Protein 4WPZ (pdb70)

Secondary structure (DSSP, 8-state):
-EESSPPPPS-----THHHHHHTTT-EEEEE-TTS-EEEEE-SHHHHHHHHHSTTEE----HHHHHHHHSGGG--TTHHHHHHHHHTTTS-HHHHHHTHHHHHHHHHHHHHHHTTS-SSEEHIIIIITHHHHHHHHHHHT--GGGHHHHHHHHHHHT--STTHHHHHHHHHHHHHHHHHHHHHHHHS--SSHHHHHHHHHHSSS---HHHHHHHHHHHHHHHSHHHHHHHHHHHHHHHTSHHHHHTTTT-GGGHHHHHHHHHHHS-SSTTTTPPPEEESS-EE-TTS-EEPTT-EEEE-HHHHTT-TTTSTTTTS--TT-------TT--GGG--TTHHHHHHHHHHHHHHHHHH-TT-EESS-GGG--B-TT-SS--BS--EEE-

Foldseek 3Di:
DAEPPDDCDLFLDDPPVLCVCCVPVQKDKYAYPVGDIFIEGFALQFLQCLQAPLQWAQADLLVVVLCVLALQNDHPPVNVQLVVLLCVQLDPVLQVVCLVVLLVLLVVLVVVQVPDDPLDWCLVRHLQVSLVVSLCVQAVPDPVCPVVLSVLLVQCQDFVVPPPSNSVSSVVLLVVLVVVLVVCCVPPDSHSSVVSSVVVVPPDVDDSSSSSSHSVSCSVVGRPQLSQLLLSLVLLCQVVVVQVVVPQPPLVLLLLLLLLSLLASAFHQQLLRAWIAGQAWDAGPVGDIRHHGGGYRSRQNNNSQNCVQAPVSNDGHSNDDRGPGQSQHDHPPRNSCPSNSSSSSSSNVNVCCVPVVVKDFPDPSSPWDFDPRGSTGGTPTTRIDD

Radius of gyration: 20.85 Å; Cα contacts (8 Å, |Δi|>4): 588; chains: 1; bounding box: 43×54×55 Å

Sequence (386 aa):
PIAFPFPDPPSVELPPELAEIRDGQSVVEVKFPDGISGWMVTKHADVRKVLVDSRFSSKVTETGKLMNESLVGMDAPEHTRLRKLVTKAFTARRVETLRPRITELVGQLLDELETLPRPVDLVKNFSVPLPVRVICELLGVPAGDQDTFHAWSNALLGDWQQVVEKEAATVSLVNYFGELIAVKRENPADDLISELIAISDGDSTLTEREIIALSIGILSAGHETTANQISMFLVTLLHNPEELDKLRDNREAIPKAVDELLRFVPLTTTGGIIPRLTTAEVELSGGQVLPAGAVVLPAVATANRDPEVFEDGERLNVTRENNPHLAFGAGIHHCLGAQLARIELQEALGAILDRMPQVRLAVPESELRLKSASIIRGLESLPITW

Structure (mmCIF, N/CA/C/O backbone):
data_4WPZ
#
_entry.id   4WPZ
#
_cell.length_a   114.877
_cell.length_b   114.877
_cell.length_c   79.049
_cell.angle_alpha   90.000
_cell.angle_beta   90.000
_cell.angle_gamma   90.000
#
_symmetry.space_group_name_H-M   'P 43 21 2'
#
loop_
_entity.id
_entity.type
_entity.pdbx_description
1 polymer 'Cytochrome P450'
2 non-polymer 'POTASSIUM ION'
3 non-polymer 'PROTOPORPHYRIN IX CONTAINING FE'
4 water water
#
loop_
_atom_site.group_PDB
_atom_site.id
_atom_site.type_symbol
_atom_site.label_atom_id
_atom_site.label_alt_id
_atom_site.label_comp_id
_atom_site.label_asym_id
_atom_site.label_entity_id
_atom_site.label_seq_id
_atom_site.pdbx_PDB_ins_code
_atom_site.Cartn_x
_atom_site.Cartn_y
_atom_site.Cartn_z
_atom_site.occupancy
_atom_site.B_iso_or_equiv
_atom_site.auth_seq_id
_atom_site.auth_comp_id
_atom_site.auth_asym_id
_atom_site.auth_atom_id
_atom_site.pdbx_PDB_model_num
ATOM 1 N N . PRO A 1 1 ? -9.737 4.512 3.966 1.00 52.74 8 PRO A N 1
ATOM 2 C CA . PRO A 1 1 ? -9.926 5.987 3.967 1.00 46.46 8 PRO A CA 1
ATOM 3 C C . PRO A 1 1 ? -10.647 6.502 5.202 1.00 45.57 8 PRO A C 1
ATOM 4 O O . PRO A 1 1 ? -11.604 5.903 5.649 1.00 50.18 8 PRO A O 1
ATOM 8 N N . ILE A 1 2 ? -10.225 7.631 5.735 1.00 43.83 9 ILE A N 1
ATOM 9 C CA . ILE A 1 2 ? -10.943 8.215 6.837 1.00 40.47 9 ILE A CA 1
ATOM 10 C C . ILE A 1 2 ? -12.005 9.167 6.353 1.00 37.58 9 ILE A C 1
ATOM 11 O O . ILE A 1 2 ? -11.890 9.717 5.270 1.00 34.82 9 ILE A O 1
ATOM 16 N N . ALA A 1 3 ? -13.056 9.375 7.144 1.00 36.06 10 ALA A N 1
ATOM 17 C CA . ALA A 1 3 ? -14.177 10.240 6.708 1.00 34.74 10 ALA A CA 1
ATOM 18 C C . ALA A 1 3 ? -13.759 11.689 6.825 1.00 29.83 10 ALA A C 1
ATOM 19 O O . ALA A 1 3 ? -13.126 12.080 7.784 1.00 31.75 10 ALA A O 1
ATOM 21 N N . PHE A 1 4 ? -14.110 12.468 5.820 1.00 28.96 11 PHE A N 1
ATOM 22 C CA . PHE A 1 4 ? -13.859 13.865 5.802 1.00 27.12 11 PHE A CA 1
ATOM 23 C C . PHE A 1 4 ? -15.185 14.444 5.405 1.00 24.61 11 PHE A C 1
ATOM 24 O O . PHE A 1 4 ? -15.772 13.935 4.520 1.00 27.42 11 PHE A O 1
ATOM 32 N N . PRO A 1 5 ? -15.637 15.537 6.006 1.00 27.39 12 PRO A N 1
ATOM 33 C CA . PRO A 1 5 ? -15.024 16.359 7.030 1.00 28.69 12 PRO A CA 1
ATOM 34 C C . PRO A 1 5 ? -14.868 15.645 8.379 1.00 28.25 12 PRO A C 1
ATOM 35 O O . PRO A 1 5 ? -15.598 14.745 8.658 1.00 28.19 12 PRO A O 1
ATOM 39 N N . PHE A 1 6 ? -13.887 16.012 9.192 1.00 28.43 13 PHE A N 1
ATOM 40 C CA . PHE A 1 6 ? -13.739 15.404 10.504 1.00 31.74 13 PHE A CA 1
ATOM 41 C C . PHE A 1 6 ? -14.866 15.901 11.417 1.00 29.72 13 PHE A C 1
ATOM 42 O O . PHE A 1 6 ? -15.494 16.829 11.072 1.00 25.12 13 PHE A O 1
ATOM 50 N N . PRO A 1 7 ? -15.058 15.299 12.590 1.00 30.12 14 PRO A N 1
ATOM 51 C CA . PRO A 1 7 ? -16.023 15.843 13.567 1.00 32.97 14 PRO A CA 1
ATOM 52 C C . PRO A 1 7 ? -15.699 17.278 13.954 1.00 34.72 14 PRO A C 1
ATOM 53 O O . PRO A 1 7 ? -14.523 17.662 13.987 1.00 36.36 14 PRO A O 1
ATOM 57 N N . ASP A 1 8 ? -16.703 18.087 14.271 1.00 38.71 15 ASP A N 1
ATOM 58 C CA . ASP A 1 8 ? -16.398 19.451 14.782 1.00 37.48 15 ASP A CA 1
ATOM 59 C C . ASP A 1 8 ? -16.068 19.276 16.241 1.00 33.77 15 ASP A C 1
ATOM 60 O O . ASP A 1 8 ? -16.812 18.639 16.979 1.00 27.53 15 ASP A O 1
ATOM 65 N N . PRO A 1 9 ? -14.956 19.840 16.675 1.00 31.54 16 PRO A N 1
ATOM 66 C CA . PRO A 1 9 ? -14.605 19.846 18.108 1.00 31.78 16 PRO A CA 1
ATOM 67 C C . PRO A 1 9 ? -15.627 20.608 19.015 1.00 31.92 16 PRO A C 1
ATOM 68 O O . PRO A 1 9 ? -16.278 21.545 18.554 1.00 26.36 16 PRO A O 1
ATOM 72 N N . PRO A 1 10 ? -15.745 20.230 20.286 1.00 30.76 17 PRO A N 1
ATOM 73 C CA . PRO A 1 10 ? -16.576 20.933 21.254 1.00 32.24 17 PRO A CA 1
ATOM 74 C C . PRO A 1 10 ? -16.325 22.412 21.312 1.00 32.50 17 PRO A C 1
ATOM 75 O O . PRO A 1 10 ? -17.278 23.189 21.374 1.00 29.44 17 PRO A O 1
ATOM 79 N N . SER A 1 11 ? -15.055 22.810 21.240 1.00 29.31 18 SER A N 1
ATOM 80 C CA . SER A 1 11 ? -14.690 24.207 21.362 1.00 28.46 18 SER A CA 1
ATOM 81 C C . SER A 1 11 ? -14.392 24.894 19.997 1.00 28.19 18 SER A C 1
ATOM 82 O O . SER A 1 11 ? -13.600 24.381 19.137 1.00 24.65 18 SER A O 1
ATOM 85 N N . VAL A 1 12 ? -14.984 26.073 19.818 1.00 25.76 19 VAL A N 1
ATOM 86 C CA . VAL A 1 12 ? -14.715 26.905 18.629 1.00 25.63 19 VAL A CA 1
ATOM 87 C C . VAL A 1 12 ? -13.228 27.278 18.521 1.00 27.67 19 VAL A C 1
ATOM 88 O O . VAL A 1 12 ? -12.793 27.647 17.446 1.00 30.45 19 VAL A O 1
ATOM 100 N N . GLU A 1 14 ? -10.641 25.160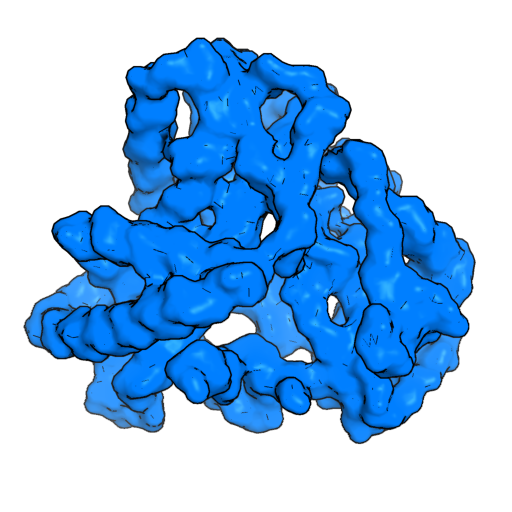 19.038 1.00 29.38 21 GLU A N 1
ATOM 101 C CA . GLU A 1 14 ? -9.829 23.975 18.725 1.00 31.46 21 GLU A CA 1
ATOM 102 C C . GLU A 1 14 ? -10.059 23.554 17.300 1.00 26.35 21 GLU A C 1
ATOM 103 O O . GLU A 1 14 ? -11.146 23.676 16.793 1.00 27.56 21 GLU A O 1
ATOM 109 N N . LEU A 1 15 ? -9.033 23.016 16.650 1.00 26.58 22 LEU A N 1
ATOM 110 C CA . LEU A 1 15 ? -9.225 22.316 15.377 1.00 24.08 22 LEU A CA 1
ATOM 111 C C . LEU A 1 15 ? -9.423 20.810 15.580 1.00 22.93 22 LEU A C 1
ATOM 112 O O . LEU A 1 15 ? -8.922 20.227 16.522 1.00 24.24 22 LEU A O 1
ATOM 117 N N . PRO A 1 16 ? -10.001 20.146 14.607 1.00 22.56 23 PRO A N 1
ATOM 118 C CA . PRO A 1 16 ? -9.953 18.713 14.703 1.00 23.24 23 PRO A CA 1
ATOM 119 C C . PRO A 1 16 ? -8.567 18.141 14.996 1.00 23.64 23 PRO A C 1
ATOM 120 O O . PRO A 1 16 ? -7.612 18.373 14.213 1.00 24.31 23 PRO A O 1
ATOM 124 N N . PRO A 1 17 ? -8.443 17.381 16.103 1.00 22.63 24 PRO A N 1
ATOM 125 C CA . PRO A 1 17 ? -7.178 16.818 16.485 1.00 23.66 24 PRO A CA 1
ATOM 126 C C . PRO A 1 17 ? -6.635 15.818 15.491 1.00 22.94 24 PRO A C 1
ATOM 127 O O . PRO A 1 17 ? -5.460 15.518 15.528 1.00 22.78 24 PRO A O 1
ATOM 131 N N . GLU A 1 18 ? -7.457 15.314 14.602 1.00 23.25 25 GLU A N 1
ATOM 132 C CA . GLU A 1 18 ? -6.961 14.382 13.578 1.00 26.37 25 GLU A CA 1
ATOM 133 C C . GLU A 1 18 ? -5.977 15.029 12.569 1.00 27.35 25 GLU A C 1
ATOM 134 O O . GLU A 1 18 ? -5.116 14.344 12.052 1.00 25.81 25 GLU A O 1
ATOM 140 N N . LEU A 1 19 ? -6.094 16.340 12.346 1.00 23.50 26 LEU A N 1
ATOM 141 C CA . LEU A 1 19 ? -5.173 17.068 11.488 1.00 23.53 26 LEU A CA 1
ATOM 142 C C . LEU A 1 19 ? -3.691 16.967 11.882 1.00 21.85 26 LEU A C 1
ATOM 143 O O . LEU A 1 19 ? -2.879 16.511 11.063 1.00 20.56 26 LEU A O 1
ATOM 148 N N . ALA A 1 20 ? -3.372 17.384 13.099 1.00 19.55 27 ALA A N 1
ATOM 149 C CA . ALA A 1 20 ? -2.009 17.272 13.629 1.00 24.87 27 ALA A CA 1
ATOM 150 C C . ALA A 1 20 ? -1.499 15.863 13.714 1.00 26.26 27 ALA A C 1
ATOM 151 O O . ALA A 1 20 ? -0.311 15.655 13.493 1.00 25.66 27 ALA A O 1
ATOM 153 N N . GLU A 1 21 ? -2.365 14.939 14.091 1.00 27.38 28 GLU A N 1
ATOM 154 C CA . GLU A 1 21 ? -1.994 13.506 14.151 1.00 31.12 28 GLU A CA 1
ATOM 155 C C . GLU A 1 21 ? -1.602 12.985 12.746 1.00 28.03 28 GLU A C 1
ATOM 156 O O . GLU A 1 21 ? -0.614 12.322 12.593 1.00 28.77 28 GLU A O 1
ATOM 162 N N . ILE A 1 22 ? -2.373 13.312 11.720 1.00 22.98 29 ILE A N 1
ATOM 163 C CA . ILE A 1 22 ? -1.975 13.006 10.359 1.00 23.14 29 ILE A CA 1
ATOM 164 C C . ILE A 1 22 ? -0.678 13.754 9.971 1.00 23.59 29 ILE A C 1
ATOM 165 O O . ILE A 1 22 ? 0.268 13.128 9.449 1.00 23.13 29 ILE A O 1
ATOM 170 N N . ARG A 1 23 ? -0.624 15.070 10.231 1.00 21.10 30 ARG A N 1
ATOM 171 C CA . ARG A 1 23 ? 0.505 15.902 9.710 1.00 21.86 30 ARG A CA 1
ATOM 172 C C . ARG A 1 23 ? 1.834 15.338 10.222 1.00 22.78 30 ARG A C 1
ATOM 173 O O . ARG A 1 23 ? 2.817 15.187 9.511 1.00 18.96 30 ARG A O 1
ATOM 181 N N . ASP A 1 24 ? 1.801 15.033 11.498 1.00 23.26 31 ASP A N 1
ATOM 182 C CA . ASP A 1 24 ? 2.934 14.582 12.196 1.00 26.69 31 ASP A CA 1
ATOM 183 C C . ASP A 1 24 ? 3.241 13.042 12.122 1.00 28.35 31 ASP A C 1
ATOM 184 O O . ASP A 1 24 ? 4.254 12.609 12.646 1.00 27.79 31 ASP A O 1
ATOM 189 N N . GLY A 1 25 ? 2.397 12.255 11.434 1.00 31.45 32 GLY A N 1
ATOM 190 C CA . GLY A 1 25 ? 2.605 10.817 11.230 1.00 29.83 32 GLY A CA 1
ATOM 191 C C . GLY A 1 25 ? 2.588 10.511 9.734 1.00 28.45 32 GLY A C 1
ATOM 192 O O . GLY A 1 25 ? 3.532 10.792 9.017 1.00 31.01 32 GLY A O 1
ATOM 193 N N . GLN A 1 26 ? 1.474 10.031 9.241 1.00 26.32 33 GLN A N 1
ATOM 194 C CA . GLN A 1 26 ? 1.403 9.527 7.874 1.00 31.51 33 GLN A CA 1
ATOM 195 C C . GLN A 1 26 ? 1.476 10.599 6.799 1.00 29.17 33 GLN A C 1
ATOM 196 O O . GLN A 1 26 ? 1.819 10.301 5.690 1.00 26.05 33 GLN A O 1
ATOM 202 N N . SER A 1 27 ? 1.039 11.821 7.124 1.00 26.92 34 SER A N 1
ATOM 203 C CA . SER A 1 27 ? 1.206 13.031 6.296 1.00 23.71 34 SER A CA 1
ATOM 204 C C . SER A 1 27 ? 0.240 13.219 5.144 1.00 22.16 34 SER A C 1
ATOM 205 O O . SER A 1 27 ? -0.390 14.270 5.018 1.00 20.67 34 SER A O 1
ATOM 208 N N . VAL A 1 28 ? 0.146 12.211 4.289 1.00 20.73 35 VAL A N 1
ATOM 209 C CA . VAL A 1 28 ? -0.709 12.225 3.155 1.00 20.03 35 VAL A CA 1
ATOM 210 C C . VAL A 1 28 ? -1.602 11.037 3.344 1.00 23.10 35 VAL A C 1
ATOM 211 O O . VAL A 1 28 ? -1.127 9.910 3.532 1.00 20.68 35 VAL A O 1
ATOM 215 N N . VAL A 1 29 ? -2.912 11.247 3.317 1.00 24.39 36 VAL A N 1
ATOM 216 C CA . VAL A 1 29 ? -3.829 10.120 3.552 1.00 23.09 36 VAL A CA 1
ATOM 217 C C . VAL A 1 29 ? -5.014 10.226 2.646 1.00 26.61 36 VAL A C 1
ATOM 218 O O . VAL A 1 29 ? -5.377 11.301 2.154 1.00 20.25 36 VAL A O 1
ATOM 222 N N . GLU A 1 30 ? -5.633 9.079 2.452 1.00 25.21 37 GLU A N 1
ATOM 223 C CA . GLU A 1 30 ? -6.785 8.988 1.659 1.00 28.39 37 GLU A CA 1
ATOM 224 C C . GLU A 1 30 ? -8.005 9.326 2.496 1.00 24.58 37 GLU A C 1
ATOM 225 O O . GLU A 1 30 ? -8.096 8.966 3.626 1.00 27.31 37 GLU A O 1
ATOM 231 N N . VAL A 1 31 ? -8.962 10.037 1.930 1.00 26.25 38 VAL A N 1
ATOM 232 C CA . VAL A 1 31 ? -10.146 10.364 2.658 1.00 24.76 38 VAL A CA 1
ATOM 233 C C . VAL A 1 31 ? -11.336 9.914 1.852 1.00 26.79 38 VAL A C 1
ATOM 234 O O . VAL A 1 31 ? -11.200 9.620 0.673 1.00 26.26 38 VAL A O 1
ATOM 238 N N . LYS A 1 32 ? -12.494 9.875 2.498 1.00 28.42 39 LYS A N 1
ATOM 239 C CA . LYS A 1 32 ? -13.734 9.525 1.829 1.00 32.61 39 LYS A CA 1
ATOM 240 C C . LYS A 1 32 ? -14.790 10.572 2.168 1.00 29.08 39 LYS A C 1
ATOM 241 O O . LYS A 1 32 ? -14.998 10.908 3.323 1.00 28.23 39 LYS A O 1
ATOM 247 N N . PHE A 1 33 ? -15.411 11.167 1.169 1.00 30.56 40 PHE A N 1
ATOM 248 C CA . PHE A 1 33 ? -16.371 12.215 1.421 1.00 32.36 40 PHE A CA 1
ATOM 249 C C . PHE A 1 33 ? -17.727 11.569 1.733 1.00 37.60 40 PHE A C 1
ATOM 250 O O . PHE A 1 33 ? -17.876 10.365 1.550 1.00 37.58 40 PHE A O 1
ATOM 258 N N . PRO A 1 34 ? -18.713 12.367 2.184 1.00 39.20 41 PRO A N 1
ATOM 259 C CA . PRO A 1 34 ? -20.033 11.810 2.545 1.00 45.12 41 PRO A CA 1
ATOM 260 C C . PRO A 1 34 ? -20.772 11.227 1.351 1.00 45.88 41 PRO A C 1
ATOM 261 O O . PRO A 1 34 ? -21.466 10.235 1.529 1.00 46.74 41 PRO A O 1
ATOM 265 N N . ASP A 1 35 ? -20.598 11.806 0.162 1.00 43.61 42 ASP A N 1
ATOM 266 C CA . ASP A 1 35 ? -21.154 11.199 -1.075 1.00 50.34 42 ASP A CA 1
ATOM 267 C C . ASP A 1 35 ? -20.385 9.975 -1.587 1.00 48.97 42 ASP A C 1
ATOM 268 O O . ASP A 1 35 ? -20.672 9.506 -2.659 1.00 47.35 42 ASP A O 1
ATOM 273 N N . GLY A 1 36 ? -19.424 9.453 -0.832 1.00 47.70 43 GLY A N 1
ATOM 274 C CA . GLY A 1 36 ? -18.670 8.292 -1.262 1.00 47.13 43 GLY A CA 1
ATOM 275 C C . GLY A 1 36 ? -17.500 8.514 -2.239 1.00 48.56 43 GLY A C 1
ATOM 276 O O . GLY A 1 36 ? -16.738 7.587 -2.490 1.00 44.01 43 GLY A O 1
ATOM 277 N N . ILE A 1 37 ? -17.331 9.700 -2.819 1.00 45.42 44 ILE A N 1
ATOM 278 C CA . ILE A 1 37 ? -16.079 9.965 -3.544 1.00 41.76 44 ILE A CA 1
ATOM 279 C C . ILE A 1 37 ? -14.903 9.871 -2.578 1.00 39.50 44 ILE A C 1
ATOM 280 O O . ILE A 1 37 ? -14.975 10.328 -1.421 1.00 36.63 44 ILE A O 1
ATOM 285 N N . SER A 1 38 ? -13.840 9.244 -3.066 1.00 37.20 45 SER A N 1
ATOM 286 C CA . SER A 1 38 ? -12.560 9.103 -2.395 1.00 39.68 45 SER A CA 1
ATOM 287 C C . SER A 1 38 ? -11.506 10.174 -2.826 1.00 39.22 45 SER A C 1
ATOM 288 O O . SER A 1 38 ? -11.375 10.518 -4.002 1.00 41.48 45 SER A O 1
ATOM 291 N N . GLY A 1 39 ? -10.730 10.681 -1.886 1.00 32.70 46 GLY A N 1
ATOM 292 C CA . GLY A 1 39 ? -9.702 11.657 -2.256 1.00 30.97 46 GLY A CA 1
ATOM 293 C C . GLY A 1 39 ? -8.408 11.513 -1.489 1.00 28.98 46 GLY A C 1
ATOM 294 O O . GLY A 1 39 ? -8.180 10.512 -0.770 1.00 28.19 46 GLY A O 1
ATOM 295 N N . TRP A 1 40 ? -7.579 12.536 -1.602 1.00 25.39 47 TRP A N 1
ATOM 296 C CA . TRP A 1 40 ? -6.331 12.609 -0.831 1.00 25.87 47 TRP A CA 1
ATOM 297 C C . TRP A 1 40 ? -6.225 13.892 -0.084 1.00 23.78 47 TRP A C 1
ATOM 298 O O . TRP A 1 40 ? -6.560 14.924 -0.594 1.00 26.49 47 TRP A O 1
ATOM 309 N N . MET A 1 41 ? -5.740 13.820 1.127 1.00 21.32 48 MET A N 1
ATOM 310 C CA . MET A 1 41 ? -5.440 15.003 1.840 1.00 23.11 48 MET A CA 1
ATOM 311 C C . MET A 1 41 ? -3.956 15.122 2.119 1.00 21.10 48 MET A C 1
ATOM 312 O O . MET A 1 41 ? -3.303 14.179 2.545 1.00 20.61 48 MET A O 1
ATOM 317 N N . VAL A 1 42 ? -3.420 16.327 1.901 1.00 19.48 49 VAL A N 1
ATOM 318 C CA . VAL A 1 42 ? -2.052 16.628 2.273 1.00 18.03 49 VAL A CA 1
ATOM 319 C C . VAL A 1 42 ? -2.056 17.681 3.341 1.00 16.72 49 VAL A C 1
ATOM 320 O O . VAL A 1 42 ? -2.973 18.533 3.400 1.00 16.72 49 VAL A O 1
ATOM 324 N N . THR A 1 43 ? -1.061 17.623 4.201 1.00 16.69 50 THR A N 1
ATOM 325 C CA . THR A 1 43 ? -1.059 18.394 5.425 1.00 17.06 50 THR A CA 1
ATOM 326 C C . THR A 1 43 ? 0.169 19.222 5.724 1.00 16.82 50 THR A C 1
ATOM 327 O O . THR A 1 43 ? 0.092 20.188 6.509 1.00 17.03 50 THR A O 1
ATOM 331 N N . LYS A 1 44 ? 1.334 18.805 5.218 1.00 16.56 51 LYS A N 1
ATOM 332 C CA . LYS A 1 44 ? 2.574 19.538 5.488 1.00 18.84 51 LYS A CA 1
ATOM 333 C C . LYS A 1 44 ? 2.606 20.869 4.678 1.00 17.87 51 LYS A C 1
ATOM 334 O O . LYS A 1 44 ? 2.026 20.911 3.599 1.00 15.70 51 LYS A O 1
ATOM 340 N N . HIS A 1 45 ? 3.214 21.923 5.234 1.00 15.49 52 HIS A N 1
ATOM 341 C CA . HIS A 1 45 ? 3.309 23.189 4.569 1.00 15.66 52 HIS A CA 1
ATOM 342 C C . HIS A 1 45 ? 3.875 23.038 3.138 1.00 16.29 52 HIS A C 1
ATOM 343 O O . HIS A 1 45 ? 3.284 23.648 2.172 1.00 13.15 52 HIS A O 1
ATOM 350 N N . ALA A 1 46 ? 4.869 22.157 2.933 1.00 16.00 53 ALA A N 1
ATOM 351 C CA . ALA A 1 46 ? 5.438 22.017 1.532 1.00 18.28 53 ALA A CA 1
ATOM 352 C C . ALA A 1 46 ? 4.498 21.356 0.578 1.00 18.52 53 ALA A C 1
ATOM 353 O O . ALA A 1 46 ? 4.484 21.652 -0.611 1.00 16.03 53 ALA A O 1
ATOM 355 N N . ASP A 1 47 ? 3.661 20.454 1.074 1.00 17.87 54 ASP A N 1
ATOM 356 C CA . ASP A 1 47 ? 2.743 19.789 0.164 1.00 17.04 54 ASP A CA 1
ATOM 357 C C . ASP A 1 47 ? 1.553 20.641 -0.157 1.00 17.62 54 ASP A C 1
ATOM 358 O O . ASP A 1 47 ? 1.035 20.595 -1.299 1.00 16.79 54 ASP A O 1
ATOM 363 N N . VAL A 1 48 ? 1.013 21.318 0.858 1.00 15.94 55 VAL A N 1
ATOM 364 C CA . VAL A 1 48 ? -0.067 22.242 0.583 1.00 16.88 55 VAL A CA 1
ATOM 365 C C . VAL A 1 48 ? 0.362 23.325 -0.407 1.00 16.40 55 VAL A C 1
ATOM 366 O O . VAL A 1 48 ? -0.340 23.634 -1.352 1.00 16.79 55 VAL A O 1
ATOM 370 N N . ARG A 1 49 ? 1.519 23.939 -0.212 1.00 16.25 56 ARG A N 1
ATOM 371 C CA . ARG A 1 49 ? 1.942 24.939 -1.127 1.00 18.11 56 ARG A CA 1
ATOM 372 C C . ARG A 1 49 ? 2.116 24.369 -2.560 1.00 21.04 56 ARG A C 1
ATOM 373 O O . ARG A 1 49 ? 1.718 24.948 -3.577 1.00 19.44 56 ARG A O 1
ATOM 381 N N . LYS A 1 50 ? 2.697 23.193 -2.639 1.00 21.08 57 LYS A N 1
ATOM 382 C CA . LYS A 1 50 ? 2.792 22.524 -3.942 1.00 22.51 57 LYS A CA 1
ATOM 383 C C . LYS A 1 50 ? 1.483 22.300 -4.647 1.00 19.78 57 LYS A C 1
ATOM 384 O O . LYS A 1 50 ? 1.341 22.503 -5.877 1.00 18.30 57 LYS A O 1
ATOM 390 N N . VAL A 1 51 ? 0.492 21.875 -3.889 1.00 16.22 58 VAL A N 1
ATOM 391 C CA . VAL A 1 51 ? -0.812 21.671 -4.469 1.00 16.88 58 VAL A CA 1
ATOM 392 C C . VAL A 1 51 ? -1.420 22.955 -5.064 1.00 17.06 58 VAL A C 1
ATOM 393 O O . VAL A 1 51 ? -2.172 22.927 -6.016 1.00 16.57 58 VAL A O 1
ATOM 397 N N . LEU A 1 52 ? -1.084 24.068 -4.469 1.00 17.57 59 LEU A N 1
ATOM 398 C CA . LEU A 1 52 ? -1.558 25.375 -4.950 1.00 18.19 59 LEU A CA 1
ATOM 399 C C . LEU A 1 52 ? -0.716 26.040 -6.012 1.00 19.19 59 LEU A C 1
ATOM 400 O O . LEU A 1 52 ? -1.222 26.878 -6.757 1.00 20.83 59 LEU A O 1
ATOM 405 N N . VAL A 1 53 ? 0.585 25.715 -6.057 1.00 18.46 60 VAL A N 1
ATOM 406 C CA . VAL A 1 53 ? 1.471 26.312 -6.967 1.00 20.45 60 VAL A CA 1
ATOM 407 C C . VAL A 1 53 ? 1.779 25.506 -8.233 1.00 24.94 60 VAL A C 1
ATOM 408 O O . VAL A 1 53 ? 2.147 26.092 -9.227 1.00 25.44 60 VAL A O 1
ATOM 412 N N . ASP A 1 54 ? 1.695 24.182 -8.182 1.00 26.26 61 ASP A N 1
ATOM 413 C CA . ASP A 1 54 ? 2.165 23.323 -9.263 1.00 25.07 61 ASP A CA 1
ATOM 414 C C . ASP A 1 54 ? 1.129 23.335 -10.410 1.00 26.26 61 ASP A C 1
ATOM 415 O O . ASP A 1 54 ? -0.045 23.210 -10.143 1.00 23.59 61 ASP A O 1
ATOM 420 N N . SER A 1 55 ? 1.604 23.415 -11.677 1.00 29.96 62 SER A N 1
ATOM 421 C CA . SER A 1 55 ? 0.747 23.331 -12.908 1.00 30.03 62 SER A CA 1
ATOM 422 C C . SER A 1 55 ? -0.156 22.079 -13.029 1.00 27.27 62 SER A C 1
ATOM 423 O O . SER A 1 55 ? -1.143 22.135 -13.716 1.00 31.42 62 SER A O 1
ATOM 426 N N . ARG A 1 56 ? 0.097 20.993 -12.312 1.00 25.93 63 ARG A N 1
ATOM 427 C CA . ARG A 1 56 ? -0.674 19.739 -12.501 1.00 26.57 63 ARG A CA 1
ATOM 428 C C . ARG A 1 56 ? -1.931 19.612 -11.670 1.00 26.19 63 ARG A C 1
ATOM 429 O O . ARG A 1 56 ? -2.603 18.579 -11.666 1.00 25.95 63 ARG A O 1
ATOM 437 N N . PHE A 1 57 ? -2.298 20.689 -10.997 1.00 23.23 64 PHE A N 1
ATOM 438 C CA . PHE A 1 57 ? -3.534 20.684 -10.216 1.00 22.33 64 PHE A CA 1
ATOM 439 C C . PHE A 1 57 ? -4.526 21.685 -10.745 1.00 23.75 64 PHE A C 1
ATOM 440 O O . PHE A 1 57 ? -4.273 22.860 -10.739 1.00 26.95 64 PHE A O 1
ATOM 448 N N . SER A 1 58 ? -5.682 21.224 -11.153 1.00 21.46 65 SER A N 1
ATOM 449 C CA . SER A 1 58 ? -6.666 22.032 -11.777 1.00 20.82 65 SER A CA 1
ATOM 450 C C . SER A 1 58 ? -7.742 22.441 -10.762 1.00 22.76 65 SER A C 1
ATOM 451 O O . SER A 1 58 ? -8.149 21.648 -9.894 1.00 19.46 65 SER A O 1
ATOM 454 N N . SER A 1 59 ? -8.263 23.634 -10.947 1.00 22.24 66 SER A N 1
ATOM 455 C CA . SER A 1 59 ? -9.407 24.080 -10.184 1.00 24.45 66 SER A CA 1
ATOM 456 C C . SER A 1 59 ? -10.714 23.900 -10.964 1.00 27.26 66 SER A C 1
ATOM 457 O O . SER A 1 59 ? -11.753 24.260 -10.479 1.00 29.34 66 SER A O 1
ATOM 460 N N . LYS A 1 60 ? -10.676 23.424 -12.189 1.00 31.67 67 LYS A N 1
ATOM 461 C CA . LYS A 1 60 ? -11.903 23.515 -13.030 1.00 37.20 67 LYS A CA 1
ATOM 462 C C . LYS A 1 60 ? -12.869 22.439 -12.584 1.00 37.30 67 LYS A C 1
ATOM 463 O O . LYS A 1 60 ? -12.505 21.276 -12.532 1.00 41.59 67 LYS A O 1
ATOM 469 N N . VAL A 1 61 ? -14.098 22.812 -12.271 1.00 42.60 68 VAL A N 1
ATOM 470 C CA . VAL A 1 61 ? -15.054 21.887 -11.602 1.00 51.80 68 VAL A CA 1
ATOM 471 C C . VAL A 1 61 ? -15.810 21.011 -12.605 1.00 55.31 68 VAL A C 1
ATOM 472 O O . VAL A 1 61 ? -15.457 19.862 -12.830 1.00 55.00 68 VAL A O 1
ATOM 476 N N . THR A 1 72 ? -29.061 28.102 -13.879 1.00 42.50 79 THR A N 1
ATOM 477 C CA . THR A 1 72 ? -29.268 29.116 -12.861 1.00 39.01 79 THR A CA 1
ATOM 478 C C . THR A 1 72 ? -28.235 30.234 -13.041 1.00 35.44 79 THR A C 1
ATOM 479 O O . THR A 1 72 ? -27.123 29.997 -13.564 1.00 29.25 79 THR A O 1
ATOM 483 N N . GLU A 1 73 ? -28.595 31.450 -12.617 1.00 30.11 80 GLU A N 1
ATOM 484 C CA . GLU A 1 73 ? -27.618 32.556 -12.564 1.00 30.72 80 GLU A CA 1
ATOM 485 C C . GLU A 1 73 ? -26.402 32.250 -11.674 1.00 29.07 80 GLU A C 1
ATOM 486 O O . GLU A 1 73 ? -25.262 32.504 -12.088 1.00 27.19 80 GLU A O 1
ATOM 492 N N . THR A 1 74 ? -26.663 31.608 -10.533 1.00 26.89 81 THR A N 1
ATOM 493 C CA . THR A 1 74 ? -25.644 31.159 -9.616 1.00 30.78 81 THR A CA 1
ATOM 494 C C . THR A 1 74 ? -24.643 30.197 -10.288 1.00 33.10 81 THR A C 1
ATOM 495 O O . THR A 1 74 ? -23.426 30.313 -10.148 1.00 29.38 81 THR A O 1
ATOM 499 N N . GLY A 1 75 ? -25.152 29.271 -11.065 1.00 34.66 82 GLY A N 1
ATOM 500 C CA . GLY A 1 75 ? -24.274 28.380 -11.798 1.00 32.23 82 GLY A CA 1
ATOM 501 C C . GLY A 1 75 ? -23.470 29.085 -12.876 1.00 30.58 82 GLY A C 1
ATOM 502 O O . GLY A 1 75 ? -22.285 28.838 -13.008 1.00 32.49 82 GLY A O 1
ATOM 503 N N . LYS A 1 76 ? -24.066 30.007 -13.617 1.00 30.02 83 LYS A N 1
ATOM 504 C CA . LYS A 1 76 ? -23.275 30.688 -14.649 1.00 33.08 83 LYS A CA 1
ATOM 505 C C . LYS A 1 76 ? -22.065 31.430 -14.003 1.00 32.86 83 LYS A C 1
ATOM 506 O O . LYS A 1 76 ? -20.951 31.442 -14.518 1.00 27.57 83 LYS A O 1
ATOM 512 N N . LEU A 1 77 ? -22.355 32.114 -12.900 1.00 29.14 84 LEU A N 1
ATOM 513 C CA . LEU A 1 77 ? -21.381 32.964 -12.234 1.00 30.24 84 LEU A CA 1
ATOM 514 C C . LEU A 1 77 ? -20.228 32.154 -11.714 1.00 29.61 84 LEU A C 1
ATOM 515 O O . LEU A 1 77 ? -19.097 32.613 -11.744 1.00 29.23 84 LEU A O 1
ATOM 520 N N . MET A 1 78 ? -20.521 30.955 -11.238 1.00 30.69 85 MET A N 1
ATOM 521 C CA . MET A 1 78 ? -19.476 30.079 -10.770 1.00 33.69 85 MET A CA 1
ATOM 522 C C . MET A 1 78 ? -18.553 29.710 -11.908 1.00 32.60 85 MET A C 1
ATOM 523 O O . MET A 1 78 ? -17.348 29.711 -11.703 1.00 33.15 85 MET A O 1
ATOM 528 N N . ASN A 1 79 ? -19.109 29.503 -13.107 1.00 28.78 86 ASN A N 1
ATOM 529 C CA . ASN A 1 79 ? -18.306 29.280 -14.297 1.00 30.73 86 ASN A CA 1
ATOM 530 C C . ASN A 1 79 ? -17.547 30.465 -14.808 1.00 27.05 86 ASN A C 1
ATOM 531 O O . ASN A 1 79 ? -16.670 30.313 -15.611 1.00 28.79 86 ASN A O 1
ATOM 536 N N . GLU A 1 80 ? -17.909 31.635 -14.343 1.00 26.01 87 GLU A N 1
ATOM 537 C CA . GLU A 1 80 ? -17.309 32.851 -14.796 1.00 24.44 87 GLU A CA 1
ATOM 538 C C . GLU A 1 80 ? -16.355 33.426 -13.796 1.00 21.73 87 GLU A C 1
ATOM 539 O O . GLU A 1 80 ? -15.732 34.455 -14.083 1.00 23.29 87 GLU A O 1
ATOM 545 N N . SER A 1 81 ? -16.233 32.781 -12.635 1.00 20.51 88 SER A N 1
ATOM 546 C CA . SER A 1 81 ? -15.435 33.317 -11.543 1.00 21.94 88 SER A CA 1
ATOM 547 C C . SER A 1 81 ? -13.959 32.940 -11.717 1.00 21.23 88 SER A C 1
ATOM 548 O O . SER A 1 81 ? -13.638 31.856 -12.203 1.00 19.27 88 SER A O 1
ATOM 551 N N . LEU A 1 82 ? -13.059 33.809 -11.295 1.00 19.07 89 LEU A N 1
ATOM 552 C CA . LEU A 1 82 ? -11.653 33.507 -11.335 1.00 19.97 89 LEU A CA 1
ATOM 553 C C . LEU A 1 82 ? -11.327 32.250 -10.636 1.00 19.44 89 LEU A C 1
ATOM 554 O O . LEU A 1 82 ? -10.483 31.474 -11.096 1.00 19.54 89 LEU A O 1
ATOM 559 N N . VAL A 1 83 ? -11.953 32.036 -9.497 1.00 18.30 90 VAL A N 1
ATOM 560 C CA . VAL A 1 83 ? -11.566 30.907 -8.662 1.00 19.75 90 VAL A CA 1
ATOM 561 C C . VAL A 1 83 ? -11.859 29.546 -9.293 1.00 18.76 90 VAL A C 1
ATOM 562 O O . VAL A 1 83 ? -11.203 28.604 -9.013 1.00 21.75 90 VAL A O 1
ATOM 566 N N . GLY A 1 84 ? -12.812 29.448 -10.208 1.00 21.26 91 GLY A N 1
ATOM 567 C CA . GLY A 1 84 ? -13.042 28.171 -10.896 1.00 20.66 91 GLY A CA 1
ATOM 568 C C . GLY A 1 84 ? -12.306 28.060 -12.233 1.00 21.54 91 GLY A C 1
ATOM 569 O O . GLY A 1 84 ? -12.546 27.103 -12.961 1.00 22.72 91 GLY A O 1
ATOM 570 N N . MET A 1 85 ? -11.442 29.024 -12.611 1.00 20.32 92 MET A N 1
ATOM 571 C CA . MET A 1 85 ? -10.753 28.943 -13.908 1.00 20.91 92 MET A CA 1
ATOM 572 C C . MET A 1 85 ? -9.330 28.358 -13.853 1.00 22.96 92 MET A C 1
ATOM 573 O O . MET A 1 85 ? -8.653 28.460 -12.834 1.00 23.57 92 MET A O 1
ATOM 578 N N . ASP A 1 86 ? -8.850 27.772 -14.949 1.00 21.63 93 ASP A N 1
ATOM 579 C CA . ASP A 1 86 ? -7.461 27.367 -15.017 1.00 21.71 93 ASP A CA 1
ATOM 580 C C . ASP A 1 86 ? -6.904 28.300 -16.058 1.00 20.91 93 ASP A C 1
ATOM 581 O O . ASP A 1 86 ? -7.657 28.926 -16.799 1.00 19.38 93 ASP A O 1
ATOM 586 N N . ALA A 1 87 ? -5.594 28.390 -16.135 1.00 23.78 94 ALA A N 1
ATOM 587 C CA . ALA A 1 87 ? -4.954 29.023 -17.298 1.00 28.09 94 ALA A CA 1
ATOM 588 C C . ALA A 1 87 ? -5.338 28.244 -18.607 1.00 27.65 94 ALA A C 1
ATOM 589 O O . ALA A 1 87 ? -5.667 27.116 -18.546 1.00 24.45 94 ALA A O 1
ATOM 591 N N . PRO A 1 88 ? -5.377 28.904 -19.769 1.00 26.10 95 PRO A N 1
ATOM 592 C CA . PRO A 1 88 ? -5.091 30.294 -20.020 1.00 26.22 95 PRO A CA 1
ATOM 593 C C . PRO A 1 88 ? -6.223 31.297 -19.664 1.00 23.06 95 PRO A C 1
ATOM 594 O O . PRO A 1 88 ? -5.976 32.476 -19.622 1.00 22.81 95 PRO A O 1
ATOM 598 N N . GLU A 1 89 ? -7.443 30.832 -19.472 1.00 23.57 96 GLU A N 1
ATOM 599 C CA . GLU A 1 89 ? -8.580 31.748 -19.240 1.00 24.68 96 GLU A CA 1
ATOM 600 C C . GLU A 1 89 ? -8.361 32.528 -17.969 1.00 20.15 96 GLU A C 1
ATOM 601 O O . GLU A 1 89 ? -8.617 33.700 -17.926 1.00 18.20 96 GLU A O 1
ATOM 607 N N . HIS A 1 90 ? -7.834 31.862 -16.954 1.00 19.57 97 HIS A N 1
ATOM 608 C CA . HIS A 1 90 ? -7.617 32.504 -15.693 1.00 20.65 97 HIS A CA 1
ATOM 609 C C . HIS A 1 90 ? -6.549 33.553 -15.823 1.00 20.17 97 HIS A C 1
ATOM 610 O O . HIS A 1 90 ? -6.641 34.650 -15.250 1.00 19.59 97 HIS A O 1
ATOM 617 N N . THR A 1 91 ? -5.517 33.241 -16.572 1.00 18.78 98 THR A N 1
ATOM 618 C CA . THR A 1 91 ? -4.437 34.214 -16.771 1.00 19.19 98 THR A CA 1
ATOM 619 C C . THR A 1 91 ? -4.935 35.499 -17.417 1.00 20.28 98 THR A C 1
ATOM 620 O O . THR A 1 91 ? -4.597 36.640 -16.957 1.00 19.61 98 THR A O 1
ATOM 624 N N . ARG A 1 92 ? -5.734 35.350 -18.471 1.00 21.27 99 ARG A N 1
ATOM 625 C CA . ARG A 1 92 ? -6.317 36.543 -19.130 1.00 22.40 99 ARG A CA 1
ATOM 626 C C . ARG A 1 92 ? -7.179 37.357 -18.171 1.00 20.44 99 ARG A C 1
ATOM 627 O O . ARG A 1 92 ? -7.072 38.601 -18.086 1.00 20.54 99 ARG A O 1
ATOM 635 N N . LEU A 1 93 ? -8.068 36.711 -17.454 1.00 18.37 100 LEU A N 1
ATOM 636 C CA . LEU A 1 93 ? -9.020 37.499 -16.700 1.00 20.02 100 LEU A CA 1
ATOM 637 C C . LEU A 1 93 ? -8.322 38.238 -15.570 1.00 20.67 100 LEU A C 1
ATOM 638 O O . LEU A 1 93 ? -8.586 39.389 -15.295 1.00 20.72 100 LEU A O 1
ATOM 643 N N . ARG A 1 94 ? -7.450 37.541 -14.872 1.00 21.34 101 ARG A N 1
ATOM 644 C CA . ARG A 1 94 ? -6.708 38.143 -13.762 1.00 21.82 101 ARG A CA 1
ATOM 645 C C . ARG A 1 94 ? -5.856 39.291 -14.184 1.00 22.33 101 ARG A C 1
ATOM 646 O O . ARG A 1 94 ? -5.780 40.328 -13.492 1.00 21.67 101 ARG A O 1
ATOM 654 N N . LYS A 1 95 ? -5.254 39.171 -15.354 1.00 19.87 102 LYS A N 1
ATOM 655 C CA . LYS A 1 95 ? -4.494 40.280 -15.871 1.00 21.95 102 LYS A CA 1
ATOM 656 C C . LYS A 1 95 ? -5.391 41.480 -16.230 1.00 21.24 102 LYS A C 1
ATOM 657 O O . LYS A 1 95 ? -4.962 42.638 -16.082 1.00 23.97 102 LYS A O 1
ATOM 663 N N . LEU A 1 96 ? -6.638 41.241 -16.626 1.00 19.95 103 LEU A N 1
ATOM 664 C CA . LEU A 1 96 ? -7.582 42.334 -16.880 1.00 20.75 103 LEU A CA 1
ATOM 665 C C . LEU A 1 96 ? -8.063 42.926 -15.581 1.00 19.98 103 LEU A C 1
ATOM 666 O O . LEU A 1 96 ? -8.077 44.134 -15.423 1.00 19.38 103 LEU A O 1
ATOM 671 N N . VAL A 1 97 ? -8.379 42.106 -14.607 1.00 20.25 104 VAL A N 1
ATOM 672 C CA . VAL A 1 97 ? -8.909 42.696 -13.348 1.00 21.74 104 VAL A CA 1
ATOM 673 C C . VAL A 1 97 ? -7.840 43.541 -12.626 1.00 19.79 104 VAL A C 1
ATOM 674 O O . VAL A 1 97 ? -8.163 44.581 -12.071 1.00 18.10 104 VAL A O 1
ATOM 678 N N . THR A 1 98 ? -6.564 43.130 -12.694 1.00 18.57 105 THR A N 1
ATOM 679 C CA . THR A 1 98 ? -5.505 43.817 -11.948 1.00 17.83 105 THR A CA 1
ATOM 680 C C . THR A 1 98 ? -4.997 45.018 -12.665 1.00 17.26 105 THR A C 1
ATOM 681 O O . THR A 1 98 ? -4.090 45.709 -12.176 1.00 20.83 105 THR A O 1
ATOM 685 N N . LYS A 1 99 ? -5.590 45.329 -13.795 1.00 19.44 106 LYS A N 1
ATOM 686 C CA . LYS A 1 99 ? -5.434 46.651 -14.324 1.00 20.53 106 LYS A CA 1
ATOM 687 C C . LYS A 1 99 ? -6.128 47.675 -13.481 1.00 21.68 106 LYS A C 1
ATOM 688 O O . LYS A 1 99 ? -5.756 48.838 -13.566 1.00 21.78 106 LYS A O 1
ATOM 694 N N . ALA A 1 100 ? -7.190 47.300 -12.763 1.00 20.19 107 ALA A N 1
ATOM 695 C CA . ALA A 1 100 ? -7.870 48.230 -11.877 1.00 19.04 107 ALA A CA 1
ATOM 696 C C . ALA A 1 100 ? -7.685 47.879 -10.393 1.00 19.17 107 ALA A C 1
ATOM 697 O O . ALA A 1 100 ? -7.624 48.779 -9.540 1.00 20.85 107 ALA A O 1
ATOM 699 N N . PHE A 1 101 ? -7.639 46.592 -10.083 1.00 17.81 108 PHE A N 1
ATOM 700 C CA . PHE A 1 101 ? -7.566 46.099 -8.710 1.00 19.50 108 PHE A CA 1
ATOM 701 C C . PHE A 1 101 ? -6.079 46.017 -8.411 1.00 19.86 108 PHE A C 1
ATOM 702 O O . PHE A 1 101 ? -5.471 44.994 -8.666 1.00 19.04 108 PHE A O 1
ATOM 710 N N . THR A 1 102 ? -5.509 47.126 -7.990 1.00 19.14 109 THR A N 1
ATOM 711 C CA . THR A 1 102 ? -4.096 47.227 -7.730 1.00 20.84 109 THR A CA 1
ATOM 712 C C . THR A 1 102 ? -3.749 47.443 -6.248 1.00 20.13 109 THR A C 1
ATOM 713 O O . THR A 1 102 ? -4.586 47.863 -5.423 1.00 17.08 109 THR A O 1
ATOM 717 N N . ALA A 1 103 ? -2.485 47.253 -5.922 1.00 20.47 110 ALA A N 1
ATOM 718 C CA . ALA A 1 103 ? -2.041 47.510 -4.521 1.00 22.64 110 ALA A CA 1
ATOM 719 C C . ALA A 1 103 ? -2.226 48.988 -4.192 1.00 19.40 110 ALA A C 1
ATOM 720 O O . ALA A 1 103 ? -2.563 49.338 -3.054 1.00 19.83 110 ALA A O 1
ATOM 722 N N . ARG A 1 104 ? -2.029 49.863 -5.163 1.00 19.16 111 ARG A N 1
ATOM 723 C CA . ARG A 1 104 ? -2.196 51.266 -4.930 1.00 18.23 111 ARG A CA 1
ATOM 724 C C . ARG A 1 104 ? -3.640 51.553 -4.619 1.00 19.26 111 ARG A C 1
ATOM 725 O O . ARG A 1 104 ? -3.897 52.313 -3.710 1.00 18.46 111 ARG A O 1
ATOM 733 N N . ARG A 1 105 ? -4.583 51.034 -5.402 1.00 17.63 112 ARG A N 1
ATOM 734 C CA . ARG A 1 105 ? -5.992 51.259 -5.106 1.00 18.12 112 ARG A CA 1
ATOM 735 C C . ARG A 1 105 ? -6.349 50.779 -3.710 1.00 18.56 112 ARG A C 1
ATOM 736 O O . ARG A 1 105 ? -7.015 51.479 -2.928 1.00 16.32 112 ARG A O 1
ATOM 744 N N . VAL A 1 106 ? -5.868 49.602 -3.361 1.00 17.50 113 VAL A N 1
ATOM 745 C CA . VAL A 1 106 ? -6.185 49.064 -2.035 1.00 19.23 113 VAL A CA 1
ATOM 746 C C . VAL A 1 106 ? -5.575 49.834 -0.889 1.00 19.29 113 VAL A C 1
ATOM 747 O O . VAL A 1 106 ? -6.282 50.189 0.051 1.00 17.24 113 VAL A O 1
ATOM 751 N N . GLU A 1 107 ? -4.281 50.141 -0.969 1.00 20.27 114 GLU A N 1
ATOM 752 C CA . GLU A 1 107 ? -3.636 50.882 0.091 1.00 21.07 114 GLU A CA 1
ATOM 753 C C . GLU A 1 107 ? -4.297 52.222 0.297 1.00 19.26 114 GLU A C 1
ATOM 754 O O . GLU A 1 107 ? -4.476 52.631 1.417 1.00 19.59 114 GLU A O 1
ATOM 760 N N . THR A 1 108 ? -4.633 52.894 -0.770 1.00 20.44 115 THR A N 1
ATOM 761 C CA . THR A 1 108 ? -5.244 54.220 -0.660 1.00 24.17 115 THR A CA 1
ATOM 762 C C . THR A 1 108 ? -6.714 54.197 -0.149 1.00 20.53 115 THR A C 1
ATOM 763 O O . THR A 1 108 ? -7.228 55.228 0.236 1.00 19.84 115 THR A O 1
ATOM 767 N N . LEU A 1 109 ? -7.345 53.024 -0.087 1.00 20.25 116 LEU A N 1
ATOM 768 C CA . LEU A 1 109 ? -8.666 52.856 0.555 1.00 21.16 116 LEU A CA 1
ATOM 769 C C . LEU A 1 109 ? -8.590 52.786 2.127 1.00 17.18 116 LEU A C 1
ATOM 770 O O . LEU A 1 109 ? -9.627 52.794 2.835 1.00 16.52 116 LEU A O 1
ATOM 775 N N . ARG A 1 110 ? -7.396 52.677 2.679 1.00 16.69 117 ARG A N 1
ATOM 776 C CA . ARG A 1 110 ? -7.271 52.402 4.110 1.00 16.44 117 ARG A CA 1
ATOM 777 C C . ARG A 1 110 ? -7.994 53.530 4.882 1.00 15.93 117 ARG A C 1
ATOM 778 O O . ARG A 1 110 ? -8.725 53.230 5.791 1.00 14.91 117 ARG A O 1
ATOM 786 N N . PRO A 1 111 ? -7.765 54.827 4.520 1.00 17.15 118 PRO A N 1
ATOM 787 C CA . PRO A 1 111 ? -8.499 55.825 5.325 1.00 16.38 118 PRO A CA 1
ATOM 788 C C . PRO A 1 111 ? -10.027 55.652 5.313 1.00 15.59 118 PRO A C 1
ATOM 789 O O . PRO A 1 111 ? -10.688 55.820 6.370 1.00 14.46 118 PRO A O 1
ATOM 793 N N . ARG A 1 112 ? -10.618 55.350 4.162 1.00 16.21 119 ARG A N 1
ATOM 794 C CA . ARG A 1 112 ? -12.086 55.129 4.135 1.00 15.74 119 ARG A CA 1
ATOM 795 C C . ARG A 1 112 ? -12.475 53.881 4.921 1.00 15.04 119 ARG A C 1
ATOM 796 O O . ARG A 1 112 ? -13.483 53.887 5.587 1.00 14.04 119 ARG A O 1
ATOM 804 N N . ILE A 1 113 ? -11.640 52.841 4.894 1.00 15.23 120 ILE A N 1
ATOM 805 C CA . ILE A 1 113 ? -11.967 51.626 5.658 1.00 15.72 120 ILE A CA 1
ATOM 806 C C . ILE A 1 113 ? -11.999 52.024 7.152 1.00 16.77 120 ILE A C 1
ATOM 807 O O . ILE A 1 113 ? -12.878 51.611 7.900 1.00 15.58 120 ILE A O 1
ATOM 812 N N . THR A 1 114 ? -11.029 52.812 7.571 1.00 16.45 121 THR A N 1
ATOM 813 C CA . THR A 1 114 ? -10.968 53.242 8.986 1.00 16.08 121 THR A CA 1
ATOM 814 C C . THR A 1 114 ? -12.270 53.974 9.305 1.00 16.21 121 THR A C 1
ATOM 815 O O . THR A 1 114 ? -12.847 53.754 10.382 1.00 15.40 121 THR A O 1
ATOM 819 N N . GLU A 1 115 ? -12.751 54.849 8.408 1.00 16.43 122 GLU A N 1
ATOM 820 C CA . GLU A 1 115 ? -14.023 55.555 8.675 1.00 15.91 122 GLU A CA 1
ATOM 821 C C . GLU A 1 115 ? -15.199 54.653 8.751 1.00 16.79 122 GLU A C 1
ATOM 822 O O . GLU A 1 115 ? -16.079 54.863 9.555 1.00 15.64 122 GLU A O 1
ATOM 828 N N . LEU A 1 116 ? -15.218 53.623 7.899 1.00 16.07 123 LEU A N 1
ATOM 829 C CA . LEU A 1 116 ? -16.315 52.697 7.913 1.00 15.91 123 LEU A CA 1
ATOM 830 C C . LEU A 1 116 ? -16.324 51.870 9.156 1.00 15.91 123 LEU A C 1
ATOM 831 O O . LEU A 1 116 ? -17.407 51.569 9.712 1.00 16.54 123 LEU A O 1
ATOM 836 N N . VAL A 1 117 ? -15.140 51.472 9.615 1.00 14.74 124 VAL A N 1
ATOM 837 C CA . VAL A 1 117 ? -15.060 50.796 10.885 1.00 14.49 124 VAL A CA 1
ATOM 838 C C . VAL A 1 117 ? -15.582 51.671 11.984 1.00 15.22 124 VAL A C 1
ATOM 839 O O . VAL A 1 117 ? -16.392 51.220 12.798 1.00 16.05 124 VAL A O 1
ATOM 843 N N . GLY A 1 118 ? -15.145 52.934 12.021 1.00 16.67 125 GLY A N 1
ATOM 844 C CA . GLY A 1 118 ? -15.587 53.896 13.092 1.00 16.40 125 GLY A CA 1
ATOM 845 C C . GLY A 1 118 ? -17.093 54.100 13.120 1.00 17.50 125 GLY A C 1
ATOM 846 O O . GLY A 1 118 ? -17.715 54.126 14.209 1.00 17.66 125 GLY A O 1
ATOM 847 N N . GLN A 1 119 ? -17.686 54.263 11.938 1.00 18.69 126 GLN A N 1
ATOM 848 C CA . GLN A 1 119 ? -19.124 54.379 11.821 1.00 19.80 126 GLN A CA 1
ATOM 849 C C . GLN A 1 119 ? -19.852 53.191 12.397 1.00 18.37 126 GLN A C 1
ATOM 850 O O . GLN A 1 119 ? -20.886 53.323 13.111 1.00 16.97 126 GLN A O 1
ATOM 856 N N . LEU A 1 120 ? -19.430 52.008 12.002 1.00 18.34 127 LEU A N 1
ATOM 857 C CA . LEU A 1 120 ? -20.091 50.811 12.577 1.00 16.60 127 LEU A CA 1
ATOM 858 C C . LEU A 1 120 ? -19.911 50.697 14.068 1.00 17.20 127 LEU A C 1
ATOM 859 O O . LEU A 1 120 ? -20.796 50.243 14.741 1.00 15.13 127 LEU A O 1
ATOM 864 N N . LEU A 1 121 ? -18.753 51.077 14.605 1.00 17.49 128 LEU A N 1
ATOM 865 C CA . LEU A 1 121 ? -18.583 51.076 16.053 1.00 17.64 128 LEU A CA 1
ATOM 866 C C . LEU A 1 121 ? -19.379 52.201 16.747 1.00 18.43 128 LEU A C 1
ATOM 867 O O . LEU A 1 121 ? -19.846 51.996 17.868 1.00 17.33 128 LEU A O 1
ATOM 872 N N . ASP A 1 122 ? -19.569 53.342 16.081 1.00 17.39 129 ASP A N 1
ATOM 873 C CA . ASP A 1 122 ? -20.433 54.373 16.605 1.00 18.17 129 ASP A CA 1
ATOM 874 C C . ASP A 1 122 ? -21.845 53.870 16.764 1.00 19.06 129 ASP A C 1
ATOM 875 O O . ASP A 1 122 ? -22.505 54.214 17.735 1.00 18.35 129 ASP A O 1
ATOM 880 N N . GLU A 1 123 ? -22.335 53.065 15.804 1.00 19.16 130 GLU A N 1
ATOM 881 C CA . GLU A 1 123 ? -23.623 52.483 15.885 1.00 19.50 130 GLU A CA 1
ATOM 882 C C . GLU A 1 123 ? -23.682 51.390 16.954 1.00 18.98 130 GLU A C 1
ATOM 883 O O . GLU A 1 123 ? -24.669 51.269 17.652 1.00 19.19 130 GLU A O 1
ATOM 889 N N . LEU A 1 124 ? -22.683 50.550 17.020 1.00 16.52 131 LEU A N 1
ATOM 890 C CA . LEU A 1 124 ? -22.654 49.447 17.985 1.00 17.39 131 LEU A CA 1
ATOM 891 C C . LEU A 1 124 ? -22.787 49.889 19.423 1.00 18.12 131 LEU A C 1
ATOM 892 O O . LEU A 1 124 ? -23.374 49.187 20.242 1.00 16.26 131 LEU A O 1
ATOM 897 N N . GLU A 1 125 ? -22.084 50.967 19.760 1.00 17.32 132 GLU A N 1
ATOM 898 C CA . GLU A 1 125 ? -22.030 51.439 21.114 1.00 19.53 132 GLU A CA 1
ATOM 899 C C . GLU A 1 125 ? -23.325 52.103 21.618 1.00 17.34 132 GLU A C 1
ATOM 900 O O . GLU A 1 125 ? -23.382 52.448 22.788 1.00 19.08 132 GLU A O 1
ATOM 906 N N . THR A 1 126 ? -24.341 52.248 20.775 1.00 16.20 133 THR A N 1
ATOM 907 C CA . THR A 1 126 ? -25.647 52.762 21.178 1.00 17.60 133 THR A CA 1
ATOM 908 C C . THR A 1 126 ? -26.695 51.679 21.254 1.00 18.87 133 THR A C 1
ATOM 909 O O . THR A 1 126 ? -27.854 51.971 21.579 1.00 17.20 133 THR A O 1
ATOM 913 N N . LEU A 1 127 ? -26.281 50.415 21.030 1.00 19.02 134 LEU A N 1
ATOM 914 C CA . LEU A 1 127 ? -27.244 49.285 21.136 1.00 19.35 134 LEU A CA 1
ATOM 915 C C . LEU A 1 127 ? -27.317 48.770 22.532 1.00 17.95 134 LEU A C 1
ATOM 916 O O . LEU A 1 127 ? -26.354 48.817 23.239 1.00 19.70 134 LEU A O 1
ATOM 921 N N . PRO A 1 128 ? -28.465 48.227 22.942 1.00 21.28 135 PRO A N 1
ATOM 922 C CA . PRO A 1 128 ? -28.542 47.546 24.221 1.00 20.99 135 PRO A CA 1
ATOM 923 C C . PRO A 1 128 ? -27.461 46.472 24.359 1.00 21.78 135 PRO A C 1
ATOM 924 O O . PRO A 1 128 ? -27.052 45.841 23.363 1.00 20.44 135 PRO A O 1
ATOM 928 N N . ARG A 1 129 ? -26.974 46.273 25.556 1.00 18.44 136 ARG A N 1
ATOM 929 C CA . ARG A 1 129 ? -25.859 45.431 25.755 1.00 22.88 136 ARG A CA 1
ATOM 930 C C . ARG A 1 129 ? -26.242 44.313 26.715 1.00 25.37 136 ARG A C 1
ATOM 931 O O . ARG A 1 129 ? -26.873 44.609 27.714 1.00 26.32 136 ARG A O 1
ATOM 939 N N . PRO A 1 130 ? -25.697 43.094 26.544 1.00 27.22 137 PRO A N 1
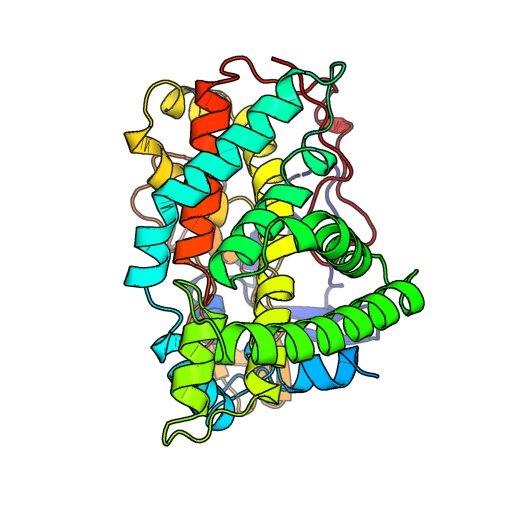ATOM 940 C CA . PRO A 1 130 ? -24.549 42.780 25.662 1.00 27.41 137 PRO A CA 1
ATOM 941 C C . PRO A 1 130 ? -25.012 42.708 24.246 1.00 25.44 137 PRO A C 1
ATOM 942 O O . PRO A 1 130 ? -26.177 42.574 24.003 1.00 25.04 137 PRO A O 1
ATOM 946 N N . VAL A 1 131 ? -24.128 42.941 23.314 1.00 21.59 138 VAL A N 1
ATOM 947 C CA . VAL A 1 131 ? -24.532 43.130 21.952 1.00 21.29 138 VAL A CA 1
ATOM 948 C C . VAL A 1 131 ? -23.780 42.086 21.084 1.00 21.34 138 VAL A C 1
ATOM 949 O O . VAL A 1 131 ? -22.656 41.694 21.384 1.00 19.46 138 VAL A O 1
ATOM 953 N N . ASP A 1 132 ? -24.471 41.572 20.091 1.00 20.36 139 ASP A N 1
ATOM 954 C CA . ASP A 1 132 ? -23.955 40.580 19.164 1.00 21.49 139 ASP A CA 1
ATOM 955 C C . ASP A 1 132 ? -23.033 41.239 18.129 1.00 22.86 139 ASP A C 1
ATOM 956 O O . ASP A 1 132 ? -23.481 41.967 17.253 1.00 21.09 139 ASP A O 1
ATOM 961 N N . LEU A 1 133 ? -21.736 40.957 18.226 1.00 20.88 140 LEU A N 1
ATOM 962 C CA . LEU A 1 133 ? -20.808 41.465 17.242 1.00 18.65 140 LEU A CA 1
ATOM 963 C C . LEU A 1 133 ? -21.038 40.985 15.794 1.00 18.06 140 LEU A C 1
ATOM 964 O O . LEU A 1 133 ? -20.776 41.714 14.814 1.00 17.55 140 LEU A O 1
ATOM 969 N N . VAL A 1 134 ? -21.601 39.794 15.624 1.00 17.74 141 VAL A N 1
ATOM 970 C CA . VAL A 1 134 ? -21.753 39.183 14.290 1.00 17.00 141 VAL A CA 1
ATOM 971 C C . VAL A 1 134 ? -22.686 39.969 13.449 1.00 18.51 141 VAL A C 1
ATOM 972 O O . VAL A 1 134 ? -22.316 40.520 12.438 1.00 17.90 141 VAL A O 1
ATOM 976 N N . LYS A 1 135 ? -23.926 40.108 13.921 1.00 20.80 142 LYS A N 1
ATOM 977 C CA . LYS A 1 135 ? -24.937 40.825 13.204 1.00 20.53 142 LYS A CA 1
ATOM 978 C C . LYS A 1 135 ? -24.675 42.324 13.052 1.00 19.72 142 LYS A C 1
ATOM 979 O O . LYS A 1 135 ? -24.969 42.885 12.052 1.00 18.33 142 LYS A O 1
ATOM 985 N N . ASN A 1 136 ? -24.126 42.955 14.057 1.00 18.62 143 ASN A N 1
ATOM 986 C CA . ASN A 1 136 ? -24.066 44.379 14.104 1.00 21.01 143 ASN A CA 1
ATOM 987 C C . ASN A 1 136 ? -22.723 44.992 13.653 1.00 19.67 143 ASN A C 1
ATOM 988 O O . ASN A 1 136 ? -22.574 46.246 13.633 1.00 23.12 143 ASN A O 1
ATOM 993 N N . PHE A 1 137 ? -21.718 44.179 13.369 1.00 18.85 144 PHE A N 1
ATOM 994 C CA . PHE A 1 137 ? -20.376 44.705 13.003 1.00 16.86 144 PHE A CA 1
ATOM 995 C C . PHE A 1 137 ? -19.736 43.818 11.956 1.00 18.02 144 PHE A C 1
ATOM 996 O O . PHE A 1 137 ? -19.466 44.276 10.855 1.00 16.36 144 PHE A O 1
ATOM 1004 N N . SER A 1 138 ? -19.489 42.543 12.293 1.00 18.43 145 SER A N 1
ATOM 1005 C CA . SER A 1 138 ? -18.659 41.678 11.432 1.00 17.85 145 SER A CA 1
ATOM 1006 C C . SER A 1 138 ? -19.302 41.370 10.103 1.00 18.91 145 SER A C 1
ATOM 1007 O O . SER A 1 138 ? -18.614 41.417 9.097 1.00 17.41 145 SER A O 1
ATOM 1010 N N . VAL A 1 139 ? -20.617 41.091 10.102 1.00 17.18 146 VAL A N 1
ATOM 1011 C CA . VAL A 1 139 ? -21.367 40.885 8.853 1.00 19.52 146 VAL A CA 1
ATOM 1012 C C . VAL A 1 139 ? -21.462 42.120 7.998 1.00 19.79 146 VAL A C 1
ATOM 1013 O O . VAL A 1 139 ? -21.152 42.057 6.782 1.00 18.45 146 VAL A O 1
ATOM 1017 N N . PRO A 1 140 ? -21.839 43.282 8.583 1.00 18.69 147 PRO A N 1
ATOM 1018 C CA . PRO A 1 140 ? -21.917 44.412 7.622 1.00 17.04 147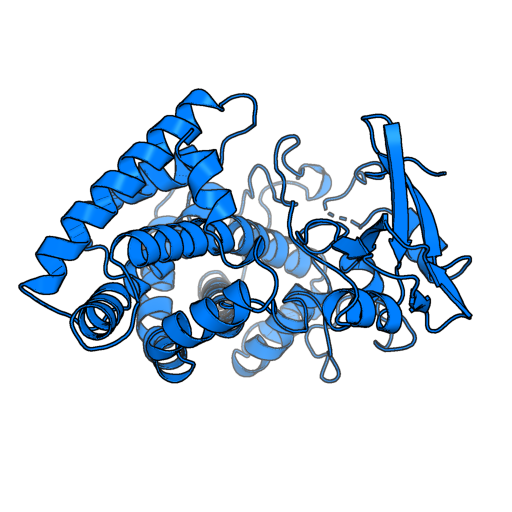 PRO A CA 1
ATOM 1019 C C . PRO A 1 140 ? -20.595 45.037 7.157 1.00 17.29 147 PRO A C 1
ATOM 1020 O O . PRO A 1 140 ? -20.514 45.655 6.021 1.00 17.59 147 PRO A O 1
ATOM 1024 N N . LEU A 1 141 ? -19.549 44.945 7.975 1.00 15.12 148 LEU A N 1
ATOM 1025 C CA . LEU A 1 141 ? -18.314 45.664 7.578 1.00 16.15 148 LEU A CA 1
ATOM 1026 C C . LEU A 1 141 ? -17.723 45.257 6.227 1.00 15.70 148 LEU A C 1
ATOM 1027 O O . LEU A 1 141 ? -17.403 46.134 5.436 1.00 14.75 148 LEU A O 1
ATOM 1032 N N . PRO A 1 142 ? -17.551 43.930 5.959 1.00 17.11 149 PRO A N 1
ATOM 1033 C CA . PRO A 1 142 ? -16.964 43.567 4.663 1.00 17.92 149 PRO A CA 1
ATOM 1034 C C . PRO A 1 142 ? -17.804 44.043 3.458 1.00 18.20 149 PRO A C 1
ATOM 1035 O O . PRO A 1 142 ? -17.257 44.263 2.412 1.00 16.99 149 PRO A O 1
ATOM 1039 N N . VAL A 1 143 ? -19.107 44.168 3.628 1.00 17.78 150 VAL A N 1
ATOM 1040 C CA . VAL A 1 143 ? -19.954 44.653 2.543 1.00 20.28 150 VAL A CA 1
ATOM 1041 C C . VAL A 1 143 ? -19.786 46.145 2.383 1.00 19.44 150 VAL A C 1
ATOM 1042 O O . VAL A 1 143 ? -19.758 46.639 1.289 1.00 21.01 150 VAL A O 1
ATOM 1046 N N . ARG A 1 144 ? -19.683 46.881 3.471 1.00 18.78 151 ARG A N 1
ATOM 1047 C CA . ARG A 1 144 ? -19.409 48.297 3.345 1.00 18.85 151 ARG A CA 1
ATOM 1048 C C . ARG A 1 144 ? -18.114 48.514 2.616 1.00 18.84 151 ARG A C 1
ATOM 1049 O O . ARG A 1 144 ? -18.011 49.430 1.773 1.00 17.53 151 ARG A O 1
ATOM 1057 N N . VAL A 1 145 ? -17.105 47.706 2.959 1.00 16.71 152 VAL A N 1
ATOM 1058 C CA . VAL A 1 145 ? -15.803 47.930 2.336 1.00 17.35 152 VAL A CA 1
ATOM 1059 C C . VAL A 1 145 ? -15.902 47.569 0.833 1.00 17.42 152 VAL A C 1
ATOM 1060 O O . VAL A 1 145 ? -15.475 48.310 -0.032 1.00 14.89 152 VAL A O 1
ATOM 1064 N N . ILE A 1 146 ? -16.570 46.478 0.526 1.00 16.82 153 ILE A N 1
ATOM 1065 C CA . ILE A 1 146 ? -16.744 46.112 -0.886 1.00 17.47 153 ILE A CA 1
ATOM 1066 C C . ILE A 1 146 ? -17.536 47.116 -1.691 1.00 18.07 153 ILE A C 1
ATOM 1067 O O . ILE A 1 146 ? -17.167 47.454 -2.836 1.00 15.74 153 ILE A O 1
ATOM 1072 N N . CYS A 1 147 ? -18.607 47.634 -1.087 1.00 19.85 154 CYS A N 1
ATOM 1073 C CA . CYS A 1 147 ? -19.329 48.699 -1.708 1.00 19.20 154 CYS A CA 1
ATOM 1074 C C . CYS A 1 147 ? -18.449 49.896 -2.032 1.00 21.10 154 CYS A C 1
ATOM 1075 O O . CYS A 1 147 ? -18.622 50.508 -3.084 1.00 19.91 154 CYS A O 1
ATOM 1078 N N . GLU A 1 148 ? -17.554 50.241 -1.114 1.00 19.97 155 GLU A N 1
ATOM 1079 C CA . GLU A 1 148 ? -16.728 51.399 -1.270 1.00 19.80 155 GLU A CA 1
ATOM 1080 C C . GLU A 1 148 ? -15.732 51.162 -2.416 1.00 17.73 155 GLU A C 1
ATOM 1081 O O . GLU A 1 148 ? -15.507 52.012 -3.225 1.00 17.01 155 GLU A O 1
ATOM 1087 N N . LEU A 1 149 ? -15.129 49.993 -2.440 1.00 15.95 156 LEU A N 1
ATOM 1088 C CA . LEU A 1 149 ? -14.247 49.581 -3.508 1.00 17.75 156 LEU A CA 1
ATOM 1089 C C . LEU A 1 149 ? -14.903 49.596 -4.891 1.00 17.38 156 LEU A C 1
ATOM 1090 O O . LEU A 1 149 ? -14.416 50.187 -5.843 1.00 18.47 156 LEU A O 1
ATOM 1095 N N . LEU A 1 150 ? -16.031 48.958 -4.975 1.00 16.89 157 LEU A N 1
ATOM 1096 C CA . LEU A 1 150 ? -16.743 48.821 -6.244 1.00 19.35 157 LEU A CA 1
ATOM 1097 C C . LEU A 1 150 ? -17.348 50.070 -6.758 1.00 18.93 157 LEU A C 1
ATOM 1098 O O . LEU A 1 150 ? -17.366 50.260 -7.950 1.00 21.48 157 LEU A O 1
ATOM 1103 N N . GLY A 1 151 ? -17.811 50.904 -5.856 1.00 20.39 158 GLY A N 1
ATOM 1104 C CA . GLY A 1 151 ? -18.501 52.114 -6.159 1.00 21.06 158 GLY A CA 1
ATOM 1105 C C . GLY A 1 151 ? -19.998 52.032 -5.988 1.00 23.62 158 GLY A C 1
ATOM 1106 O O . GLY A 1 151 ? -20.714 52.744 -6.651 1.00 20.35 158 GLY A O 1
ATOM 1107 N N . VAL A 1 152 ? -20.516 51.184 -5.129 1.00 21.69 159 VAL A N 1
ATOM 1108 C CA . VAL A 1 152 ? -21.957 51.170 -4.856 1.00 22.22 159 VAL A CA 1
ATOM 1109 C C . VAL A 1 152 ? -22.322 52.409 -4.010 1.00 25.03 159 VAL A C 1
ATOM 1110 O O . VAL A 1 152 ? -21.841 52.568 -2.932 1.00 24.46 159 VAL A O 1
ATOM 1114 N N . PRO A 1 153 ? -23.222 53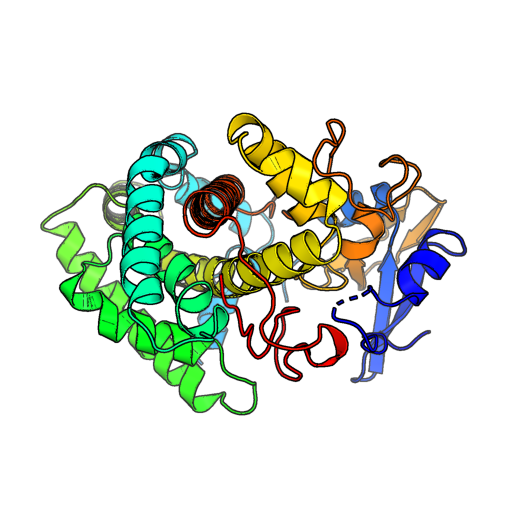.269 -4.461 1.00 28.27 160 PRO A N 1
ATOM 1115 C CA . PRO A 1 153 ? -23.439 54.457 -3.653 1.00 25.88 160 PRO A CA 1
ATOM 1116 C C . PRO A 1 153 ? -24.256 54.214 -2.423 1.00 26.23 160 PRO A C 1
ATOM 1117 O O . PRO A 1 153 ? -24.939 53.202 -2.330 1.00 22.51 160 PRO A O 1
ATOM 1121 N N . ALA A 1 154 ? -24.099 55.086 -1.412 1.00 27.78 161 ALA A N 1
ATOM 1122 C CA . ALA A 1 154 ? -24.696 54.911 -0.071 1.00 28.82 161 ALA A CA 1
ATOM 1123 C C . ALA A 1 154 ? -26.220 54.773 -0.106 1.00 26.84 161 ALA A C 1
ATOM 1124 O O . ALA A 1 154 ? -26.809 53.971 0.628 1.00 26.19 161 ALA A O 1
ATOM 1126 N N . GLY A 1 155 ? -26.838 55.539 -0.984 1.00 26.55 162 GLY A N 1
ATOM 1127 C CA . GLY A 1 155 ? -28.269 55.407 -1.278 1.00 28.01 162 GLY A CA 1
ATOM 1128 C C . GLY A 1 155 ? -28.686 54.019 -1.724 1.00 30.08 162 GLY A C 1
ATOM 1129 O O . GLY A 1 155 ? -29.827 53.647 -1.520 1.00 31.19 162 GLY A O 1
ATOM 1130 N N . ASP A 1 156 ? -27.801 53.231 -2.340 1.00 28.78 163 ASP A N 1
ATOM 1131 C CA . ASP A 1 156 ? -28.124 51.804 -2.676 1.00 26.30 163 ASP A CA 1
ATOM 1132 C C . ASP A 1 156 ? -27.758 50.740 -1.605 1.00 27.56 163 ASP A C 1
ATOM 1133 O O . ASP A 1 156 ? -28.078 49.569 -1.713 1.00 25.49 163 ASP A O 1
ATOM 1138 N N . GLN A 1 157 ? -27.122 51.163 -0.527 1.00 27.06 164 GLN A N 1
ATOM 1139 C CA . GLN A 1 157 ? -26.503 50.248 0.369 1.00 28.76 164 GLN A CA 1
ATOM 1140 C C . GLN A 1 157 ? -27.413 49.449 1.214 1.00 30.52 164 GLN A C 1
ATOM 1141 O O . GLN A 1 157 ? -27.047 48.310 1.486 1.00 26.19 164 GLN A O 1
ATOM 1147 N N . ASP A 1 158 ? -28.533 49.995 1.708 1.00 30.32 165 ASP A N 1
ATOM 1148 C CA . ASP A 1 158 ? -29.398 49.160 2.581 1.00 32.69 165 ASP A CA 1
ATOM 1149 C C . ASP A 1 158 ? -29.864 47.929 1.815 1.00 29.56 165 ASP A C 1
ATOM 1150 O O . ASP A 1 158 ? -29.735 46.796 2.270 1.00 29.53 165 ASP A O 1
ATOM 1155 N N . THR A 1 159 ? -30.388 48.202 0.637 1.00 27.37 166 THR A N 1
ATOM 1156 C CA . THR A 1 159 ? -30.830 47.167 -0.317 1.00 31.41 166 THR A CA 1
ATOM 1157 C C . THR A 1 159 ? -29.695 46.202 -0.689 1.00 29.65 166 THR A C 1
ATOM 1158 O O . THR A 1 159 ? -29.872 44.982 -0.626 1.00 30.35 166 THR A O 1
ATOM 1162 N N . PHE A 1 160 ? -28.511 46.751 -0.990 1.00 27.72 167 PHE A N 1
ATOM 1163 C CA . PHE A 1 160 ? -27.357 45.903 -1.276 1.00 25.37 167 PHE A CA 1
ATOM 1164 C C . PHE A 1 160 ? -27.016 44.982 -0.124 1.00 24.73 167 PHE A C 1
ATOM 1165 O O . PHE A 1 160 ? -26.755 43.842 -0.365 1.00 22.88 167 PHE A O 1
ATOM 1173 N N . HIS A 1 161 ? -27.026 45.447 1.124 1.00 24.92 168 HIS A N 1
ATOM 1174 C CA . HIS A 1 161 ? -26.900 44.554 2.276 1.00 25.59 168 HIS A CA 1
ATOM 1175 C C . HIS A 1 161 ? -27.951 43.426 2.311 1.00 27.90 168 HIS A C 1
ATOM 1176 O O . HIS A 1 161 ? -27.683 42.284 2.708 1.00 24.50 168 HIS A O 1
ATOM 1183 N N . ALA A 1 162 ? -29.167 43.739 1.906 1.00 27.79 169 ALA A N 1
ATOM 1184 C CA . ALA A 1 162 ? -30.224 42.736 2.048 1.00 30.08 169 ALA A CA 1
ATOM 1185 C C . ALA A 1 162 ? -29.904 41.639 1.052 1.00 25.41 169 ALA A C 1
ATOM 1186 O O . ALA A 1 162 ? -29.851 40.459 1.409 1.00 27.95 169 ALA A O 1
ATOM 1188 N N . TRP A 1 163 ? -29.595 42.038 -0.170 1.00 22.99 170 TRP A N 1
ATOM 1189 C CA . TRP A 1 163 ? -29.072 41.042 -1.145 1.00 24.53 170 TRP A CA 1
ATOM 1190 C C . TRP A 1 163 ? -27.901 40.248 -0.665 1.00 22.96 170 TRP A C 1
ATOM 1191 O O . TRP A 1 163 ? -27.904 39.062 -0.756 1.00 22.16 170 TRP A O 1
ATOM 1202 N N . SER A 1 164 ? -26.895 40.906 -0.114 1.00 26.18 171 SER A N 1
ATOM 1203 C CA . SER A 1 164 ? -25.661 40.230 0.268 1.00 23.49 171 SER A CA 1
ATOM 1204 C C . SER A 1 164 ? -25.938 39.261 1.352 1.00 23.08 171 SER A C 1
ATOM 1205 O O . SER A 1 164 ? -25.381 38.131 1.356 1.00 21.72 171 SER A O 1
ATOM 1208 N N . ASN A 1 165 ? -26.742 39.691 2.321 1.00 20.71 172 ASN A N 1
ATOM 1209 C CA . ASN A 1 165 ? -27.053 38.805 3.421 1.00 23.44 172 ASN A CA 1
ATOM 1210 C C . ASN A 1 165 ? -27.882 37.576 3.004 1.00 24.43 172 ASN A C 1
ATOM 1211 O O . ASN A 1 165 ? -27.650 36.515 3.522 1.00 27.29 172 ASN A O 1
ATOM 1216 N N . ALA A 1 166 ? -28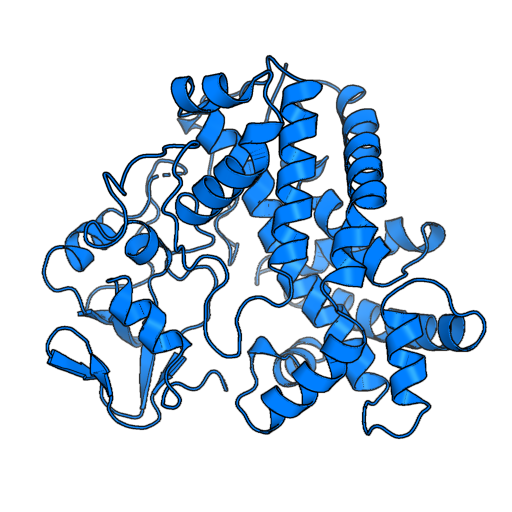.743 37.710 1.992 1.00 25.11 173 ALA A N 1
ATOM 1217 C CA . ALA A 1 166 ? -29.514 36.583 1.452 1.00 28.33 173 ALA A CA 1
ATOM 1218 C C . ALA A 1 166 ? -28.574 35.540 0.788 1.00 33.20 173 ALA A C 1
ATOM 1219 O O . ALA A 1 166 ? -28.846 34.355 0.791 1.00 39.98 173 ALA A O 1
ATOM 1221 N N . LEU A 1 167 ? -27.447 36.011 0.260 1.00 31.42 174 LEU A N 1
ATOM 1222 C CA . LEU A 1 167 ? -26.483 35.164 -0.369 1.00 30.68 174 LEU A CA 1
ATOM 1223 C C . LEU A 1 167 ? -25.841 34.199 0.596 1.00 35.92 174 LEU A C 1
ATOM 1224 O O . LEU A 1 167 ? -25.449 33.108 0.174 1.00 36.10 174 LEU A O 1
ATOM 1229 N N . LEU A 1 168 ? -25.736 34.592 1.872 1.00 37.58 175 LEU A N 1
ATOM 1230 C CA . LEU A 1 168 ? -25.084 33.805 2.904 1.00 40.65 175 LEU A CA 1
ATOM 1231 C C . LEU A 1 168 ? -25.937 32.690 3.488 1.00 48.04 175 LEU A C 1
ATOM 1232 O O . LEU A 1 168 ? -25.469 31.966 4.362 1.00 52.31 175 LEU A O 1
ATOM 1237 N N . GLY A 1 169 ? -27.180 32.559 3.050 1.00 49.40 176 GLY A N 1
ATOM 1238 C CA . GLY A 1 169 ? -28.043 31.479 3.512 1.00 55.43 176 GLY A CA 1
ATOM 1239 C C . GLY A 1 169 ? -27.453 30.072 3.398 1.00 64.40 176 GLY A C 1
ATOM 1240 O O . GLY A 1 169 ? -26.245 29.898 3.117 1.00 57.10 176 GLY A O 1
ATOM 1241 N N . ASP A 1 170 ? -28.340 29.075 3.544 1.00 73.92 177 ASP A N 1
ATOM 1242 C CA . ASP A 1 170 ? -27.988 27.726 4.047 1.00 71.30 177 ASP A CA 1
ATOM 1243 C C . ASP A 1 170 ? -27.651 26.553 3.052 1.00 70.62 177 ASP A C 1
ATOM 1244 O O . ASP A 1 170 ? -26.728 25.777 3.295 1.00 62.48 177 ASP A O 1
ATOM 1249 N N . TRP A 1 171 ? -28.400 26.452 1.951 1.00 68.72 178 TRP A N 1
ATOM 1250 C CA . TRP A 1 171 ? -28.648 25.207 1.135 1.00 66.41 178 TRP A CA 1
ATOM 1251 C C . TRP A 1 171 ? -30.095 24.913 1.391 1.00 59.47 178 TRP A C 1
ATOM 1252 O O . TRP A 1 171 ? -30.875 24.662 0.493 1.00 59.90 178 TRP A O 1
ATOM 1263 N N . GLN A 1 172 ? -30.480 25.059 2.639 1.00 57.81 179 GLN A N 1
ATOM 1264 C CA . GLN A 1 172 ? -31.881 25.166 2.937 1.00 57.99 179 GLN A CA 1
ATOM 1265 C C . GLN A 1 172 ? -32.508 26.420 2.294 1.00 60.67 179 GLN A C 1
ATOM 1266 O O . GLN A 1 172 ? -33.691 26.355 1.999 1.00 65.18 179 GLN A O 1
ATOM 1272 N N . GLN A 1 173 ? -31.795 27.533 2.006 1.00 64.60 180 GLN A N 1
ATOM 1273 C CA . GLN A 1 173 ? -32.421 28.470 0.986 1.00 65.64 180 GLN A CA 1
ATOM 1274 C C . GLN A 1 173 ? -31.752 28.781 -0.384 1.00 55.40 180 GLN A C 1
ATOM 1275 O O . GLN A 1 173 ? -31.344 29.916 -0.717 1.00 44.41 180 GLN A O 1
ATOM 1281 N N . VAL A 1 174 ? -31.830 27.769 -1.230 1.00 54.06 181 VAL A N 1
ATOM 1282 C CA . VAL A 1 174 ? -31.411 27.877 -2.600 1.00 49.42 181 VAL A CA 1
ATOM 1283 C C . VAL A 1 174 ? -32.266 28.883 -3.320 1.00 41.39 181 VAL A C 1
ATOM 1284 O O . VAL A 1 174 ? -31.748 29.624 -4.139 1.00 41.43 181 VAL A O 1
ATOM 1288 N N . VAL A 1 175 ? -33.557 28.973 -3.022 1.00 37.01 182 VAL A N 1
ATOM 1289 C CA . VAL A 1 175 ? -34.367 29.907 -3.799 1.00 38.25 182 VAL A CA 1
ATOM 1290 C C . VAL A 1 175 ? -34.059 31.397 -3.467 1.00 37.57 182 VAL A C 1
ATOM 1291 O O . VAL A 1 175 ? -34.097 32.257 -4.384 1.00 35.89 182 VAL A O 1
ATOM 1295 N N . GLU A 1 176 ? -33.832 31.688 -2.169 1.00 38.43 183 GLU A N 1
ATOM 1296 C CA . GLU A 1 176 ? -33.515 33.061 -1.661 1.00 45.62 183 GLU A CA 1
ATOM 1297 C C . GLU A 1 176 ? -32.211 33.562 -2.298 1.00 35.59 183 GLU A C 1
ATOM 1298 O O . GLU A 1 176 ? -32.136 34.646 -2.794 1.00 37.41 183 GLU A O 1
ATOM 1304 N N . LYS A 1 177 ? -31.217 32.713 -2.254 1.00 32.99 184 LYS A N 1
ATOM 1305 C CA . LYS A 1 177 ? -29.902 32.982 -2.783 1.00 33.67 184 LYS A CA 1
ATOM 1306 C C . LYS A 1 177 ? -29.884 33.171 -4.278 1.00 32.66 184 LYS A C 1
ATOM 1307 O O . LYS A 1 177 ? -29.307 34.122 -4.770 1.00 27.50 184 LYS A O 1
ATOM 1313 N N . GLU A 1 178 ? -30.521 32.267 -5.017 1.00 32.93 185 GLU A N 1
ATOM 1314 C CA . GLU A 1 178 ? -30.647 32.458 -6.437 1.00 33.58 185 GLU A CA 1
ATOM 1315 C C . GLU A 1 178 ? -31.346 33.787 -6.753 1.00 34.23 185 GLU A C 1
ATOM 1316 O O . GLU A 1 178 ? -30.926 34.543 -7.647 1.00 31.08 185 GLU A O 1
ATOM 1322 N N . ALA A 1 179 ? -32.419 34.113 -6.034 1.00 31.91 186 ALA A N 1
ATOM 1323 C CA . ALA A 1 179 ? -33.120 35.370 -6.339 1.00 28.95 186 ALA A CA 1
ATOM 1324 C C . ALA A 1 179 ? -32.231 36.611 -5.969 1.00 27.20 186 ALA A C 1
ATOM 1325 O O . ALA A 1 179 ? -32.185 37.633 -6.632 1.00 28.07 186 ALA A O 1
ATOM 1327 N N . ALA A 1 180 ? -31.484 36.504 -4.895 1.00 29.12 187 ALA A N 1
ATOM 1328 C CA . ALA A 1 180 ? -30.552 37.618 -4.536 1.00 27.01 187 ALA A CA 1
ATOM 1329 C C . ALA A 1 180 ? -29.471 37.762 -5.631 1.00 23.26 187 ALA A C 1
ATOM 1330 O O . ALA A 1 180 ? -29.119 38.852 -6.077 1.00 23.90 187 ALA A O 1
ATOM 1332 N N . THR A 1 181 ? -29.006 36.636 -6.136 1.00 22.96 188 THR A N 1
ATOM 1333 C CA . THR A 1 181 ? -28.002 36.642 -7.215 1.00 24.86 188 THR A CA 1
ATOM 1334 C C . THR A 1 181 ? -28.519 37.295 -8.486 1.00 24.60 188 THR A C 1
ATOM 1335 O O . THR A 1 181 ? -27.838 38.053 -9.141 1.00 24.57 188 THR A O 1
ATOM 1339 N N . VAL A 1 182 ? -29.757 37.009 -8.811 1.00 26.98 189 VAL A N 1
ATOM 1340 C CA . VAL A 1 182 ? -30.404 37.635 -9.941 1.00 26.42 189 VAL A CA 1
ATOM 1341 C C . VAL A 1 182 ? -30.498 39.129 -9.709 1.00 24.73 189 VAL A C 1
ATOM 1342 O O . VAL A 1 182 ? -30.227 39.915 -10.608 1.00 25.60 189 VAL A O 1
ATOM 1346 N N . SER A 1 183 ? -30.914 39.558 -8.521 1.00 25.89 190 SER A N 1
ATOM 1347 C CA . SER A 1 183 ? -31.022 40.989 -8.323 1.00 25.53 190 SER A CA 1
ATOM 1348 C C . SER A 1 183 ? -29.640 41.693 -8.453 1.00 23.98 190 SER A C 1
ATOM 1349 O O . SER A 1 183 ? -29.536 42.832 -8.916 1.00 21.29 190 SER A O 1
ATOM 1352 N N . LEU A 1 184 ? -28.602 41.025 -7.966 1.00 25.22 191 LEU A N 1
ATOM 1353 C CA . LEU A 1 184 ? -27.241 41.603 -7.967 1.00 24.26 191 LEU A CA 1
ATOM 1354 C C . LEU A 1 184 ? -26.787 41.676 -9.390 1.00 26.06 191 LEU A C 1
ATOM 1355 O O . LEU A 1 184 ? -26.230 42.689 -9.815 1.00 23.95 191 LEU A O 1
ATOM 1360 N N . VAL A 1 185 ? -27.102 40.638 -10.176 1.00 26.45 192 VAL A N 1
ATOM 1361 C CA . VAL A 1 185 ? -26.726 40.689 -11.577 1.00 26.86 192 VAL A CA 1
ATOM 1362 C C . VAL A 1 185 ? -27.398 41.870 -12.292 1.00 27.62 192 VAL A C 1
ATOM 1363 O O . VAL A 1 185 ? -26.737 42.565 -13.066 1.00 23.18 192 VAL A O 1
ATOM 1367 N N . ASN A 1 186 ? -28.695 42.096 -12.072 1.00 27.92 193 ASN A N 1
ATOM 1368 C CA . ASN A 1 186 ? -29.355 43.269 -12.753 1.00 31.21 193 ASN A CA 1
ATOM 1369 C C . ASN A 1 186 ? -28.947 44.581 -12.120 1.00 26.69 193 ASN A C 1
ATOM 1370 O O . ASN A 1 186 ? -28.761 45.585 -12.800 1.00 22.58 193 ASN A O 1
ATOM 1375 N N . TYR A 1 187 ? -28.754 44.573 -10.803 1.00 24.45 194 TYR A N 1
ATOM 1376 C CA . TYR A 1 187 ? -28.182 45.792 -10.177 1.00 22.80 194 TYR A CA 1
ATOM 1377 C C . TYR A 1 187 ? -26.847 46.230 -10.798 1.00 22.24 194 TYR A C 1
ATOM 1378 O O . TYR A 1 187 ? -26.682 47.385 -11.181 1.00 23.57 194 TYR A O 1
ATOM 1387 N N . PHE A 1 188 ? -25.892 45.316 -10.973 1.00 23.46 195 PHE A N 1
ATOM 1388 C CA . PHE A 1 188 ? -24.592 45.721 -11.505 1.00 23.82 195 PHE A CA 1
ATOM 1389 C C . PHE A 1 188 ? -24.685 46.173 -12.980 1.00 25.34 195 PHE A C 1
ATOM 1390 O O . PHE A 1 188 ? -23.941 47.063 -13.403 1.00 23.75 195 PHE A O 1
ATOM 1398 N N . GLY A 1 189 ? -25.602 45.615 -13.755 1.00 27.26 196 GLY A N 1
ATOM 1399 C CA . GLY A 1 189 ? -25.828 46.137 -15.137 1.00 27.99 196 GLY A CA 1
ATOM 1400 C C . GLY A 1 189 ? -26.235 47.611 -15.099 1.00 28.78 196 GLY A C 1
ATOM 1401 O O . GLY A 1 189 ? -25.657 48.455 -15.757 1.00 30.34 196 GLY A O 1
ATOM 1402 N N . GLU A 1 190 ? -27.173 47.938 -14.234 1.00 31.20 197 GLU A N 1
ATOM 1403 C CA . GLU A 1 190 ? -27.598 49.340 -14.093 1.00 34.88 197 GLU A CA 1
ATOM 1404 C C . GLU A 1 190 ? -26.489 50.226 -13.571 1.00 33.95 197 GLU A C 1
ATOM 1405 O O . GLU A 1 190 ? -26.353 51.358 -14.030 1.00 33.57 197 GLU A O 1
ATOM 1411 N N . LEU A 1 191 ? -25.717 49.734 -12.581 1.00 30.84 198 LEU A N 1
ATOM 1412 C CA . LEU A 1 191 ? -24.610 50.519 -12.020 1.00 27.40 198 LEU A CA 1
ATOM 1413 C C . LEU A 1 191 ? -23.560 50.801 -13.099 1.00 27.40 198 LEU A C 1
ATOM 1414 O O . LEU A 1 191 ? -22.979 51.867 -13.128 1.00 28.41 198 LEU A O 1
ATOM 1419 N N . ILE A 1 192 ? -23.378 49.889 -14.043 1.00 31.36 199 ILE A N 1
ATOM 1420 C CA . ILE A 1 192 ? -22.388 50.100 -15.118 1.00 32.06 199 ILE A CA 1
ATOM 1421 C C . ILE A 1 192 ? -22.788 51.303 -15.984 1.00 32.28 199 ILE A C 1
ATOM 1422 O O . ILE A 1 192 ? -21.962 52.180 -16.263 1.00 29.76 199 ILE A O 1
ATOM 1427 N N . ALA A 1 193 ? -24.068 51.390 -16.355 1.00 37.64 200 ALA A N 1
ATOM 1428 C CA . ALA A 1 193 ? -24.541 52.563 -17.108 1.00 35.78 200 ALA A CA 1
ATOM 1429 C C . ALA A 1 193 ? -24.422 53.828 -16.287 1.00 34.09 200 ALA A C 1
ATOM 1430 O O . ALA A 1 193 ? -24.019 54.854 -16.802 1.00 32.79 200 ALA A O 1
ATOM 1432 N N . VAL A 1 194 ? -24.754 53.806 -15.009 1.00 34.23 201 VAL A N 1
ATOM 1433 C CA . VAL A 1 194 ? -24.522 55.058 -14.249 1.00 35.64 201 VAL A CA 1
ATOM 1434 C C . VAL A 1 194 ? -23.039 55.446 -14.199 1.00 36.46 201 VAL A C 1
ATOM 1435 O O . VAL A 1 194 ? -22.671 56.625 -14.409 1.00 35.04 201 VAL A O 1
ATOM 1439 N N . LYS A 1 195 ? -22.173 54.474 -13.965 1.00 32.58 202 LYS A N 1
ATOM 1440 C CA . LYS A 1 195 ? -20.747 54.809 -13.854 1.00 32.22 202 LYS A CA 1
ATOM 1441 C C . LYS A 1 195 ? -20.134 55.141 -15.207 1.00 33.37 202 LYS A C 1
ATOM 1442 O O . LYS A 1 195 ? -19.177 55.870 -15.229 1.00 39.61 202 LYS A O 1
ATOM 1448 N N . ARG A 1 196 ? -20.622 54.577 -16.308 1.00 32.68 203 ARG A N 1
ATOM 1449 C CA . ARG A 1 196 ? -20.119 54.984 -17.629 1.00 38.26 203 ARG A CA 1
ATOM 1450 C C . ARG A 1 196 ? -20.341 56.475 -17.777 1.00 41.04 203 ARG A C 1
ATOM 1451 O O . ARG A 1 196 ? -19.441 57.171 -18.195 1.00 42.35 203 ARG A O 1
ATOM 1459 N N . GLU A 1 197 ? -21.496 56.977 -17.356 1.00 44.22 204 GLU A N 1
ATOM 1460 C CA . GLU A 1 197 ? -21.815 58.415 -17.539 1.00 47.89 204 GLU A CA 1
ATOM 1461 C C . GLU A 1 197 ? -21.112 59.315 -16.574 1.00 43.69 204 GLU A C 1
ATOM 1462 O O . GLU A 1 197 ? -20.678 60.372 -16.968 1.00 41.45 204 GLU A O 1
ATOM 1468 N N . ASN A 1 198 ? -21.078 58.952 -15.293 1.00 41.26 205 ASN A N 1
ATOM 1469 C CA . ASN A 1 198 ? -20.359 59.753 -14.307 1.00 42.73 205 ASN A CA 1
ATOM 1470 C C . ASN A 1 198 ? -19.338 58.892 -13.586 1.00 37.36 205 ASN A C 1
ATOM 1471 O O . ASN A 1 198 ? -19.645 58.347 -12.554 1.00 39.21 205 ASN A O 1
ATOM 1476 N N . PRO A 1 199 ? -18.133 58.764 -14.134 1.00 35.99 206 PRO A N 1
ATOM 1477 C CA . PRO A 1 199 ? -17.154 57.889 -13.496 1.00 34.34 206 PRO A CA 1
ATOM 1478 C C . PRO A 1 199 ? -16.677 58.425 -12.183 1.00 34.16 206 PRO A C 1
ATOM 1479 O O . PRO A 1 199 ? -16.679 59.591 -12.020 1.00 32.39 206 PRO A O 1
ATOM 1483 N N . ALA A 1 200 ? -16.226 57.584 -11.254 1.00 33.26 207 ALA A N 1
ATOM 1484 C CA . ALA A 1 200 ? -15.750 58.075 -9.961 1.00 29.94 207 ALA A CA 1
ATOM 1485 C C . ALA A 1 200 ? -14.551 57.257 -9.572 1.00 27.56 207 ALA A C 1
ATOM 1486 O O . ALA A 1 200 ? -14.110 56.455 -10.355 1.00 28.43 207 ALA A O 1
ATOM 1488 N N . ASP A 1 201 ? -14.019 57.466 -8.368 1.00 27.32 208 ASP A N 1
ATOM 1489 C CA . ASP A 1 201 ? -12.812 56.743 -7.944 1.00 27.66 208 ASP A CA 1
ATOM 1490 C C . ASP A 1 201 ? -13.198 55.410 -7.344 1.00 22.48 208 ASP A C 1
ATOM 1491 O O . ASP A 1 201 ? -13.396 55.277 -6.123 1.00 23.53 208 ASP A O 1
ATOM 1496 N N . ASP A 1 202 ? -13.444 54.459 -8.211 1.00 20.84 209 ASP A N 1
ATOM 1497 C CA . ASP A 1 202 ? -13.883 53.138 -7.751 1.00 20.18 209 ASP A CA 1
ATOM 1498 C C . ASP A 1 202 ? -13.588 52.128 -8.790 1.00 19.89 209 ASP A C 1
ATOM 1499 O O . ASP A 1 202 ? -13.259 52.488 -9.893 1.00 21.66 209 ASP A O 1
ATOM 1504 N N . LEU A 1 203 ? -13.687 50.851 -8.437 1.00 17.46 210 LEU A N 1
ATOM 1505 C CA . LEU A 1 203 ? -13.229 49.823 -9.271 1.00 18.49 210 LEU A CA 1
ATOM 1506 C C . LEU A 1 203 ? -14.112 49.680 -10.539 1.00 19.19 210 LEU A C 1
ATOM 1507 O O . LEU A 1 203 ? -13.596 49.424 -11.606 1.00 19.00 210 LEU A O 1
ATOM 1512 N N . ILE A 1 204 ? -15.423 49.818 -10.425 1.00 20.44 211 ILE A N 1
ATOM 1513 C CA . ILE A 1 204 ? -16.280 49.562 -11.567 1.00 22.47 211 ILE A CA 1
ATOM 1514 C C . ILE A 1 204 ? -16.042 50.630 -12.655 1.00 24.24 211 ILE A C 1
ATOM 1515 O O . ILE A 1 204 ? -16.026 50.298 -13.845 1.00 24.50 211 ILE A O 1
ATOM 1520 N N . SER A 1 205 ? -15.800 51.881 -12.223 1.00 24.55 212 SER A N 1
ATOM 1521 C CA . SER A 1 205 ? -15.549 53.002 -13.145 1.00 28.32 212 SER A CA 1
ATOM 1522 C C . SER A 1 205 ? -14.315 52.702 -13.933 1.00 29.58 212 SER A C 1
ATOM 1523 O O . SER A 1 205 ? -14.310 52.870 -15.135 1.00 25.44 212 SER A O 1
ATOM 1526 N N . GLU A 1 206 ? -13.274 52.215 -13.266 1.00 26.53 213 GLU A N 1
ATOM 1527 C CA . GLU A 1 206 ? -12.059 51.906 -14.001 1.00 26.14 213 GLU A CA 1
ATOM 1528 C C . GLU A 1 206 ? -12.199 50.733 -14.913 1.00 23.14 213 GLU A C 1
ATOM 1529 O O . GLU A 1 206 ? -11.661 50.755 -16.022 1.00 22.06 213 GLU A O 1
ATOM 1535 N N . LEU A 1 207 ? -12.856 49.671 -14.442 1.00 19.14 214 LEU A N 1
ATOM 1536 C CA . LEU A 1 207 ? -13.035 48.557 -15.270 1.00 20.18 214 LEU A CA 1
ATOM 1537 C C . LEU A 1 207 ? -13.817 48.891 -16.575 1.00 23.64 214 LEU A C 1
ATOM 1538 O O . LEU A 1 207 ? -13.599 48.249 -17.597 1.00 21.52 214 LEU A O 1
ATOM 1543 N N . ILE A 1 208 ? -14.811 49.768 -16.463 1.00 23.46 215 ILE A N 1
ATOM 1544 C CA . ILE A 1 208 ? -15.651 50.147 -17.604 1.00 27.13 215 ILE A CA 1
ATOM 1545 C C . ILE A 1 208 ? -14.783 50.867 -18.621 1.00 31.46 215 ILE A C 1
ATOM 1546 O O . ILE A 1 208 ? -14.918 50.624 -19.828 1.00 30.74 215 ILE A O 1
ATOM 1551 N N . ALA A 1 209 ? -13.897 51.737 -18.131 1.00 29.65 216 ALA A N 1
ATOM 1552 C CA . ALA A 1 209 ? -12.970 52.461 -18.996 1.00 32.01 216 ALA A CA 1
ATOM 1553 C C . ALA A 1 209 ? -12.065 51.499 -19.703 1.00 32.30 216 ALA A C 1
ATOM 1554 O O . ALA A 1 209 ? -11.874 51.629 -20.910 1.00 30.78 216 ALA A O 1
ATOM 1556 N N . ILE A 1 210 ? -11.569 50.482 -19.007 1.00 28.97 217 ILE A N 1
ATOM 1557 C CA . ILE A 1 210 ? -10.793 49.400 -19.675 1.00 27.47 217 ILE A CA 1
ATOM 1558 C C . ILE A 1 210 ? -11.580 48.631 -20.729 1.00 29.06 217 ILE A C 1
ATOM 1559 O O . ILE A 1 210 ? -11.082 48.356 -21.822 1.00 29.92 217 ILE A O 1
ATOM 1564 N N . SER A 1 211 ? -12.797 48.245 -20.372 1.00 29.08 218 SER A N 1
ATOM 1565 C CA . SER A 1 211 ? -13.716 47.571 -21.258 1.00 26.56 218 SER A CA 1
ATOM 1566 C C . SER A 1 211 ? -14.035 48.409 -22.533 1.00 33.71 218 SER A C 1
ATOM 1567 O O . SER A 1 211 ? -13.957 47.873 -23.634 1.00 30.00 218 SER A O 1
ATOM 1570 N N . ASP A 1 212 ? -14.395 49.691 -22.356 1.00 32.71 219 ASP A N 1
ATOM 1571 C CA . ASP A 1 212 ? -14.650 50.612 -23.477 1.00 35.69 219 ASP A CA 1
ATOM 1572 C C . ASP A 1 212 ? -13.402 50.886 -24.333 1.00 37.92 219 ASP A C 1
ATOM 1573 O O . ASP A 1 212 ? -13.547 51.188 -25.477 1.00 43.25 219 ASP A O 1
ATOM 1578 N N . GLY A 1 213 ? -12.190 50.730 -23.796 1.00 41.84 220 GLY A N 1
ATOM 1579 C CA . GLY A 1 213 ? -10.940 50.941 -24.568 1.00 42.76 220 GLY A CA 1
ATOM 1580 C C . GLY A 1 213 ? -10.722 49.726 -25.441 1.00 45.81 220 GLY A C 1
ATOM 1581 O O . GLY A 1 213 ? -11.668 48.997 -25.716 1.00 50.53 220 GLY A O 1
ATOM 1582 N N . ASP A 1 214 ? -9.509 49.449 -25.877 1.00 51.41 221 ASP A N 1
ATOM 1583 C CA . ASP A 1 214 ? -9.351 48.162 -26.574 1.00 58.02 221 ASP A CA 1
ATOM 1584 C C . ASP A 1 214 ? -8.743 47.120 -25.638 1.00 49.40 221 ASP A C 1
ATOM 1585 O O . ASP A 1 214 ? -7.547 46.981 -25.458 1.00 52.04 221 ASP A O 1
ATOM 1590 N N . SER A 1 215 ? -9.616 46.431 -24.960 1.00 37.83 222 SER A N 1
ATOM 1591 C CA . SER A 1 215 ? -9.193 45.247 -24.315 1.00 34.28 222 SER A CA 1
ATOM 1592 C C . SER A 1 215 ? -10.391 44.457 -24.659 1.00 30.77 222 SER A C 1
ATOM 1593 O O . SER A 1 215 ? -11.348 45.021 -25.176 1.00 25.85 222 SER A O 1
ATOM 1596 N N . THR A 1 216 ? -10.365 43.173 -24.365 1.00 25.14 223 THR A N 1
ATOM 1597 C CA . THR A 1 216 ? -11.510 42.349 -24.659 1.00 25.67 223 THR A CA 1
ATOM 1598 C C . THR A 1 216 ? -12.379 42.234 -23.444 1.00 25.24 223 THR A C 1
ATOM 1599 O O . THR A 1 216 ? -13.279 41.436 -23.456 1.00 24.18 223 THR A O 1
ATOM 1603 N N . LEU A 1 217 ? -12.149 43.044 -22.400 1.00 2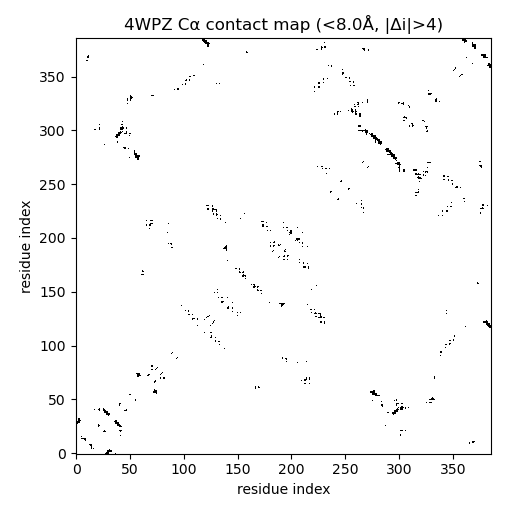4.97 224 LEU A N 1
ATOM 1604 C CA . LEU A 1 217 ? -12.973 42.930 -21.183 1.00 25.37 224 LEU A CA 1
ATOM 1605 C C . LEU A 1 217 ? -14.435 43.281 -21.495 1.00 25.27 224 LEU A C 1
ATOM 1606 O O . LEU A 1 217 ? -14.724 44.333 -22.045 1.00 24.50 224 LEU A O 1
ATOM 1611 N N . THR A 1 218 ? -15.364 42.425 -21.087 1.00 27.03 225 THR A N 1
ATOM 1612 C CA . THR A 1 218 ? -16.771 42.657 -21.397 1.00 27.75 225 THR A CA 1
ATOM 1613 C C . THR A 1 218 ? -17.512 43.167 -20.175 1.00 28.89 225 THR A C 1
ATOM 1614 O O . THR A 1 218 ? -17.034 42.974 -19.059 1.00 26.64 225 THR A O 1
ATOM 1618 N N . GLU A 1 219 ? -18.711 43.733 -20.398 1.00 28.11 226 GLU A N 1
ATOM 1619 C CA . GLU A 1 219 ? -19.577 44.176 -19.318 1.00 27.28 226 GLU A CA 1
ATOM 1620 C C . GLU A 1 219 ? -19.950 43.056 -18.448 1.00 25.67 226 GLU A C 1
ATOM 1621 O O . GLU A 1 219 ? -19.893 43.233 -17.253 1.00 23.12 226 GLU A O 1
ATOM 1627 N N . ARG A 1 220 ? -20.331 41.916 -19.032 1.00 22.88 227 ARG A N 1
ATOM 1628 C CA . ARG A 1 220 ? -20.641 40.722 -18.254 1.00 23.94 227 ARG A CA 1
ATOM 1629 C C . ARG A 1 220 ? -19.513 40.268 -17.310 1.00 22.13 227 ARG A C 1
ATOM 1630 O O . ARG A 1 220 ? -19.772 39.790 -16.168 1.00 20.53 227 ARG A O 1
ATOM 1638 N N . GLU A 1 221 ? -18.282 40.392 -17.788 1.00 22.06 228 GLU A N 1
ATOM 1639 C CA . GLU A 1 221 ? -17.113 40.022 -17.000 1.00 21.81 228 GLU A CA 1
ATOM 1640 C C . GLU A 1 221 ? -16.982 40.966 -15.817 1.00 20.10 228 GLU A C 1
ATOM 1641 O O . GLU A 1 221 ? -16.610 40.542 -14.754 1.00 21.83 228 GLU A O 1
ATOM 1647 N N . ILE A 1 222 ? -17.339 42.218 -16.007 1.00 19.18 229 ILE A N 1
ATOM 1648 C CA . ILE A 1 222 ? -17.380 43.185 -14.914 1.00 21.26 229 ILE A CA 1
ATOM 1649 C C . ILE A 1 222 ? -18.381 42.810 -13.821 1.00 20.37 229 ILE A C 1
ATOM 1650 O O . ILE A 1 222 ? -18.113 42.933 -12.600 1.00 18.87 229 ILE A O 1
ATOM 1655 N N . ILE A 1 223 ? -19.527 42.315 -14.268 1.00 19.53 230 ILE A N 1
ATOM 1656 C CA . ILE A 1 223 ? -20.565 41.890 -13.397 1.00 18.70 230 ILE A CA 1
ATOM 1657 C C . ILE A 1 223 ? -20.107 40.661 -12.674 1.00 19.98 230 ILE A C 1
ATOM 1658 O O . ILE A 1 223 ? -20.237 40.597 -11.450 1.00 20.85 230 ILE A O 1
ATOM 1663 N N . ALA A 1 224 ? -19.528 39.702 -13.398 1.00 18.23 231 ALA A N 1
ATOM 1664 C CA . ALA A 1 224 ? -19.134 38.470 -12.774 1.00 19.06 231 ALA A CA 1
ATOM 1665 C C . ALA A 1 224 ? -17.984 38.753 -11.768 1.00 20.40 231 ALA A C 1
ATOM 1666 O O . ALA A 1 224 ? -17.937 38.118 -10.732 1.00 20.17 231 ALA A O 1
ATOM 1668 N N . LEU A 1 225 ? -17.098 39.712 -12.082 1.00 19.88 232 LEU A N 1
ATOM 1669 C CA . LEU A 1 225 ? -15.986 40.104 -11.151 1.00 19.63 232 LEU A CA 1
ATOM 1670 C C . LEU A 1 225 ? -16.522 40.680 -9.856 1.00 18.45 232 LEU A C 1
ATOM 1671 O O . LEU A 1 225 ? -16.067 40.328 -8.747 1.00 19.86 232 LEU A O 1
ATOM 1676 N N . SER A 1 226 ? -17.487 41.591 -10.028 1.00 16.17 233 SER A N 1
ATOM 1677 C CA . SER A 1 226 ? -18.113 42.316 -8.925 1.00 17.07 233 SER A CA 1
ATOM 1678 C C . SER A 1 226 ? -18.767 41.343 -7.958 1.00 17.48 233 SER A C 1
ATOM 1679 O O . SER A 1 226 ? -18.589 41.421 -6.722 1.00 16.47 233 SER A O 1
ATOM 1682 N N . ILE A 1 227 ? -19.502 40.386 -8.496 1.00 18.54 234 ILE A N 1
ATOM 1683 C CA . ILE A 1 227 ? -20.141 39.421 -7.626 1.00 19.41 234 ILE A CA 1
ATOM 1684 C C . ILE A 1 227 ? -19.151 38.418 -7.072 1.00 19.17 234 ILE A C 1
ATOM 1685 O O . ILE A 1 227 ? -19.298 37.960 -5.959 1.00 19.86 234 ILE A O 1
ATOM 1690 N N . GLY A 1 228 ? -18.156 38.033 -7.863 1.00 17.53 235 GLY A N 1
ATOM 1691 C CA . GLY A 1 228 ? -17.154 37.143 -7.355 1.00 17.11 235 GLY A CA 1
ATOM 1692 C C . GLY A 1 228 ? -16.364 37.753 -6.186 1.00 17.11 235 GLY A C 1
ATOM 1693 O O . GLY A 1 228 ? -16.005 37.058 -5.242 1.00 16.18 235 GLY A O 1
ATOM 1694 N N . ILE A 1 229 ? -16.125 39.049 -6.232 1.00 17.85 236 ILE A N 1
ATOM 1695 C CA . ILE A 1 229 ? -15.434 39.770 -5.132 1.00 19.26 236 ILE A CA 1
ATOM 1696 C C . ILE A 1 229 ? -16.315 39.786 -3.877 1.00 19.47 236 ILE A C 1
ATOM 1697 O O . ILE A 1 229 ? -15.880 39.363 -2.777 1.00 17.34 236 ILE A O 1
ATOM 1702 N N . LEU A 1 230 ? -17.606 40.088 -4.084 1.00 19.10 237 LEU A N 1
ATOM 1703 C CA . LEU A 1 230 ? -18.585 40.058 -2.994 1.00 21.63 237 LEU A CA 1
ATOM 1704 C C . LEU A 1 230 ? -18.561 38.734 -2.310 1.00 20.47 237 LEU A C 1
ATOM 1705 O O . LEU A 1 230 ? -18.395 38.588 -1.092 1.00 22.49 237 LEU A O 1
ATOM 1710 N N . SER A 1 231 ? -18.686 37.729 -3.146 1.00 21.97 238 SER A N 1
ATOM 1711 C CA . SER A 1 231 ? -18.760 36.407 -2.697 1.00 21.87 238 SER A CA 1
ATOM 1712 C C . SER A 1 231 ? -17.460 35.895 -2.044 1.00 23.19 238 SER A C 1
ATOM 1713 O O . SER A 1 231 ? -17.523 35.243 -1.003 1.00 23.71 238 SER A O 1
ATOM 1716 N N . ALA A 1 232 ? -16.297 36.264 -2.552 1.00 19.22 239 ALA A N 1
ATOM 1717 C CA . ALA A 1 232 ? -15.067 35.799 -1.949 1.00 19.47 239 ALA A CA 1
ATOM 1718 C C . ALA A 1 232 ? -14.734 36.567 -0.647 1.00 16.66 239 ALA A C 1
ATOM 1719 O O . ALA A 1 232 ? -14.053 36.055 0.272 1.00 16.12 239 ALA A O 1
ATOM 1721 N N . GLY A 1 233 ? -15.180 37.792 -0.591 1.00 16.50 240 GLY A N 1
ATOM 1722 C CA . GLY A 1 233 ? -14.782 38.639 0.432 1.00 16.12 240 GLY A CA 1
ATOM 1723 C C . GLY A 1 233 ? -15.740 38.976 1.548 1.00 18.26 240 GLY A C 1
ATOM 1724 O O . GLY A 1 233 ? -15.311 39.707 2.469 1.00 17.76 240 GLY A O 1
ATOM 1725 N N . HIS A 1 234 ? -17.017 38.555 1.480 1.00 16.83 241 HIS A N 1
ATOM 1726 C CA . HIS A 1 234 ? -17.970 38.916 2.549 1.00 16.97 241 HIS A CA 1
ATOM 1727 C C . HIS A 1 234 ? -17.916 37.961 3.705 1.00 17.28 241 HIS A C 1
ATOM 1728 O O . HIS A 1 234 ? -17.522 38.336 4.815 1.00 17.40 241 HIS A O 1
ATOM 1735 N N . GLU A 1 235 ? -18.235 36.691 3.445 1.00 17.18 242 GLU A N 1
ATOM 1736 C CA . GLU A 1 235 ? -18.394 35.734 4.525 1.00 18.81 242 GLU A CA 1
ATOM 1737 C C . GLU A 1 235 ? -17.076 35.323 5.130 1.00 18.25 242 GLU A C 1
ATOM 1738 O O . GLU A 1 235 ? -16.974 35.077 6.352 1.00 16.57 242 GLU A O 1
ATOM 1744 N N . THR A 1 236 ? -16.018 35.350 4.320 1.00 17.70 243 THR A N 1
ATOM 1745 C CA . THR A 1 236 ? -14.699 35.094 4.844 1.00 17.92 243 THR A CA 1
ATOM 1746 C C . THR A 1 236 ? -14.285 36.163 5.894 1.00 17.29 243 THR A C 1
ATOM 1747 O O . THR A 1 236 ? -13.973 35.868 7.058 1.00 17.81 243 THR A O 1
ATOM 1751 N N . THR A 1 237 ? -14.262 37.401 5.478 1.00 17.39 244 THR A N 1
ATOM 1752 C CA . THR A 1 237 ? -13.809 38.469 6.324 1.00 16.20 244 THR A CA 1
ATOM 1753 C C . THR A 1 237 ? -14.720 38.532 7.543 1.00 15.77 244 THR A C 1
ATOM 1754 O O . THR A 1 237 ? -14.232 38.670 8.649 1.00 15.28 244 THR A O 1
ATOM 1758 N N . ALA A 1 238 ? -16.020 38.446 7.310 1.00 14.49 245 ALA A N 1
ATOM 1759 C CA . ALA A 1 238 ? -16.992 38.486 8.374 1.00 16.68 245 ALA A CA 1
ATOM 1760 C C . ALA A 1 238 ? -16.736 37.469 9.490 1.00 17.14 245 ALA A C 1
ATOM 1761 O O . ALA A 1 238 ? -16.658 37.848 10.691 1.00 15.33 245 ALA A O 1
ATOM 1763 N N . ASN A 1 239 ? -16.540 36.231 9.074 1.00 17.32 246 ASN A N 1
ATOM 1764 C CA . ASN A 1 239 ? -16.326 35.167 10.018 1.00 17.36 246 ASN A CA 1
ATOM 1765 C C . ASN A 1 239 ? -15.017 35.346 10.755 1.00 17.34 246 ASN A C 1
ATOM 1766 O O . ASN A 1 239 ? -14.948 35.050 11.939 1.00 17.91 246 ASN A O 1
ATOM 1771 N N . GLN A 1 240 ? -13.965 35.779 10.056 1.00 16.27 247 GLN A N 1
ATOM 1772 C CA . GLN A 1 240 ? -12.670 35.966 10.651 1.00 18.24 247 GLN A CA 1
ATOM 1773 C C . GLN A 1 240 ? -12.646 37.099 11.699 1.00 16.91 247 GLN A C 1
ATOM 1774 O O . GLN A 1 240 ? -12.014 36.929 12.732 1.00 18.31 247 GLN A O 1
ATOM 1780 N N . ILE A 1 241 ? -13.356 38.192 11.475 1.00 16.54 248 ILE A N 1
ATOM 1781 C CA . ILE A 1 241 ? -13.293 39.291 12.448 1.00 19.66 248 ILE A CA 1
ATOM 1782 C C . ILE A 1 241 ? -13.731 38.746 13.863 1.00 18.66 248 ILE A C 1
ATOM 1783 O O . ILE A 1 241 ? -13.077 39.022 14.872 1.00 17.78 248 ILE A O 1
ATOM 1788 N N . SER A 1 242 ? -14.860 38.033 13.890 1.00 17.70 249 SER A N 1
ATOM 1789 C CA . SER A 1 242 ? -15.451 37.577 15.135 1.00 18.39 249 SER A CA 1
ATOM 1790 C C . SER A 1 242 ? -14.630 36.479 15.709 1.00 18.08 249 SER A C 1
ATOM 1791 O O . SER A 1 242 ? -14.386 36.479 16.915 1.00 17.07 249 SER A O 1
ATOM 1794 N N . MET A 1 243 ? -14.157 35.559 14.860 1.00 17.35 250 MET A N 1
ATOM 1795 C CA . MET A 1 243 ? -13.292 34.463 15.366 1.00 18.39 250 MET A CA 1
ATOM 1796 C C . MET A 1 243 ? -11.958 34.956 15.896 1.00 17.55 250 MET A C 1
ATOM 1797 O O . MET A 1 243 ? -11.407 34.412 16.882 1.00 17.97 250 MET A O 1
ATOM 1802 N N . PHE A 1 244 ? -11.433 36.007 15.267 1.00 15.89 251 PHE A N 1
ATOM 1803 C CA . PHE A 1 244 ? -10.214 36.596 15.743 1.00 16.22 251 PHE A CA 1
ATOM 1804 C C . PHE A 1 244 ? -10.360 37.157 17.158 1.00 17.56 251 PHE A C 1
ATOM 1805 O O . PHE A 1 244 ? -9.474 36.973 18.025 1.00 17.24 251 PHE A O 1
ATOM 1813 N N . LEU A 1 245 ? -11.412 37.937 17.353 1.00 17.44 252 LEU A N 1
ATOM 1814 C CA . LEU A 1 245 ? -11.693 38.501 18.704 1.00 17.63 252 LEU A CA 1
ATOM 1815 C C . LEU A 1 245 ? -11.838 37.396 19.764 1.00 18.06 252 LEU A C 1
ATOM 1816 O O . LEU A 1 245 ? -11.275 37.454 20.836 1.00 18.95 252 LEU A O 1
ATOM 1821 N N . VAL A 1 246 ? -12.515 36.324 19.443 1.00 20.21 253 VAL A N 1
ATOM 1822 C CA . VAL A 1 246 ? -12.618 35.217 20.407 1.00 20.41 253 VAL A CA 1
ATOM 1823 C C . VAL A 1 246 ? -11.295 34.574 20.726 1.00 19.83 253 VAL A C 1
ATOM 1824 O O . VAL A 1 246 ? -10.990 34.243 21.879 1.00 19.15 253 VAL A O 1
ATOM 1828 N N . THR A 1 247 ? -10.470 34.409 19.708 1.00 20.73 254 THR A N 1
ATOM 1829 C CA . THR A 1 247 ? -9.160 33.779 19.892 1.00 19.89 254 THR A CA 1
ATOM 1830 C C . THR A 1 247 ? -8.309 34.639 20.787 1.00 20.86 254 THR A C 1
ATOM 1831 O O . THR A 1 247 ? -7.532 34.144 21.595 1.00 19.46 254 THR A O 1
ATOM 1835 N N . LEU A 1 248 ? -8.396 35.951 20.568 1.00 19.75 255 LEU A N 1
ATOM 1836 C CA . LEU A 1 248 ? -7.560 36.865 21.286 1.00 21.18 255 LEU A CA 1
ATOM 1837 C C . LEU A 1 248 ? -7.943 36.853 22.792 1.00 22.00 255 LEU A C 1
ATOM 1838 O O . LEU A 1 248 ? -7.077 36.923 23.713 1.00 23.34 255 LEU A O 1
ATOM 1843 N N . LEU A 1 249 ? -9.237 36.807 23.026 1.00 20.40 256 LEU A N 1
ATOM 1844 C CA . LEU A 1 249 ? -9.794 36.791 24.370 1.00 21.59 256 LEU A CA 1
ATOM 1845 C C . LEU A 1 249 ? -9.429 35.481 25.097 1.00 23.51 256 LEU A C 1
ATOM 1846 O O . LEU A 1 249 ? -9.204 35.481 26.310 1.00 23.70 256 LEU A O 1
ATOM 1851 N N . HIS A 1 250 ? -9.270 34.402 24.318 1.00 23.51 257 HIS A N 1
ATOM 1852 C CA . HIS A 1 250 ? -9.002 33.107 24.835 1.00 23.21 257 HIS A CA 1
ATOM 1853 C C . HIS A 1 250 ? -7.540 33.090 25.184 1.00 22.75 257 HIS A C 1
ATOM 1854 O O . HIS A 1 250 ? -7.103 32.162 25.825 1.00 23.65 257 HIS A O 1
ATOM 1861 N N . ASN A 1 251 ? -6.765 34.033 24.654 1.00 20.40 258 ASN A N 1
ATOM 1862 C CA . ASN A 1 251 ? -5.291 34.093 24.846 1.00 20.38 258 ASN A CA 1
ATOM 1863 C C . ASN A 1 251 ? -4.936 35.442 25.431 1.00 22.63 258 ASN A C 1
ATOM 1864 O O . ASN A 1 251 ? -4.313 36.306 24.762 1.00 24.46 258 ASN A O 1
ATOM 1869 N N . PRO A 1 252 ? -5.338 35.680 26.684 1.00 26.37 259 PRO A N 1
ATOM 1870 C CA . PRO A 1 252 ? -5.177 37.067 27.215 1.00 25.89 259 PRO A CA 1
ATOM 1871 C C . PRO A 1 252 ? -3.762 37.647 27.315 1.00 26.02 259 PRO A C 1
ATOM 1872 O O . PRO A 1 252 ? -3.601 38.831 27.139 1.00 24.95 259 PRO A O 1
ATOM 1876 N N . GLU A 1 253 ? -2.745 36.823 27.486 1.00 26.80 260 GLU A N 1
ATOM 1877 C CA . GLU A 1 253 ? -1.377 37.288 27.454 1.00 32.87 260 GLU A CA 1
ATOM 1878 C C . GLU A 1 253 ? -0.959 37.765 26.028 1.00 29.02 260 GLU A C 1
ATOM 1879 O O . GLU A 1 253 ? -0.085 38.605 25.901 1.00 28.60 260 GLU A O 1
ATOM 1885 N N . GLU A 1 254 ? -1.577 37.229 24.961 1.00 27.81 261 GLU A N 1
ATOM 1886 C CA . GLU A 1 254 ? -1.298 37.721 23.567 1.00 26.28 261 GLU A CA 1
ATOM 1887 C C . GLU A 1 254 ? -2.014 39.028 23.342 1.00 24.66 261 GLU A C 1
ATOM 1888 O O . GLU A 1 254 ? -1.445 39.968 22.826 1.00 26.26 261 GLU A O 1
ATOM 1894 N N . LEU A 1 255 ? -3.265 39.072 23.746 1.00 22.77 262 LEU A N 1
ATOM 1895 C CA . LEU A 1 255 ? -4.052 40.262 23.617 1.00 27.43 262 LEU A CA 1
ATOM 1896 C C . LEU A 1 255 ? -3.402 41.439 24.359 1.00 29.43 262 LEU A C 1
ATOM 1897 O O . LEU A 1 255 ? -3.462 42.573 23.885 1.00 28.59 262 LEU A O 1
ATOM 1902 N N . ASP A 1 256 ? -2.803 41.177 25.522 1.00 28.77 263 ASP A N 1
ATOM 1903 C CA . ASP A 1 256 ? -2.154 42.253 26.278 1.00 31.15 263 ASP A CA 1
ATOM 1904 C C . ASP A 1 256 ? -1.028 42.864 25.496 1.00 33.36 263 ASP A C 1
ATOM 1905 O O . ASP A 1 256 ? -0.765 44.062 25.631 1.00 33.70 263 ASP A O 1
ATOM 1910 N N . LYS A 1 257 ? -0.365 42.085 24.645 1.00 29.01 264 LYS A N 1
ATOM 1911 C CA . LYS A 1 257 ? 0.730 42.659 23.893 1.00 26.69 264 LYS A CA 1
ATOM 1912 C C . LYS A 1 257 ? 0.241 43.676 22.889 1.00 27.60 264 LYS A C 1
ATOM 1913 O O . LYS A 1 257 ? 1.047 44.383 22.324 1.00 33.82 264 LYS A O 1
ATOM 1919 N N . LEU A 1 258 ? -1.055 43.727 22.619 1.00 25.81 265 LEU A N 1
ATOM 1920 C CA . LEU A 1 258 ? -1.576 44.614 21.581 1.00 29.79 265 LEU A CA 1
ATOM 1921 C C . LEU A 1 258 ? -2.193 45.914 22.143 1.00 33.93 265 LEU A C 1
ATOM 1922 O O . LEU A 1 258 ? -2.419 46.861 21.404 1.00 30.45 265 LEU A O 1
ATOM 1927 N N . ARG A 1 259 ? -2.504 45.905 23.427 1.00 34.37 266 ARG A N 1
ATOM 1928 C CA . ARG A 1 259 ? -3.375 46.911 24.047 1.00 45.45 266 ARG A CA 1
ATOM 1929 C C . ARG A 1 259 ? -3.043 48.392 23.900 1.00 48.62 266 ARG A C 1
ATOM 1930 O O . ARG A 1 259 ? -3.963 49.188 23.909 1.00 62.60 266 ARG A O 1
ATOM 1938 N N . ASP A 1 260 ? -1.806 48.810 23.766 1.00 46.72 267 ASP A N 1
ATOM 1939 C CA . ASP A 1 260 ? -1.651 50.222 23.426 1.00 50.26 267 ASP A CA 1
ATOM 1940 C C . ASP A 1 260 ? -0.560 50.319 22.454 1.00 47.29 267 ASP A C 1
ATOM 1941 O O . ASP A 1 260 ? 0.448 50.949 22.700 1.00 42.90 267 ASP A O 1
ATOM 1946 N N . ASN A 1 261 ? -0.770 49.690 21.310 1.00 45.77 268 ASN A N 1
ATOM 1947 C CA . ASN A 1 261 ? 0.351 49.289 20.539 1.00 41.42 268 ASN A CA 1
ATOM 1948 C C . ASN A 1 261 ? -0.107 48.866 19.202 1.00 43.72 268 ASN A C 1
ATOM 1949 O O . ASN A 1 261 ? -0.033 47.686 18.838 1.00 34.51 268 ASN A O 1
ATOM 1954 N N . ARG A 1 262 ? -0.567 49.868 18.480 1.00 37.20 269 ARG A N 1
ATOM 1955 C CA . ARG A 1 262 ? -1.162 49.671 17.217 1.00 40.59 269 ARG A CA 1
ATOM 1956 C C . ARG A 1 262 ? -0.143 49.344 16.172 1.00 38.31 269 ARG A C 1
ATOM 1957 O O . ARG A 1 262 ? -0.508 48.828 15.107 1.00 34.63 269 ARG A O 1
ATOM 1965 N N . GLU A 1 263 ? 1.129 49.619 16.463 1.00 30.79 270 GLU A N 1
ATOM 1966 C CA . GLU A 1 263 ? 2.242 49.157 15.630 1.00 32.23 270 GLU A CA 1
ATOM 1967 C C . GLU A 1 263 ? 2.282 47.658 15.512 1.00 26.49 270 GLU A C 1
ATOM 1968 O O . GLU A 1 263 ? 2.795 47.147 14.541 1.00 28.81 270 GLU A O 1
ATOM 1974 N N . ALA A 1 264 ? 1.846 46.958 16.541 1.00 24.83 271 ALA A N 1
ATOM 1975 C CA . ALA A 1 264 ? 1.926 45.480 16.548 1.00 26.91 271 ALA A CA 1
ATOM 1976 C C . ALA A 1 264 ? 0.748 44.845 15.800 1.00 25.95 271 ALA A C 1
ATOM 1977 O O . ALA A 1 264 ? 0.695 43.624 15.644 1.00 24.35 271 ALA A O 1
ATOM 1979 N N . ILE A 1 265 ? -0.218 45.648 15.375 1.00 23.46 272 ILE A N 1
ATOM 1980 C CA . ILE A 1 265 ? -1.401 45.079 14.805 1.00 22.81 272 ILE A CA 1
ATOM 1981 C C . ILE A 1 265 ? -1.182 44.292 13.475 1.00 20.79 272 ILE A C 1
ATOM 1982 O O . ILE A 1 265 ? -1.711 43.213 13.344 1.00 17.69 272 ILE A O 1
ATOM 1987 N N . PRO A 1 266 ? -0.445 44.843 12.518 1.00 21.59 273 PRO A N 1
ATOM 1988 C CA . PRO A 1 266 ? -0.231 44.084 11.330 1.00 21.85 273 PRO A CA 1
ATOM 1989 C C . PRO A 1 266 ? 0.315 42.620 11.562 1.00 22.38 273 PRO A C 1
ATOM 1990 O O . PRO A 1 266 ? -0.243 41.671 11.005 1.00 18.32 273 PRO A O 1
ATOM 1994 N N . LYS A 1 267 ? 1.348 42.441 12.373 1.00 20.16 274 LYS A N 1
ATOM 1995 C CA . LYS A 1 267 ? 1.883 41.068 12.652 1.00 20.72 274 LYS A CA 1
ATOM 1996 C C . LYS A 1 267 ? 0.917 40.183 13.367 1.00 18.03 274 LYS A C 1
ATOM 1997 O O . LYS A 1 267 ? 0.908 38.966 13.115 1.00 18.19 274 LYS A O 1
ATOM 2003 N N . ALA A 1 268 ? 0.116 40.783 14.238 1.00 17.13 275 ALA A N 1
ATOM 2004 C CA . ALA A 1 268 ? -0.935 40.082 14.951 1.00 18.05 275 ALA A CA 1
ATOM 2005 C C . ALA A 1 268 ? -2.036 39.545 14.009 1.00 17.25 275 ALA A C 1
ATOM 2006 O O . ALA A 1 268 ? -2.456 38.376 14.125 1.00 14.69 275 ALA A O 1
ATOM 2008 N N . VAL A 1 269 ? -2.459 40.376 13.066 1.00 16.43 276 VAL A N 1
ATOM 2009 C CA . VAL A 1 269 ? -3.447 39.946 12.057 1.00 16.35 276 VAL A CA 1
ATOM 2010 C C . VAL A 1 269 ? -2.982 38.758 11.212 1.00 16.24 276 VAL A C 1
ATOM 2011 O O . VAL A 1 269 ? -3.751 37.849 10.976 1.00 16.05 276 VAL A O 1
ATOM 2015 N N . ASP A 1 270 ? -1.724 38.795 10.755 1.00 15.62 277 ASP A N 1
ATOM 2016 C CA . ASP A 1 270 ? -1.120 37.692 10.059 1.00 15.80 277 ASP A CA 1
ATOM 2017 C C . ASP A 1 270 ? -0.972 36.454 10.907 1.00 15.31 277 ASP A C 1
ATOM 2018 O O . ASP A 1 270 ? -1.161 35.318 10.410 1.00 12.92 277 ASP A O 1
ATOM 2023 N N . GLU A 1 271 ? -0.661 36.638 12.200 1.00 16.88 278 GLU A N 1
ATOM 2024 C CA . GLU A 1 271 ? -0.683 35.493 13.144 1.00 16.69 278 GLU A CA 1
ATOM 2025 C C . GLU A 1 271 ? -2.086 34.944 13.317 1.00 16.63 278 GLU A C 1
ATOM 2026 O O . GLU A 1 271 ? -2.290 33.701 13.311 1.00 16.52 278 GLU A O 1
ATOM 2032 N N . LEU A 1 272 ? -3.083 35.807 13.354 1.00 15.70 279 LEU A N 1
ATOM 2033 C CA . LEU A 1 272 ? -4.446 35.315 13.456 1.00 15.56 279 LEU A CA 1
ATOM 2034 C C . LEU A 1 272 ? -4.913 34.612 12.198 1.00 15.70 279 LEU A C 1
ATOM 2035 O O . LEU A 1 272 ? -5.594 33.608 12.278 1.00 14.79 279 LEU A O 1
ATOM 2040 N N . LEU A 1 273 ? -4.551 35.151 11.048 1.00 13.88 280 LEU A N 1
ATOM 2041 C CA . LEU A 1 273 ? -4.829 34.485 9.787 1.00 14.32 280 LEU A CA 1
ATOM 2042 C C . LEU A 1 273 ? -4.247 33.104 9.757 1.00 13.64 280 LEU A C 1
ATOM 2043 O O . LEU A 1 273 ? -4.881 32.145 9.315 1.00 14.23 280 LEU A O 1
ATOM 2048 N N . ARG A 1 274 ? -3.033 32.994 10.229 1.00 14.84 281 ARG A N 1
ATOM 2049 C CA . ARG A 1 274 ? -2.376 31.685 10.296 1.00 16.00 281 ARG A CA 1
ATOM 2050 C C . ARG A 1 274 ? -3.103 30.693 11.233 1.00 15.51 281 ARG A C 1
ATOM 2051 O O . ARG A 1 274 ? -3.262 29.530 10.909 1.00 16.49 281 ARG A O 1
ATOM 2059 N N . PHE A 1 275 ? -3.463 31.156 12.402 1.00 15.81 282 PHE A N 1
ATOM 2060 C CA . PHE A 1 275 ? -3.889 30.291 13.471 1.00 18.33 282 PHE A CA 1
ATOM 2061 C C . PHE A 1 275 ? -5.400 30.013 13.561 1.00 18.54 282 PHE A C 1
ATOM 2062 O O . PHE A 1 275 ? -5.796 29.075 14.226 1.00 19.38 282 PHE A O 1
ATOM 2070 N N . VAL A 1 276 ? -6.221 30.818 12.886 1.00 17.52 283 VAL A N 1
ATOM 2071 C CA . VAL A 1 276 ? -7.654 30.763 12.980 1.00 18.23 283 VAL A CA 1
ATOM 2072 C C . VAL A 1 276 ? -8.177 30.528 11.558 1.00 18.68 283 VAL A C 1
ATOM 2073 O O . VAL A 1 276 ? -8.446 31.478 10.799 1.00 17.75 283 VAL A O 1
ATOM 2077 N N . PRO A 1 277 ? -8.292 29.261 11.170 1.00 20.30 284 PRO A N 1
ATOM 2078 C CA . PRO A 1 277 ? -8.481 29.012 9.727 1.00 20.54 284 PRO A CA 1
ATOM 2079 C C . PRO A 1 277 ? -9.926 29.109 9.279 1.00 21.42 284 PRO A C 1
ATOM 2080 O O . PRO A 1 277 ? -10.834 28.856 10.096 1.00 21.42 284 PRO A O 1
ATOM 2084 N N . LEU A 1 278 ? -10.145 29.410 7.988 1.00 18.53 285 LEU A N 1
ATOM 2085 C CA . LEU A 1 278 ? -11.499 29.436 7.433 1.00 19.82 285 LEU A CA 1
ATOM 2086 C C . LEU A 1 278 ? -12.210 28.071 7.472 1.00 21.09 285 LEU A C 1
ATOM 2087 O O . LEU A 1 278 ? -13.358 28.006 7.855 1.00 18.08 285 LEU A O 1
ATOM 2092 N N . THR A 1 279 ? -11.509 27.011 7.058 1.00 18.50 286 THR A N 1
ATOM 2093 C CA . THR A 1 279 ? -11.943 25.646 7.192 1.00 18.98 286 THR A CA 1
ATOM 2094 C C . THR A 1 279 ? -10.660 24.845 7.307 1.00 19.11 286 THR A C 1
ATOM 2095 O O . THR A 1 279 ? -9.488 25.420 7.249 1.00 18.66 286 THR A O 1
ATOM 2099 N N . THR A 1 280 ? -10.837 23.530 7.392 1.00 17.49 287 THR A N 1
ATOM 2100 C CA . THR A 1 280 ? -9.713 22.615 7.274 1.00 18.41 287 THR A CA 1
ATOM 2101 C C . THR A 1 280 ? -8.855 22.902 6.034 1.00 17.01 287 THR A C 1
ATOM 2102 O O . THR A 1 280 ? -7.591 22.861 6.116 1.00 16.02 287 THR A O 1
ATOM 2106 N N . THR A 1 281 ? -9.458 23.280 4.920 1.00 14.98 288 THR A N 1
ATOM 2107 C CA . THR A 1 281 ? -8.647 23.592 3.739 1.00 16.50 288 THR A CA 1
ATOM 2108 C C . THR A 1 281 ? -8.527 25.080 3.462 1.00 17.67 288 THR A C 1
ATOM 2109 O O . THR A 1 281 ? -8.294 25.490 2.354 1.00 16.06 288 THR A O 1
ATOM 2113 N N . GLY A 1 282 ? -8.694 25.916 4.475 1.00 16.47 289 GLY A N 1
ATOM 2114 C CA . GLY A 1 282 ? -8.624 27.353 4.236 1.00 16.07 289 GLY A CA 1
ATOM 2115 C C . GLY A 1 282 ? -9.684 27.879 3.324 1.00 16.73 289 GLY A C 1
ATOM 2116 O O . GLY A 1 282 ? -9.517 28.960 2.753 1.00 16.81 289 GLY A O 1
ATOM 2117 N N . GLY A 1 283 ? -10.788 27.144 3.202 1.00 16.16 290 GLY A N 1
ATOM 2118 C CA . GLY A 1 283 ? -11.900 27.587 2.396 1.00 17.42 290 GLY A CA 1
ATOM 2119 C C . GLY A 1 283 ? -11.661 27.225 0.927 1.00 19.31 290 GLY A C 1
ATOM 2120 O O . GLY A 1 283 ? -12.389 27.665 0.053 1.00 17.38 290 GLY A O 1
ATOM 2121 N N . ILE A 1 284 ? -10.571 26.484 0.656 1.00 19.04 291 ILE A N 1
ATOM 2122 C CA . ILE A 1 284 ? -10.115 26.235 -0.729 1.00 18.18 291 ILE A CA 1
ATOM 2123 C C . ILE A 1 284 ? -10.781 24.958 -1.199 1.00 19.33 291 ILE A C 1
ATOM 2124 O O . ILE A 1 284 ? -10.786 23.969 -0.475 1.00 17.85 291 ILE A O 1
ATOM 2129 N N . ILE A 1 285 ? -11.366 24.992 -2.390 1.00 21.23 292 ILE A N 1
ATOM 2130 C CA . ILE A 1 285 ? -12.034 23.825 -2.946 1.00 22.18 292 ILE A CA 1
ATOM 2131 C C . ILE A 1 285 ? -10.950 22.825 -3.383 1.00 23.04 292 ILE A C 1
ATOM 2132 O O . ILE A 1 285 ? -9.953 23.252 -3.978 1.00 21.35 292 ILE A O 1
ATOM 2137 N N . PRO A 1 286 ? -11.150 21.499 -3.119 1.00 21.43 293 PRO A N 1
ATOM 2138 C CA . PRO A 1 286 ? -10.206 20.473 -3.489 1.00 22.28 293 PRO A CA 1
ATOM 2139 C C . PRO A 1 286 ? -9.794 20.558 -4.960 1.00 19.33 293 PRO A C 1
ATOM 2140 O O . PRO A 1 286 ? -10.626 20.865 -5.797 1.00 20.61 293 PRO A O 1
ATOM 2144 N N . ARG A 1 287 ? -8.503 20.428 -5.218 1.00 17.91 294 ARG A N 1
ATOM 2145 C CA . ARG A 1 287 ? -7.968 20.499 -6.576 1.00 20.23 294 ARG A CA 1
ATOM 2146 C C . ARG A 1 287 ? -8.075 19.136 -7.258 1.00 19.58 294 ARG A C 1
ATOM 2147 O O . ARG A 1 287 ? -8.204 18.135 -6.603 1.00 24.09 294 ARG A O 1
ATOM 2155 N N . LEU A 1 288 ? -7.974 19.102 -8.574 1.00 19.88 295 LEU A N 1
ATOM 2156 C CA . LEU A 1 288 ? -7.921 17.843 -9.304 1.00 21.86 295 LEU A CA 1
ATOM 2157 C C . LEU A 1 288 ? -6.614 17.673 -10.008 1.00 20.80 295 LEU A C 1
ATOM 2158 O O . LEU A 1 288 ? -6.236 18.557 -10.764 1.00 21.55 295 LEU A O 1
ATOM 2163 N N . THR A 1 289 ? -5.897 16.576 -9.799 1.00 20.37 296 THR A N 1
ATOM 2164 C CA . THR A 1 289 ? -4.666 16.381 -10.515 1.00 23.04 296 THR A CA 1
ATOM 2165 C C . THR A 1 289 ? -4.898 16.059 -11.990 1.00 22.37 296 THR A C 1
ATOM 2166 O O . THR A 1 289 ? -5.814 15.388 -12.356 1.00 24.91 296 THR A O 1
ATOM 2170 N N . THR A 1 290 ? -4.044 16.551 -12.836 1.00 24.91 297 THR A N 1
ATOM 2171 C CA . THR A 1 290 ? -4.146 16.227 -14.233 1.00 29.25 297 THR A CA 1
ATOM 2172 C C . THR A 1 290 ? -3.017 15.314 -14.734 1.00 30.33 297 THR A C 1
ATOM 2173 O O . THR A 1 290 ? -2.949 15.059 -15.895 1.00 30.52 297 THR A O 1
ATOM 2177 N N . ALA A 1 291 ? -2.097 14.942 -13.851 1.00 31.92 298 ALA A N 1
ATOM 2178 C CA . ALA A 1 291 ? -0.953 14.058 -14.128 1.00 28.18 298 ALA A CA 1
ATOM 2179 C C . ALA A 1 291 ? -0.582 13.598 -12.729 1.00 30.60 298 ALA A C 1
ATOM 2180 O O . ALA A 1 291 ? -1.094 14.151 -11.716 1.00 29.13 298 ALA A O 1
ATOM 2182 N N . GLU A 1 292 ? 0.286 12.616 -12.609 1.00 27.82 299 GLU A N 1
ATOM 2183 C CA . GLU A 1 292 ? 0.697 12.197 -11.304 1.00 28.94 299 GLU A CA 1
ATOM 2184 C C . GLU A 1 292 ? 1.612 13.236 -10.732 1.00 26.62 299 GLU A C 1
ATOM 2185 O O . GLU A 1 292 ? 2.273 13.968 -11.473 1.00 25.51 299 GLU A O 1
ATOM 2191 N N . VAL A 1 293 ? 1.682 13.311 -9.407 1.00 22.72 300 VAL A N 1
ATOM 2192 C CA . VAL A 1 293 ? 2.520 14.321 -8.778 1.00 22.79 300 VAL A CA 1
ATOM 2193 C C . VAL A 1 293 ? 3.233 13.740 -7.623 1.00 24.51 300 VAL A C 1
ATOM 2194 O O . VAL A 1 293 ? 2.565 13.284 -6.676 1.00 22.46 300 VAL A O 1
ATOM 2198 N N . GLU A 1 294 ? 4.567 13.827 -7.641 1.00 24.74 301 GLU A N 1
ATOM 2199 C CA . GLU A 1 294 ? 5.357 13.402 -6.517 1.00 26.93 301 GLU A CA 1
ATOM 2200 C C . GLU A 1 294 ? 5.393 14.477 -5.438 1.00 26.62 301 GLU A C 1
ATOM 2201 O O . GLU A 1 294 ? 5.670 15.640 -5.750 1.00 28.96 301 GLU A O 1
ATOM 2207 N N . LEU A 1 295 ? 5.160 14.108 -4.173 1.00 24.14 302 LEU A N 1
ATOM 2208 C CA . LEU A 1 295 ? 5.191 15.087 -3.051 1.00 24.20 302 LEU A CA 1
ATOM 2209 C C . LEU A 1 295 ? 6.490 15.037 -2.292 1.00 27.23 302 LEU A C 1
ATOM 2210 O O . LEU A 1 295 ? 7.260 14.067 -2.446 1.00 22.27 302 LEU A O 1
ATOM 2215 N N . SER A 1 296 ? 6.713 16.035 -1.417 1.00 26.16 303 SER A N 1
ATOM 2216 C CA . SER A 1 296 ? 7.987 16.192 -0.695 1.00 25.30 303 SER A CA 1
ATOM 2217 C C . SER A 1 296 ? 8.390 14.894 0.042 1.00 25.91 303 SER A C 1
ATOM 2218 O O . SER A 1 296 ? 9.573 14.567 0.162 1.00 26.70 303 SER A O 1
ATOM 2221 N N . GLY A 1 297 ? 7.420 14.129 0.542 1.00 25.40 304 GLY A N 1
ATOM 2222 C CA . GLY A 1 297 ? 7.740 12.911 1.293 1.00 24.77 304 GLY A CA 1
ATOM 2223 C C . GLY A 1 297 ? 7.937 11.650 0.440 1.00 24.40 304 GLY A C 1
ATOM 2224 O O . GLY A 1 297 ? 8.130 10.564 0.986 1.00 21.55 304 GLY A O 1
ATOM 2225 N N . GLY A 1 298 ? 7.839 11.783 -0.877 1.00 23.99 305 GLY A N 1
ATOM 2226 C CA . GLY A 1 298 ? 7.891 10.642 -1.814 1.00 26.50 305 GLY A CA 1
ATOM 2227 C C . GLY A 1 298 ? 6.559 10.053 -2.227 1.00 26.04 305 GLY A C 1
ATOM 2228 O O . GLY A 1 298 ? 6.541 9.263 -3.127 1.00 26.40 305 GLY A O 1
ATOM 2229 N N . GLN A 1 299 ? 5.433 10.423 -1.593 1.00 23.97 306 GLN A N 1
ATOM 2230 C CA . GLN A 1 299 ? 4.114 9.988 -2.087 1.00 21.50 306 GLN A CA 1
ATOM 2231 C C . GLN A 1 299 ? 3.858 10.504 -3.431 1.00 23.70 306 GLN A C 1
ATOM 2232 O O . GLN A 1 299 ? 4.213 11.634 -3.744 1.00 27.90 306 GLN A O 1
ATOM 2238 N N . VAL A 1 300 ? 3.303 9.673 -4.286 1.00 24.83 307 VAL A N 1
ATOM 2239 C CA . VAL A 1 300 ? 2.980 10.090 -5.628 1.00 25.47 307 VAL A CA 1
ATOM 2240 C C . VAL A 1 300 ? 1.467 10.033 -5.722 1.00 26.84 307 VAL A C 1
ATOM 2241 O O . VAL A 1 300 ? 0.862 8.972 -5.700 1.00 28.16 307 VAL A O 1
ATOM 2245 N N . LEU A 1 301 ? 0.857 11.203 -5.796 1.00 26.66 308 LEU A N 1
ATOM 2246 C CA . LEU A 1 301 ? -0.544 11.322 -6.070 1.00 26.83 308 LEU A CA 1
ATOM 2247 C C . LEU A 1 301 ? -0.799 10.940 -7.515 1.00 25.10 308 LEU A C 1
ATOM 2248 O O . LEU A 1 301 ? -0.073 11.391 -8.439 1.00 25.49 308 LEU A O 1
ATOM 2253 N N . PRO A 1 302 ? -1.861 10.153 -7.737 1.00 30.36 309 PRO A N 1
ATOM 2254 C CA . PRO A 1 302 ? -2.226 9.714 -9.084 1.00 29.31 309 PRO A CA 1
ATOM 2255 C C . PRO A 1 302 ? -2.961 10.779 -9.870 1.00 32.25 309 PRO A C 1
ATOM 2256 O O . PRO A 1 302 ? -3.571 11.714 -9.275 1.00 27.16 309 PRO A O 1
ATOM 2260 N N . ALA A 1 303 ? -2.930 10.625 -11.196 1.00 27.12 310 ALA A N 1
ATOM 2261 C CA . ALA A 1 303 ? -3.682 11.472 -12.087 1.00 28.36 310 ALA A CA 1
ATOM 2262 C C . ALA A 1 303 ? -5.165 11.301 -11.848 1.00 29.57 310 ALA A C 1
ATOM 2263 O O . ALA A 1 303 ? -5.610 10.241 -11.430 1.00 28.68 310 ALA A O 1
ATOM 2265 N N . GLY A 1 304 ? -5.934 12.344 -12.093 1.00 27.64 311 GLY A N 1
ATOM 2266 C CA . GLY A 1 304 ? -7.368 12.285 -11.851 1.00 28.36 311 GLY A CA 1
ATOM 2267 C C . GLY A 1 304 ? -7.781 12.279 -10.381 1.00 28.60 311 GLY A C 1
ATOM 2268 O O . GLY A 1 304 ? -8.818 11.812 -10.073 1.00 30.63 311 GLY A O 1
ATOM 2269 N N . ALA A 1 305 ? -6.976 12.764 -9.441 1.00 29.02 312 ALA A N 1
ATOM 2270 C CA . ALA A 1 305 ? -7.334 12.599 -8.052 1.00 28.06 312 ALA A CA 1
ATOM 2271 C C . ALA A 1 305 ? -7.796 13.939 -7.470 1.00 27.42 312 ALA A C 1
ATOM 2272 O O . ALA A 1 305 ? -7.245 15.002 -7.766 1.00 25.64 312 ALA A O 1
ATOM 2274 N N . VAL A 1 306 ? -8.795 13.837 -6.601 1.00 24.79 313 VAL A N 1
ATOM 2275 C CA . VAL A 1 306 ? -9.304 14.953 -5.839 1.00 24.41 313 VAL A CA 1
ATOM 2276 C C . VAL A 1 306 ? -8.369 15.106 -4.671 1.00 23.13 313 VAL A C 1
ATOM 2277 O O . VAL A 1 306 ? -8.116 14.147 -4.019 1.00 22.98 313 VAL A O 1
ATOM 2281 N N . VAL A 1 307 ? -7.804 16.291 -4.458 1.00 21.23 314 VAL A N 1
ATOM 2282 C CA . VAL A 1 307 ? -6.761 16.507 -3.416 1.00 21.43 314 VAL A CA 1
ATOM 2283 C C . VAL A 1 307 ? -7.137 17.744 -2.558 1.00 21.30 314 VAL A C 1
ATOM 2284 O O . VAL A 1 307 ? -7.333 18.852 -3.112 1.00 20.21 314 VAL A O 1
ATOM 2288 N N . LEU A 1 308 ? -7.214 17.520 -1.245 1.00 19.81 315 LEU A N 1
ATOM 2289 C CA . LEU A 1 308 ? -7.566 18.503 -0.219 1.00 20.42 315 LEU A CA 1
ATOM 2290 C C . LEU A 1 308 ? -6.313 19.078 0.351 1.00 18.90 315 LEU A C 1
ATOM 2291 O O . LEU A 1 308 ? -5.534 18.348 0.980 1.00 17.77 315 LEU A O 1
ATOM 2296 N N . PRO A 1 309 ? -6.136 20.383 0.176 1.00 18.18 316 PRO A N 1
ATOM 2297 C CA . PRO A 1 309 ? -4.971 21.040 0.726 1.00 17.98 316 PRO A CA 1
ATOM 2298 C C . PRO A 1 309 ? -5.295 21.518 2.146 1.00 18.98 316 PRO A C 1
ATOM 2299 O O . PRO A 1 309 ? -5.967 22.546 2.290 1.00 21.43 316 PRO A O 1
ATOM 2303 N N . ALA A 1 310 ? -4.859 20.782 3.175 1.00 17.59 317 ALA A N 1
ATOM 2304 C CA . ALA A 1 310 ? -5.216 21.111 4.573 1.00 17.12 317 ALA A CA 1
ATOM 2305 C C . ALA A 1 310 ? -4.446 22.326 5.118 1.00 15.22 317 ALA A C 1
ATOM 2306 O O . ALA A 1 310 ? -3.634 22.230 5.998 1.00 16.70 317 ALA A O 1
ATOM 2308 N N . VAL A 1 311 ? -4.773 23.494 4.571 1.00 15.27 318 VAL A N 1
ATOM 2309 C CA . VAL A 1 311 ? -4.240 24.764 5.013 1.00 15.84 318 VAL A CA 1
ATOM 2310 C C . VAL A 1 311 ? -4.202 24.898 6.500 1.00 16.39 318 VAL A C 1
ATOM 2311 O O . VAL A 1 311 ? -3.201 25.407 7.067 1.00 15.78 318 VAL A O 1
ATOM 2315 N N . ALA A 1 312 ? -5.268 24.454 7.187 1.00 16.25 319 ALA A N 1
ATOM 2316 C CA . ALA A 1 312 ? -5.377 24.743 8.624 1.00 15.32 319 ALA A CA 1
ATOM 2317 C C . ALA A 1 312 ? -4.237 24.125 9.392 1.00 16.98 319 ALA A C 1
ATOM 2318 O O . ALA A 1 312 ? -3.718 24.751 10.328 1.00 16.31 319 ALA A O 1
ATOM 2320 N N . THR A 1 313 ? -3.852 22.885 9.020 1.00 17.56 320 THR A N 1
ATOM 2321 C CA . THR A 1 313 ? -2.742 22.222 9.681 1.00 16.45 320 THR A CA 1
ATOM 2322 C C . THR A 1 313 ? -1.368 22.554 9.093 1.00 14.61 320 THR A C 1
ATOM 2323 O O . THR A 1 313 ? -0.336 22.602 9.825 1.00 14.74 320 THR A O 1
ATOM 2327 N N . ALA A 1 314 ? -1.304 22.772 7.793 1.00 14.38 321 ALA A N 1
ATOM 2328 C CA . ALA A 1 314 ? -0.031 23.193 7.208 1.00 14.04 321 ALA A CA 1
ATOM 2329 C C . ALA A 1 314 ? 0.444 24.499 7.849 1.00 14.63 321 ALA A C 1
ATOM 2330 O O . ALA A 1 314 ? 1.661 24.728 8.039 1.00 14.13 321 ALA A O 1
ATOM 2332 N N . ASN A 1 315 ? -0.500 25.378 8.157 1.00 13.28 322 ASN A N 1
ATOM 2333 C CA . ASN A 1 315 ? -0.193 26.635 8.820 1.00 14.07 322 ASN A CA 1
ATOM 2334 C C . ASN A 1 315 ? 0.347 26.514 10.281 1.00 15.44 322 ASN A C 1
ATOM 2335 O O . ASN A 1 315 ? 0.651 27.520 10.941 1.00 13.70 322 ASN A O 1
ATOM 2340 N N . ARG A 1 316 ? 0.442 25.283 10.788 1.00 16.21 323 ARG A N 1
ATOM 2341 C CA . ARG A 1 316 ? 1.055 25.022 12.078 1.00 16.99 323 ARG A CA 1
ATOM 2342 C C . ARG A 1 316 ? 2.200 24.000 11.974 1.00 17.64 323 ARG A C 1
ATOM 2343 O O . ARG A 1 316 ? 2.676 23.454 12.974 1.00 17.09 323 ARG A O 1
ATOM 2351 N N . ASP A 1 317 ? 2.662 23.742 10.756 1.00 18.55 324 ASP A N 1
ATOM 2352 C CA . ASP A 1 317 ? 3.712 22.729 10.490 1.00 17.18 324 ASP A CA 1
ATOM 2353 C C . ASP A 1 317 ? 4.956 23.102 11.312 1.00 20.12 324 ASP A C 1
ATOM 2354 O O . ASP A 1 317 ? 5.508 24.184 11.118 1.00 20.94 324 ASP A O 1
ATOM 2359 N N . PRO A 1 318 ? 5.397 22.243 12.242 1.00 19.50 325 PRO A N 1
ATOM 2360 C CA . PRO A 1 318 ? 6.543 22.517 13.114 1.00 20.37 325 PRO A CA 1
ATOM 2361 C C . PRO A 1 318 ? 7.869 22.635 12.345 1.00 21.96 325 PRO A C 1
ATOM 2362 O O . PRO A 1 318 ? 8.830 23.151 12.882 1.00 21.57 325 PRO A O 1
ATOM 2366 N N . GLU A 1 319 ? 7.912 22.162 11.114 1.00 23.42 326 GLU A N 1
ATOM 2367 C CA . GLU A 1 319 ? 9.056 22.420 10.228 1.00 25.82 326 GLU A CA 1
ATOM 2368 C C . GLU A 1 319 ? 9.149 23.856 9.751 1.00 24.34 326 GLU A C 1
ATOM 2369 O O . GLU A 1 319 ? 10.207 24.252 9.352 1.00 21.65 326 GLU A O 1
ATOM 2375 N N . VAL A 1 320 ? 8.070 24.621 9.776 1.00 19.30 327 VAL A N 1
ATOM 2376 C CA . VAL A 1 320 ? 8.092 26.003 9.221 1.00 18.12 327 VAL A CA 1
ATOM 2377 C C . VAL A 1 320 ? 7.814 27.035 10.288 1.00 19.25 327 VAL A C 1
ATOM 2378 O O . VAL A 1 320 ? 8.258 28.153 10.152 1.00 20.93 327 VAL A O 1
ATOM 2382 N N . PHE A 1 321 ? 7.037 26.690 11.334 1.00 18.28 328 PHE A N 1
ATOM 2383 C CA . PHE A 1 321 ? 6.577 27.658 12.272 1.00 18.91 328 PHE A CA 1
ATOM 2384 C C . PHE A 1 321 ? 7.043 27.148 13.605 1.00 24.04 328 PHE A C 1
ATOM 2385 O O . PHE A 1 321 ? 6.731 26.014 13.984 1.00 24.84 328 PHE A O 1
ATOM 2393 N N . GLU A 1 322 ? 7.709 27.973 14.370 1.00 27.27 329 GLU A N 1
ATOM 2394 C CA . GLU A 1 322 ? 8.136 27.527 15.691 1.00 30.62 329 GLU A CA 1
ATOM 2395 C C . GLU A 1 322 ? 7.019 27.554 16.665 1.00 28.17 329 GLU A C 1
ATOM 2396 O O . GLU A 1 322 ? 6.265 28.525 16.726 1.00 32.39 329 GLU A O 1
ATOM 2402 N N . ASP A 1 323 ? 6.888 26.495 17.442 1.00 26.00 330 ASP A N 1
ATOM 2403 C CA . ASP A 1 323 ? 5.789 26.387 18.422 1.00 25.01 330 ASP A CA 1
ATOM 2404 C C . ASP A 1 323 ? 4.452 26.700 17.739 1.00 24.73 330 ASP A C 1
ATOM 2405 O O . ASP A 1 323 ? 3.660 27.556 18.145 1.00 23.66 330 ASP A O 1
ATOM 2410 N N . GLY A 1 324 ? 4.215 25.998 16.649 1.00 23.00 331 GLY A N 1
ATOM 2411 C CA . GLY A 1 324 ? 3.131 26.379 15.724 1.00 23.26 331 GLY A CA 1
ATOM 2412 C C . GLY A 1 324 ? 1.711 26.090 16.160 1.00 22.81 331 GLY A C 1
ATOM 2413 O O . GLY A 1 324 ? 0.732 26.606 15.552 1.00 18.27 331 GLY A O 1
ATOM 2414 N N . GLU A 1 325 ? 1.570 25.296 17.211 1.00 21.53 332 GLU A N 1
ATOM 2415 C CA . GLU A 1 325 ? 0.247 24.968 17.701 1.00 23.40 332 GLU A CA 1
ATOM 2416 C C . GLU A 1 325 ? -0.168 25.918 18.824 1.00 22.11 332 GLU A C 1
ATOM 2417 O O . GLU A 1 325 ? -1.195 25.709 19.433 1.00 24.56 332 GLU A O 1
ATOM 2423 N N . ARG A 1 326 ? 0.516 27.026 19.007 1.00 21.54 333 ARG A N 1
ATOM 2424 C CA . ARG A 1 326 ? 0.099 28.067 19.907 1.00 22.30 333 ARG A CA 1
ATOM 2425 C C . ARG A 1 326 ? 0.122 29.400 19.207 1.00 23.13 333 ARG A C 1
ATOM 2426 O O . ARG A 1 326 ? 0.917 29.611 18.290 1.00 21.10 333 ARG A O 1
ATOM 2434 N N . LEU A 1 327 ? -0.643 30.326 19.767 1.00 21.24 334 LEU A N 1
ATOM 2435 C CA . LEU A 1 327 ? -0.788 31.671 19.221 1.00 22.12 334 LEU A CA 1
ATOM 2436 C C . LEU A 1 327 ? 0.304 32.521 19.785 1.00 22.53 334 LEU A C 1
ATOM 2437 O O . LEU A 1 327 ? 0.458 32.612 21.016 1.00 21.90 334 LEU A O 1
ATOM 2442 N N . ASN A 1 328 ? 1.042 33.177 18.906 1.00 19.58 335 ASN A N 1
ATOM 2443 C CA . ASN A 1 328 ? 1.987 34.186 19.326 1.00 20.58 335 ASN A CA 1
ATOM 2444 C C . ASN A 1 328 ? 1.871 35.376 18.399 1.00 20.68 335 ASN A C 1
ATOM 2445 O O . ASN A 1 328 ? 2.472 35.323 17.286 1.00 17.95 335 ASN A O 1
ATOM 2450 N N . VAL A 1 329 ? 1.163 36.418 18.848 1.00 20.22 336 VAL A N 1
ATOM 2451 C CA . VAL A 1 329 ? 0.837 37.620 18.041 1.00 22.52 336 VAL A CA 1
ATOM 2452 C C . VAL A 1 329 ? 2.018 38.477 17.659 1.00 22.76 336 VAL A C 1
ATOM 2453 O O . VAL A 1 329 ? 1.865 39.359 16.809 1.00 22.29 336 VAL A O 1
ATOM 2457 N N . THR A 1 330 ? 3.198 38.129 18.188 1.00 20.57 337 THR A N 1
ATOM 2458 C CA . THR A 1 330 ? 4.455 38.767 17.865 1.00 24.18 337 THR A CA 1
ATOM 2459 C C . THR A 1 330 ? 5.233 38.010 16.815 1.00 24.85 337 THR A C 1
ATOM 2460 O O . THR A 1 330 ? 6.332 38.381 16.566 1.00 27.06 337 THR A O 1
ATOM 2464 N N . ARG A 1 331 ? 4.742 36.877 16.294 1.00 23.16 338 ARG A N 1
ATOM 2465 C CA . ARG A 1 331 ? 5.511 36.027 15.389 1.00 23.27 338 ARG A CA 1
ATOM 2466 C C . ARG A 1 331 ? 5.954 36.831 14.164 1.00 24.26 338 ARG A C 1
ATOM 2467 O O . ARG A 1 331 ? 5.149 37.429 13.452 1.00 26.91 338 ARG A O 1
ATOM 2475 N N . GLU A 1 332 ? 7.241 36.855 13.919 1.00 25.49 339 GLU A N 1
ATOM 2476 C CA . GLU A 1 332 ? 7.792 37.514 12.759 1.00 29.88 339 GLU A CA 1
ATOM 2477 C C . GLU A 1 332 ? 7.854 36.615 11.513 1.00 26.12 339 GLU A C 1
ATOM 2478 O O . GLU A 1 332 ? 7.394 36.973 10.413 1.00 24.96 339 GLU A O 1
ATOM 2484 N N . ASN A 1 333 ? 8.449 35.460 11.712 1.00 22.49 340 ASN A N 1
ATOM 2485 C CA . ASN A 1 333 ? 8.574 34.436 10.714 1.00 22.51 340 ASN A CA 1
ATOM 2486 C C . ASN A 1 333 ? 7.220 33.717 10.458 1.00 21.16 340 ASN A C 1
ATOM 2487 O O . ASN A 1 333 ? 6.905 32.701 11.060 1.00 21.51 340 ASN A O 1
ATOM 2492 N N . ASN A 1 334 ? 6.428 34.255 9.526 1.00 20.51 341 ASN A N 1
ATOM 2493 C CA . ASN A 1 334 ? 5.083 33.765 9.303 1.00 16.60 341 ASN A CA 1
ATOM 2494 C C . ASN A 1 334 ? 4.682 33.621 7.863 1.00 16.06 341 ASN A C 1
ATOM 2495 O O . ASN A 1 334 ? 3.836 34.366 7.363 1.00 16.68 341 ASN A O 1
ATOM 2500 N N . PRO A 1 335 ? 5.215 32.566 7.187 1.00 16.93 342 PRO A N 1
ATOM 2501 C CA . PRO A 1 335 ? 4.885 32.321 5.778 1.00 16.11 342 PRO A CA 1
ATOM 2502 C C . PRO A 1 335 ? 3.585 31.541 5.616 1.00 15.06 342 PRO A C 1
ATOM 2503 O O . PRO A 1 335 ? 3.546 30.506 4.985 1.00 15.26 342 PRO A O 1
ATOM 2507 N N . HIS A 1 336 ? 2.500 32.071 6.155 1.00 15.92 343 HIS A N 1
ATOM 2508 C CA . HIS A 1 336 ? 1.281 31.341 6.186 1.00 15.69 343 HIS A CA 1
ATOM 2509 C C . HIS A 1 336 ? 0.588 31.222 4.808 1.00 16.74 343 HIS A C 1
ATOM 2510 O O . HIS A 1 336 ? 0.787 32.012 3.885 1.00 17.19 343 HIS A O 1
ATOM 2517 N N . LEU A 1 337 ? -0.243 30.205 4.699 1.00 16.24 344 LEU A N 1
ATOM 2518 C CA . LEU A 1 337 ? -0.976 29.886 3.454 1.00 16.29 344 LEU A CA 1
ATOM 2519 C C . LEU A 1 337 ? -2.451 30.275 3.519 1.00 14.93 344 LEU A C 1
ATOM 2520 O O . LEU A 1 337 ? -3.285 29.794 2.781 1.00 13.96 344 LEU A O 1
ATOM 2525 N N . ALA A 1 338 ? -2.793 31.154 4.436 1.00 14.48 345 ALA A N 1
ATOM 2526 C CA . ALA A 1 338 ? -4.243 31.536 4.589 1.00 14.86 345 ALA A CA 1
ATOM 2527 C C . ALA A 1 338 ? -4.821 32.252 3.358 1.00 14.43 345 ALA A C 1
ATOM 2528 O O . ALA A 1 338 ? -6.041 32.231 3.112 1.00 14.07 345 ALA A O 1
ATOM 2530 N N . PHE A 1 339 ? -3.949 32.819 2.510 1.00 14.87 346 PHE A N 1
ATOM 2531 C CA . PHE A 1 339 ? -4.438 33.435 1.298 1.00 14.21 346 PHE A CA 1
ATOM 2532 C C . PHE A 1 339 ? -4.072 32.601 0.091 1.00 14.44 346 PHE A C 1
ATOM 253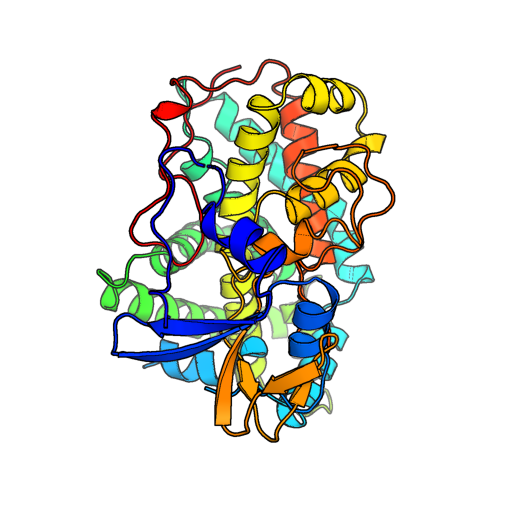3 O O . PHE A 1 339 ? -4.094 33.070 -1.050 1.00 16.35 346 PHE A O 1
ATOM 2541 N N . GLY A 1 340 ? -3.600 31.411 0.338 1.00 14.16 347 GLY A N 1
ATOM 2542 C CA . GLY A 1 340 ? -3.323 30.491 -0.718 1.00 13.98 347 GLY A CA 1
ATOM 2543 C C . GLY A 1 340 ? -1.964 30.795 -1.251 1.00 14.87 347 GLY A C 1
ATOM 2544 O O . GLY A 1 340 ? -1.149 31.394 -0.537 1.00 16.89 347 GLY A O 1
ATOM 2545 N N . ALA A 1 341 ? -1.728 30.371 -2.481 1.00 14.90 348 ALA A N 1
ATOM 2546 C CA . ALA A 1 341 ? -0.446 30.547 -3.182 1.00 17.04 348 ALA A CA 1
ATOM 2547 C C . ALA A 1 341 ? -0.660 30.197 -4.635 1.00 16.94 348 ALA A C 1
ATOM 2548 O O . ALA A 1 341 ? -1.700 29.651 -4.998 1.00 17.68 348 ALA A O 1
ATOM 2550 N N . GLY A 1 342 ? 0.347 30.461 -5.472 1.00 17.17 349 GLY A N 1
ATOM 2551 C CA . GLY A 1 342 ? 0.228 30.222 -6.904 1.00 18.44 349 GLY A CA 1
ATOM 2552 C C . GLY A 1 342 ? -0.737 31.156 -7.583 1.00 18.58 349 GLY A C 1
ATOM 2553 O O . GLY A 1 342 ? -0.932 32.304 -7.127 1.00 17.59 349 GLY A O 1
ATOM 2554 N N . ILE A 1 343 ? -1.322 30.738 -8.708 1.00 18.20 350 ILE A N 1
ATOM 2555 C CA . ILE A 1 343 ? -2.017 31.739 -9.510 1.00 17.94 350 ILE A CA 1
ATOM 2556 C C . ILE A 1 343 ? -3.323 32.238 -8.842 1.00 15.27 350 ILE A C 1
ATOM 2557 O O . ILE A 1 343 ? -3.750 33.345 -9.058 1.00 14.76 350 ILE A O 1
ATOM 2562 N N . HIS A 1 344 ? -3.936 31.417 -7.993 1.00 15.56 351 HIS A N 1
ATOM 2563 C CA . HIS A 1 344 ? -5.214 31.798 -7.387 1.00 15.69 351 HIS A CA 1
ATOM 2564 C C . HIS A 1 344 ? -5.030 32.542 -6.057 1.00 16.01 351 HIS A C 1
ATOM 2565 O O . HIS A 1 344 ? -6.014 32.796 -5.355 1.00 16.29 351 HIS A O 1
ATOM 2572 N N . HIS A 1 345 ? -3.785 32.812 -5.672 1.00 16.62 352 HIS A N 1
ATOM 2573 C CA . HIS A 1 345 ? -3.499 33.550 -4.473 1.00 17.98 352 HIS A CA 1
ATOM 2574 C C . HIS A 1 345 ? -4.500 34.688 -4.266 1.00 16.56 352 HIS A C 1
ATOM 2575 O O . HIS A 1 345 ? -4.737 35.487 -5.166 1.00 17.83 352 HIS A O 1
ATOM 2582 N N . CYS A 1 346 ? -5.115 34.759 -3.093 1.00 14.69 353 CYS A N 1
ATOM 2583 C CA . CYS A 1 346 ? -6.208 35.681 -2.842 1.00 14.68 353 CYS A CA 1
ATOM 2584 C C . CYS A 1 346 ? -6.007 37.053 -3.489 1.00 15.18 353 CYS A C 1
ATOM 2585 O O . CYS A 1 346 ? -5.101 37.767 -3.157 1.00 13.67 353 CYS A O 1
ATOM 2588 N N . LEU A 1 347 ? -6.936 37.417 -4.356 1.00 14.84 354 LEU A N 1
ATOM 2589 C CA . LEU A 1 347 ? -6.932 38.702 -4.962 1.00 14.75 354 LEU A CA 1
ATOM 2590 C C . LEU A 1 347 ? -7.104 39.791 -3.926 1.00 14.45 354 LEU A C 1
ATOM 2591 O O . LEU A 1 347 ? -6.592 40.862 -4.051 1.00 14.71 354 LEU A O 1
ATOM 2596 N N . GLY A 1 348 ? -7.899 39.512 -2.905 1.00 15.91 355 GLY A N 1
ATOM 2597 C CA . GLY A 1 348 ? -8.115 40.468 -1.836 1.00 15.52 355 GLY A CA 1
ATOM 2598 C C . GLY A 1 348 ? -7.132 40.448 -0.699 1.00 15.57 355 GLY A C 1
ATOM 2599 O O . GLY A 1 348 ? -7.417 41.027 0.310 1.00 18.87 355 GLY A O 1
ATOM 2600 N N . ALA A 1 349 ? -5.973 39.814 -0.835 1.00 15.88 356 ALA A N 1
ATOM 2601 C CA . ALA A 1 349 ? -5.171 39.507 0.330 1.00 16.75 356 ALA A CA 1
ATOM 2602 C C . ALA A 1 349 ? -4.745 40.753 1.154 1.00 18.52 356 ALA A C 1
ATOM 2603 O O . ALA A 1 349 ? -4.754 40.758 2.398 1.00 19.56 356 ALA A O 1
ATOM 2605 N N . GLN A 1 350 ? -4.353 41.784 0.445 1.00 18.49 357 GLN A N 1
ATOM 2606 C CA . GLN A 1 350 ? -3.937 43.051 1.024 1.00 19.55 357 GLN A CA 1
ATOM 2607 C C . GLN A 1 350 ? -5.179 43.782 1.594 1.00 15.88 357 GLN A C 1
ATOM 2608 O O . GLN A 1 350 ? -5.140 44.327 2.688 1.00 16.26 357 GLN A O 1
ATOM 2614 N N . LEU A 1 351 ? -6.297 43.725 0.896 1.00 14.87 358 LEU A N 1
ATOM 2615 C CA . LEU A 1 351 ? -7.506 44.419 1.302 1.00 14.48 358 LEU A CA 1
ATOM 2616 C C . LEU A 1 351 ? -8.080 43.772 2.557 1.00 15.16 358 LEU A C 1
ATOM 2617 O O . LEU A 1 351 ? -8.490 44.470 3.493 1.00 13.58 358 LEU A O 1
ATOM 2622 N N . ALA A 1 352 ? -8.135 42.442 2.567 1.00 14.27 359 ALA A N 1
ATOM 2623 C CA . ALA A 1 352 ? -8.516 41.728 3.764 1.00 14.81 359 ALA A CA 1
ATOM 2624 C C . ALA A 1 352 ? -7.647 42.071 4.961 1.00 15.36 359 ALA A C 1
ATOM 2625 O O . ALA A 1 352 ? -8.165 42.246 6.049 1.00 14.51 359 ALA A O 1
ATOM 2627 N N . ARG A 1 353 ? -6.332 42.121 4.757 1.00 15.75 360 ARG A N 1
ATOM 2628 C CA . ARG A 1 353 ? -5.450 42.455 5.883 1.00 15.72 360 ARG A CA 1
ATOM 2629 C C . ARG A 1 353 ? -5.800 43.858 6.431 1.00 15.58 360 ARG A C 1
ATOM 2630 O O . ARG A 1 353 ? -5.783 44.084 7.652 1.00 16.15 360 ARG A O 1
ATOM 2638 N N . ILE A 1 354 ? -6.067 44.801 5.530 1.00 16.14 361 ILE A N 1
ATOM 2639 C CA . ILE A 1 354 ? -6.383 46.132 5.932 1.00 15.91 361 ILE A CA 1
ATOM 2640 C C . ILE A 1 354 ? -7.697 46.173 6.704 1.00 16.40 361 ILE A C 1
ATOM 2641 O O . ILE A 1 354 ? -7.766 46.825 7.740 1.00 15.48 361 ILE A O 1
ATOM 2646 N N . GLU A 1 355 ? -8.703 45.459 6.240 1.00 17.14 362 GLU A N 1
ATOM 2647 C CA . GLU A 1 355 ? -9.998 45.433 6.950 1.00 16.76 362 GLU A CA 1
ATOM 2648 C C . GLU A 1 355 ? -9.834 44.858 8.354 1.00 17.55 362 GLU A C 1
ATOM 2649 O O . GLU A 1 355 ? -10.412 45.344 9.313 1.00 15.51 362 GLU A O 1
ATOM 2655 N N . LEU A 1 356 ? -9.039 43.809 8.494 1.00 15.98 363 LEU A N 1
ATOM 2656 C CA . LEU A 1 356 ? -8.910 43.138 9.805 1.00 15.39 363 LEU A CA 1
ATOM 2657 C C . LEU A 1 356 ? -8.028 43.964 10.742 1.00 16.09 363 LEU A C 1
ATOM 2658 O O . LEU A 1 356 ? -8.302 44.075 11.948 1.00 16.20 363 LEU A O 1
ATOM 2663 N N . GLN A 1 357 ? -7.016 44.601 10.182 1.00 16.22 364 GLN A N 1
ATOM 2664 C CA . GLN A 1 357 ? -6.205 45.487 10.960 1.00 17.16 364 GLN A CA 1
ATOM 2665 C C . GLN A 1 357 ? -7.040 46.652 11.496 1.00 16.67 364 GLN A C 1
ATOM 2666 O O . GLN A 1 357 ? -6.975 46.984 12.672 1.00 16.00 364 GLN A O 1
ATOM 2672 N N . GLU A 1 358 ? -7.790 47.295 10.637 1.00 16.95 365 GLU A N 1
ATOM 2673 C CA . GLU A 1 358 ? -8.555 48.458 11.071 1.00 17.53 365 GLU A CA 1
ATOM 2674 C C . GLU A 1 358 ? -9.679 48.073 12.035 1.00 17.21 365 GLU A C 1
ATOM 2675 O O . GLU A 1 358 ? -9.938 48.802 13.009 1.00 14.90 365 GLU A O 1
ATOM 2681 N N . ALA A 1 359 ? -10.332 46.932 11.781 1.00 16.45 366 ALA A N 1
ATOM 2682 C CA . ALA A 1 359 ? -11.376 46.450 12.655 1.00 16.28 366 ALA A CA 1
ATOM 2683 C C . ALA A 1 359 ? -10.845 46.147 14.058 1.00 18.22 366 ALA A C 1
ATOM 2684 O O . ALA A 1 359 ? -11.381 46.609 15.102 1.00 17.51 366 ALA A O 1
ATOM 2686 N N . LEU A 1 360 ? -9.776 45.392 14.109 1.00 21.87 367 LEU A N 1
ATOM 2687 C CA . LEU A 1 360 ? -9.246 44.963 15.389 1.00 24.06 367 LEU A CA 1
ATOM 2688 C C . LEU A 1 360 ? -8.605 46.100 16.130 1.00 22.22 367 LEU A C 1
ATOM 2689 O O . LEU A 1 360 ? -8.804 46.193 17.341 1.00 23.33 367 LEU A O 1
ATOM 2694 N N . GLY A 1 361 ? -7.865 46.967 15.441 1.00 19.84 368 GLY A N 1
ATOM 2695 C CA . GLY A 1 361 ? -7.215 48.123 16.131 1.00 20.11 368 GLY A CA 1
ATOM 2696 C C . GLY A 1 361 ? -8.237 49.063 16.719 1.00 21.47 368 GLY A C 1
ATOM 2697 O O . GLY A 1 361 ? -8.068 49.557 17.804 1.00 19.02 368 GLY A O 1
ATOM 2698 N N . ALA A 1 362 ? -9.363 49.274 16.028 1.00 20.65 369 ALA A N 1
ATOM 2699 C CA . ALA A 1 362 ? -10.360 50.130 16.563 1.00 17.54 369 ALA A CA 1
ATOM 2700 C C . ALA A 1 362 ? -11.107 49.521 17.718 1.00 19.58 369 ALA A C 1
ATOM 2701 O O . ALA A 1 362 ? -11.435 50.247 18.682 1.00 19.28 369 ALA A O 1
ATOM 2703 N N . ILE A 1 363 ? -11.429 48.251 17.654 1.00 17.90 370 ILE A N 1
ATOM 2704 C CA . ILE A 1 363 ? -12.101 47.616 18.745 1.00 20.79 370 ILE A CA 1
ATOM 2705 C C . ILE A 1 363 ? -11.279 47.702 20.057 1.00 22.58 370 ILE A C 1
ATOM 2706 O O . ILE A 1 363 ? -11.772 48.082 21.100 1.00 19.70 370 ILE A O 1
ATOM 2711 N N . LEU A 1 364 ? -10.018 47.379 19.960 1.00 24.89 371 LEU A N 1
ATOM 2712 C CA . LEU A 1 364 ? -9.133 47.409 21.100 1.00 29.44 371 LEU A CA 1
ATOM 2713 C C . LEU A 1 364 ? -8.898 48.817 21.614 1.00 30.06 371 LEU A C 1
ATOM 2714 O O . LEU A 1 364 ? -8.719 48.987 22.800 1.00 29.48 371 LEU A O 1
ATOM 2719 N N . ASP A 1 365 ? -8.910 49.794 20.716 1.00 26.26 372 ASP A N 1
ATOM 2720 C CA . ASP A 1 365 ? -8.841 51.196 21.090 1.00 29.16 372 ASP A CA 1
ATOM 2721 C C . ASP A 1 365 ? -10.068 51.689 21.726 1.00 24.73 372 ASP A C 1
ATOM 2722 O O . ASP A 1 365 ? -9.991 52.418 22.687 1.00 22.80 372 ASP A O 1
ATOM 2727 N N . ARG A 1 366 ? -11.196 51.366 21.157 1.00 21.58 373 ARG A N 1
ATOM 2728 C CA . ARG A 1 366 ? -12.456 51.892 21.678 1.00 23.63 373 ARG A CA 1
ATOM 2729 C C . ARG A 1 366 ? -13.136 51.072 22.737 1.00 26.54 373 ARG A C 1
ATOM 2730 O O . ARG A 1 366 ? -14.000 51.589 23.484 1.00 26.30 373 ARG A O 1
ATOM 2738 N N . MET A 1 367 ? -12.822 49.786 22.792 1.00 24.27 374 MET A N 1
ATOM 2739 C CA . MET A 1 367 ? -13.522 48.914 23.746 1.00 26.87 374 MET A CA 1
ATOM 2740 C C . MET A 1 367 ? -12.437 48.086 24.408 1.00 27.42 374 MET A C 1
ATOM 2741 O O . MET A 1 367 ? -12.341 46.887 24.218 1.00 24.69 374 MET A O 1
ATOM 2746 N N . PRO A 1 368 ? -11.557 48.767 25.148 1.00 28.79 375 PRO A N 1
ATOM 2747 C CA . PRO A 1 368 ? -10.347 48.083 25.609 1.00 29.15 375 PRO A CA 1
ATOM 2748 C C . PRO A 1 368 ? -10.650 47.004 26.659 1.00 31.14 375 PRO A C 1
ATOM 2749 O O . PRO A 1 368 ? -9.845 46.093 26.834 1.00 34.70 375 PRO A O 1
ATOM 2753 N N . GLN A 1 369 ? -11.803 47.097 27.311 1.00 32.37 376 GLN A N 1
ATOM 2754 C CA . GLN A 1 369 ? -12.228 46.039 28.269 1.00 33.16 376 GLN A CA 1
ATOM 2755 C C . GLN A 1 369 ? -13.215 45.025 27.662 1.00 27.49 376 GLN A C 1
ATOM 2756 O O . GLN A 1 369 ? -13.953 44.331 28.376 1.00 24.30 376 GLN A O 1
ATOM 2762 N N . VAL A 1 370 ? -13.231 44.932 26.348 1.00 22.98 377 VAL A N 1
ATOM 2763 C CA . VAL A 1 370 ? -14.196 44.037 25.702 1.00 20.73 377 VAL A CA 1
ATOM 2764 C C . VAL A 1 370 ? -14.049 42.627 26.265 1.00 19.49 377 VAL A C 1
ATOM 2765 O O . VAL A 1 370 ? -12.964 42.179 26.524 1.00 18.40 377 VAL A O 1
ATOM 2769 N N . ARG A 1 371 ? -15.161 41.968 26.526 1.00 20.07 378 ARG A N 1
ATOM 2770 C CA . ARG A 1 371 ? -15.120 40.571 26.867 1.00 20.56 378 ARG A CA 1
ATOM 2771 C C . ARG A 1 371 ? -16.341 39.895 26.393 1.00 20.38 378 ARG A C 1
ATOM 2772 O O . ARG A 1 371 ? -17.292 40.533 25.959 1.00 19.56 378 ARG A O 1
ATOM 2780 N N . LEU A 1 372 ? -16.328 38.568 26.470 1.00 20.87 379 LEU A N 1
ATOM 2781 C CA . LEU A 1 372 ? -17.513 37.783 26.108 1.00 23.50 379 LEU A CA 1
ATOM 2782 C C . LEU A 1 372 ? -18.580 37.958 27.193 1.00 23.32 379 LEU A C 1
ATOM 2783 O O . LEU A 1 372 ? -18.232 38.018 28.361 1.00 26.07 379 LEU A O 1
ATOM 2788 N N . ALA A 1 373 ? -19.839 37.999 26.789 1.00 22.08 380 ALA A N 1
ATOM 2789 C CA . ALA A 1 373 ? -20.973 38.172 27.694 1.00 27.20 380 ALA A CA 1
ATOM 2790 C C . ALA A 1 373 ? -21.580 36.798 27.967 1.00 32.34 380 ALA A C 1
ATOM 2791 O O . ALA A 1 373 ? -22.607 36.726 28.584 1.00 39.42 380 ALA A O 1
ATOM 2793 N N . VAL A 1 374 ? -20.985 35.724 27.447 1.00 32.85 381 VAL A N 1
ATOM 2794 C CA . VAL A 1 374 ? -21.385 34.356 27.775 1.00 31.09 381 VAL A CA 1
ATOM 2795 C C . VAL A 1 374 ? -20.120 33.521 27.974 1.00 32.55 381 VAL A C 1
ATOM 2796 O O . VAL A 1 374 ?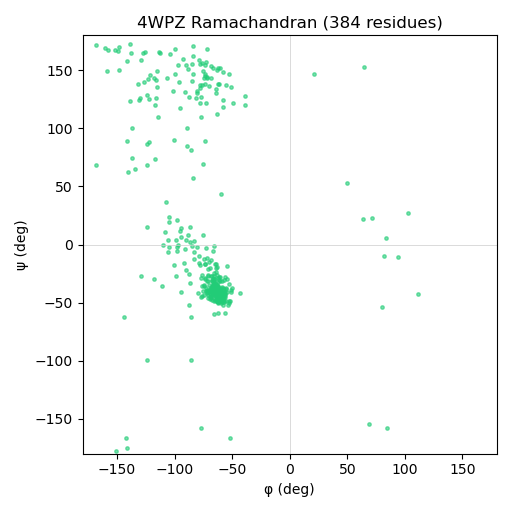 -19.042 33.951 27.584 1.00 31.31 381 VAL A O 1
ATOM 2800 N N . PRO A 1 375 ? -20.241 32.324 28.577 1.00 32.85 382 PRO A N 1
ATOM 2801 C CA . PRO A 1 375 ? -19.039 31.489 28.703 1.00 29.34 382 PRO A CA 1
ATOM 2802 C C . PRO A 1 375 ? -18.625 31.011 27.291 1.00 26.25 382 PRO A C 1
ATOM 2803 O O . PRO A 1 375 ? -19.487 30.767 26.403 1.00 20.88 382 PRO A O 1
ATOM 2807 N N . GLU A 1 376 ? -17.326 30.944 27.071 1.00 25.08 383 GLU A N 1
ATOM 2808 C CA . GLU A 1 376 ? -16.793 30.578 25.764 1.00 30.81 383 GLU A CA 1
ATOM 2809 C C . GLU A 1 376 ? -17.315 29.183 25.284 1.00 32.31 383 GLU A C 1
ATOM 2810 O O . GLU A 1 376 ? -17.577 29.000 24.091 1.00 26.36 383 GLU A O 1
ATOM 2816 N N . SER A 1 377 ? -17.589 28.274 26.231 1.00 31.15 384 SER A N 1
ATOM 2817 C CA . SER A 1 377 ? -18.176 26.956 25.902 1.00 35.82 384 SER A CA 1
ATOM 2818 C C . SER A 1 377 ? -19.571 27.059 25.283 1.00 38.30 384 SER A C 1
ATOM 2819 O O . SER A 1 377 ? -20.019 26.137 24.576 1.00 28.72 384 SER A O 1
ATOM 2822 N N . GLU A 1 378 ? -20.246 28.196 25.476 1.00 32.82 385 GLU A N 1
ATOM 2823 C CA . GLU A 1 378 ? -21.548 28.356 24.868 1.00 34.45 385 GLU A CA 1
ATOM 2824 C C . GLU A 1 378 ? -21.469 28.814 23.418 1.00 32.10 385 GLU A C 1
ATOM 2825 O O . GLU A 1 378 ? -22.428 28.759 22.647 1.00 29.93 385 GLU A O 1
ATOM 2831 N N . LEU A 1 379 ? -20.305 29.244 22.983 1.00 29.74 386 LEU A N 1
ATOM 2832 C CA . LEU A 1 379 ? -20.235 29.694 21.633 1.00 28.75 386 LEU A CA 1
ATOM 2833 C C . LEU A 1 379 ? -20.250 28.481 20.742 1.00 28.58 386 LEU A C 1
ATOM 2834 O O . LEU A 1 379 ? -19.745 27.439 21.128 1.00 29.88 386 LEU A O 1
ATOM 2839 N N . ARG A 1 380 ? -20.794 28.610 19.541 1.00 28.15 387 ARG A N 1
ATOM 2840 C CA . ARG A 1 380 ? -20.783 27.494 18.625 1.00 32.22 387 ARG A CA 1
ATOM 2841 C C . ARG A 1 380 ? -20.705 27.946 17.174 1.00 27.60 387 ARG A C 1
ATOM 2842 O O . ARG A 1 380 ? -21.170 29.014 16.832 1.00 25.39 387 ARG A O 1
ATOM 2850 N N . LEU A 1 381 ? -20.090 27.114 16.353 1.00 23.97 388 LEU A N 1
ATOM 2851 C CA . LEU A 1 381 ? -19.993 27.357 14.925 1.00 31.77 388 LEU A CA 1
ATOM 2852 C C . LEU A 1 381 ? -21.358 27.099 14.309 1.00 32.41 388 LEU A C 1
ATOM 2853 O O . LEU A 1 381 ? -22.058 26.240 14.812 1.00 33.38 388 LEU A O 1
ATOM 2858 N N . LYS A 1 382 ? -21.741 27.856 13.279 1.00 33.14 389 LYS A N 1
ATOM 2859 C CA . LYS A 1 382 ? -22.961 27.580 12.536 1.00 43.08 389 LYS A CA 1
ATOM 2860 C C . LYS A 1 382 ? -22.850 26.235 11.831 1.00 48.27 389 LYS A C 1
ATOM 2861 O O . LYS A 1 382 ? -21.847 25.959 11.174 1.00 51.32 389 LYS A O 1
ATOM 2867 N N . SER A 1 383 ? -23.889 25.422 11.924 1.00 52.48 390 SER A N 1
ATOM 2868 C CA . SER A 1 383 ? -23.884 24.060 11.327 1.00 60.98 390 SER A CA 1
ATOM 2869 C C . SER A 1 383 ? -23.854 24.144 9.823 1.00 55.84 390 SER A C 1
ATOM 2870 O O . SER A 1 383 ? -23.216 23.350 9.154 1.00 62.78 390 SER A O 1
ATOM 2873 N N . ALA A 1 384 ? -24.575 25.110 9.295 1.00 53.97 391 ALA A N 1
ATOM 2874 C CA . ALA A 1 384 ? -24.902 25.109 7.896 1.00 63.42 391 ALA A CA 1
ATOM 2875 C C . ALA A 1 384 ? -24.114 26.158 7.149 1.00 65.00 391 ALA A C 1
ATOM 2876 O O . ALA A 1 384 ? -24.635 26.793 6.239 1.00 71.79 391 ALA A O 1
ATOM 2878 N N . SER A 1 385 ? -22.863 26.365 7.536 1.00 67.15 392 SER A N 1
ATOM 2879 C CA . SER A 1 385 ? -22.014 27.304 6.807 1.00 65.54 392 SER A CA 1
ATOM 2880 C C . SER A 1 385 ? -20.814 26.565 6.212 1.00 57.07 392 SER A C 1
ATOM 2881 O O . SER A 1 385 ? -20.278 25.620 6.804 1.00 46.34 392 SER A O 1
ATOM 2884 N N . ILE A 1 386 ? -20.442 27.012 5.013 1.00 60.08 393 ILE A N 1
ATOM 2885 C CA . ILE A 1 386 ? -19.250 26.552 4.300 1.00 56.72 393 ILE A CA 1
ATOM 2886 C C . ILE A 1 386 ? -17.962 27.115 4.939 1.00 50.67 393 ILE A C 1
ATOM 2887 O O . ILE A 1 386 ? -16.888 26.615 4.673 1.00 46.37 393 ILE A O 1
ATOM 2892 N N . ILE A 1 387 ? -18.085 28.147 5.767 1.00 37.42 394 ILE A N 1
ATOM 2893 C CA . ILE A 1 387 ? -16.959 28.707 6.524 1.00 35.31 394 ILE A CA 1
ATOM 2894 C C . ILE A 1 387 ? -17.171 28.551 8.054 1.00 34.35 394 ILE A C 1
ATOM 2895 O O . ILE A 1 387 ? -18.301 28.611 8.576 1.00 32.52 394 ILE A O 1
ATOM 2900 N N . ARG A 1 388 ? -16.074 28.261 8.758 1.00 29.17 395 ARG A N 1
ATOM 2901 C CA . ARG A 1 388 ? -16.083 28.256 10.197 1.00 31.42 395 ARG A CA 1
ATOM 2902 C C . ARG A 1 388 ? -16.385 29.667 10.763 1.00 30.68 395 ARG A C 1
ATOM 2903 O O . ARG A 1 388 ? -15.581 30.597 10.636 1.00 28.40 395 ARG A O 1
ATOM 2911 N N . GLY A 1 389 ? -17.540 29.803 11.395 1.00 27.48 396 GLY A N 1
ATOM 2912 C CA . GLY A 1 389 ? -17.997 31.102 11.914 1.00 25.64 396 GLY A CA 1
ATOM 2913 C C . GLY A 1 389 ? -19.031 30.959 13.012 1.00 27.38 396 GLY A C 1
ATOM 2914 O O . GLY A 1 389 ? -19.815 29.984 13.027 1.00 26.94 396 GLY A O 1
ATOM 2915 N N . LEU A 1 390 ? -19.020 31.920 13.919 1.00 23.27 397 LEU A N 1
ATOM 2916 C CA . LEU A 1 390 ? -19.906 31.909 15.068 1.00 25.91 397 LEU A CA 1
ATOM 2917 C C . LEU A 1 390 ? -21.323 32.252 14.733 1.00 25.03 397 LEU A C 1
ATOM 2918 O O . LEU A 1 390 ? -21.570 33.119 13.958 1.00 24.89 397 LEU A O 1
ATOM 2923 N N . GLU A 1 391 ? -22.260 31.599 15.399 1.00 30.67 398 GLU A N 1
ATOM 2924 C CA . GLU A 1 391 ? -23.680 31.949 15.271 1.00 31.67 398 GLU A CA 1
ATOM 2925 C C . GLU A 1 391 ? -23.847 33.366 15.776 1.00 26.62 398 GLU A C 1
ATOM 2926 O O . GLU A 1 391 ? -24.410 34.177 15.090 1.00 28.00 398 GLU A O 1
ATOM 2932 N N . SER A 1 392 ? -23.296 33.668 16.940 1.00 26.05 399 SER A N 1
ATOM 2933 C CA . SER A 1 392 ? -23.380 35.022 17.479 1.00 24.76 399 SER A CA 1
ATOM 2934 C C . SER A 1 392 ? -22.168 35.247 18.357 1.00 23.60 399 SER A C 1
ATOM 2935 O O . SER A 1 392 ? -21.420 34.298 18.685 1.00 23.71 399 SER A O 1
ATOM 2938 N N . LEU A 1 393 ? -21.906 36.494 18.736 1.00 20.15 400 LEU A N 1
ATOM 2939 C CA . LEU A 1 393 ? -20.805 36.721 19.585 1.00 18.82 400 LEU A CA 1
ATOM 2940 C C . LEU A 1 393 ? -21.243 37.787 20.539 1.00 22.60 400 LEU A C 1
ATOM 2941 O O . LEU A 1 393 ? -21.058 38.978 20.262 1.00 19.57 400 LEU A O 1
ATOM 2946 N N . PRO A 1 394 ? -21.844 37.376 21.678 1.00 23.89 401 PRO A N 1
ATOM 2947 C CA . PRO A 1 394 ? -22.318 38.373 22.596 1.00 24.14 401 PRO A CA 1
ATOM 2948 C C . PRO A 1 394 ? -21.171 38.960 23.399 1.00 22.47 401 PRO A C 1
ATOM 2949 O O . PRO A 1 394 ? -20.392 38.226 24.013 1.00 23.08 401 PRO A O 1
ATOM 2953 N N . ILE A 1 395 ? -20.997 40.286 23.299 1.00 19.64 402 ILE A N 1
ATOM 2954 C CA . ILE A 1 395 ? -19.910 40.974 24.025 1.00 18.54 402 ILE A CA 1
ATOM 2955 C C . ILE A 1 395 ? -20.413 42.170 24.882 1.00 19.52 402 ILE A C 1
ATOM 2956 O O . ILE A 1 395 ? -21.484 42.681 24.684 1.00 19.40 402 ILE A O 1
ATOM 2961 N N . THR A 1 396 ? -19.560 42.612 25.778 1.00 21.49 403 THR A N 1
ATOM 2962 C CA . THR A 1 396 ? -19.748 43.801 26.546 1.00 24.70 403 THR A CA 1
ATOM 2963 C C . THR A 1 396 ? -18.345 44.357 26.820 1.00 23.57 403 THR A C 1
ATOM 2964 O O . THR A 1 396 ? -17.356 43.704 26.526 1.00 24.79 403 THR A O 1
ATOM 2968 N N . TRP A 1 397 ? -18.244 45.592 27.283 1.00 22.68 404 TRP A N 1
ATOM 2969 C CA . TRP A 1 397 ? -16.965 46.225 27.471 1.00 24.24 404 TRP A CA 1
ATOM 2970 C C . TRP A 1 397 ? -17.027 47.424 28.416 1.00 30.07 404 TRP A C 1
ATOM 2971 O O . TRP A 1 397 ? -15.999 48.040 28.801 1.00 32.94 404 TRP A O 1
#

B-factor: mean 27.92, std 11.75, range [11.48, 94.59]

Nearest PDB structures (foldseek):
  4wpz-assembly1_A  TM=1.003E+00  e=4.516E-63  Streptomyces avermitilis
  4wq0-assembly1_A  TM=9.977E-01  e=1.648E-54  Streptomyces avermitilis
  3zsn-assembly3_C  TM=9.292E-01  e=5.012E-31  Micromonospora griseorubida
  6f0c-assembly1_A  TM=8.645E-01  e=1.578E-25  Streptomyces acidiscabies 84-104
  7oq6-assembly1_B  TM=8.274E-01  e=4.727E-23  Streptomyces calvus

Solvent-accessible surface area: 17598 Å² total

Organism: Streptomyces avermitilis (NCBI:txid33903)

CATH classification: 1.10.630.10

InterPro domains:
  IPR001128 Cytochrome P450 [PF00067] (204-373)
  IPR001128 Cytochrome P450 [PR00385] (239-256)
  IPR001128 Cytochrome P450 [PR00385] (274-285)
  IPR001128 Cytochrome P450 [PR00385] (344-353)
  IPR001128 Cytochrome P450 [PR00385] (353-364)
  IPR002397 Cytochrome P450, B-class [PR00359] (92-103)
  IPR002397 Cytochrome P450, B-class [PR00359] (139-155)
  IPR002397 Cytochrome P450, B-class [PR00359] (156-171)
  IPR002397 Cytochrome P450, B-class [PR00359] (193-215)
  IPR002397 Cytochrome P450, B-class [PR00359] (274-285)
  IPR002397 Cytochrome P450, B-class [PR00359] (323-338)
  IPR002397 Cytochrome P450, B-class [PR00359] (344-353)
  IPR002397 Cytochrome P450, B-class [PR00359] (353-364)
  IPR017972 Cytochrome P450, conserved site [PS00086] (346-355)
  IPR036396 Cytochrome P450 superfamily [G3DSA:1.10.630.10] (9-404)
  IPR036396 Cytochrome P450 superfamily [SSF48264] (19-404)